Protein 9JLO (pdb70)

Nearest PDB structures (foldseek):
  1ez4-assembly1_B  TM=9.939E-01  e=2.779E-46  Lactiplantibacillus pentosus
  3d0o-assembly1_B  TM=9.648E-01  e=8.282E-38  Staphylococcus aureus subsp. aureus COL
  3d4p-assembly1_A  TM=9.639E-01  e=9.105E-37  Staphylococcus aureus subsp. aureus COL
  3h3j-assembly1_B  TM=9.479E-01  e=1.777E-36  Staphylococcus aureus subsp. aureus COL
  2e37-assembly1_A  TM=9.419E-01  e=5.269E-31  Thermus thermophilus HB8

B-factor: mean 23.85, std 7.55, range [5.76, 63.86]

Solvent-accessible surface area: 26578 Å² total; per-residue (Å²): 91,161,134,101,14,12,0,0,0,2,4,10,46,49,42,0,32,14,0,1,99,20,0,0,93,98,23,6,2,60,27,0,0,0,1,37,158,92,68,134,153,1,88,35,25,6,136,104,9,67,103,20,35,78,198,35,42,115,16,75,3,60,28,17,77,60,99,18,0,73,89,8,26,0,0,0,0,21,14,39,39,115,98,126,134,65,33,78,85,90,98,16,0,53,60,3,1,141,51,0,72,69,5,0,99,40,0,59,141,22,49,7,113,12,11,0,0,0,11,3,82,12,3,2,0,0,0,25,0,0,28,113,34,12,63,20,77,72,49,38,0,0,0,5,4,0,12,20,4,1,42,17,0,49,66,34,5,6,163,80,39,99,13,23,31,152,34,0,24,0,5,0,0,0,9,40,29,128,40,1,2,0,1,9,41,12,2,9,3,5,3,26,45,3,66,61,22,6,79,116,55,62,32,65,98,107,81,8,78,120,20,8,44,79,5,64,63,78,34,146,70,43,79,94,194,109,61,36,34,43,147,32,23,2,71,11,0,18,68,1,0,67,0,5,18,113,76,26,32,0,18,23,9,0,0,0,20,1,117,40,35,36,74,26,79,84,9,5,0,0,0,1,0,6,0,25,52,52,0,11,50,45,29,16,82,5,60,29,67,118,94,0,110,135,23,3,59,71,1,1,142,58,0,69,90,24,0,41,93,1,19,77,78,32,133,152,159,93,42,10,0,0,0,3,5,24,48,51,40,0,32,15,0,1,104,20,0,0,94,95,24,3,1,67,32,0,0,0,1,46,154,107,91,156,184,1,101,33,25,7,115,102,10,91,101,20,32,78,201,36,42,116,19,99,9,60,36,19,70,59,101,18,0,138,75,8,62,0,0,0,0,22,12,38,38,92,108,121,137,84,39,76,81,104,100,17,3,42,50,3,1,132,48,0,37,52,4,0,95,48,0,50,91,26,49,6,108,9,12,0,0,0,6,2,81,13,3,2,1,0,0,26,0,0,20,100,39,12,62,18,90,73,73,40,0,0,0,4,2,0,11,18,5,0,41,19,1,45,69,41,4,5,174,62,29,106,14,23,33,151,34,0,23,0,4,0,0,0,8,42,31,130,40,3,2,0,1,8,40,12,2,6,2,4,6,24,44,3,67,47,16,6,165,111,103,64,25,54,81,118,80,8,83,115,33,6,42,68,5,66,58,82,36,137,63,45,82,91,187,118,58,38,38,43,145,34,21,2,73,13,0,18,66,1,0,73,0,5,16,109,78,26,25,0,15,22,6,0,0,0,3,1,93,41,38,36,71,25,100,56,9,6,0,0,0,1,0,5,0,24,50,59,0,3,41,96,26,14,77,7,57,40,64,136,89,1,45,130,21,2,54,54,0,0,130,56,1,38,96,29,0,49,94,4,26,66,139,40,170

Secondary structure (DSSP, 8-state):
--SS-EEEEE--SHHHHHHHHHHHHHT--SEEEEE-S-HHHHHHHHHHHHGGGGTS---EEEE--GGGGGG-SEEEE--S----TT--HHHHHHHHHHHHHHHHHHHHHTT--SEEEE-SSSHHHHHHHHHHHH---GGGEEE-TTHHHHHHHHHHHHHHHT--GGGEE--EEBSSSTT-EE--SS-EETTEEHHHHHHHTT--HHHHHHHHHHHHHHHHHHHHHHS---HHHHHHHHHHHHHHHTT--EEEEEEEEEESGGG-EEEEEEEEEEEETTEEEEE------HHHHHHHHHHHHHHHHHHHHHHHHH-/--S-EEEEE--SHHHHHHHHHHHHHT--SEEEEE-S-HHHHHHHHHHHHGGGGTSS--EEEEE-GGGGGG-SEEEE-------TT--HHHHHHHHHHHHHHHHHHHHHTT--SEEEE-SSSHHHHHHHHHHHH---GGGEEE-TTHHHHHHHHHHHHHHHT--GGGEE--EEBSSSTT-EE--SS-EETTEEHHHHHHHTT--HHHHHHHHHHHHHHHHHHHHHHS---HHHHHHHHHHHHHHHTT--EEEEEEEEEESGGG-EEEEEEEEEEEETTEEEEE--PPP-HHHHHHHHHHHHHHHHHHHHHHHHH-

Foldseek 3Di:
DQPQAEEEEEDCPPQRLLLLLVCLAVVHGQEYEYEYDPQVVLAVSQVVSCVSCVPGPHHHGHYDHLLVLLRHQEYEAQDADDADDVRDVLNSLLRRLLVLLVNLVSNLVSNHDHAYEYEHPVFQLSLLSSCVSNVDPQQRSWTLFFQLLQLLLLVLVCVLVVDDSVQFAWTWKFRLADLIFIQQQLTDGVNHRPVVVCVVSVNDPVNRVVSGNCSRCVQVVVCVPPVGDHNSSSVSSNVLSCQQSVQPQDWTFTQHADDCQLHDHSTGITATAGQGVSHGPGGDRTDHDPVVNVSNVVRGVVSVVSSVVSVVSND/DPWAEAEEEDCPQQRLLLLLLCLQVVHTQEYEYEYDPQVVLAVSQVVSCVSCVPGPHHHYHYDHLLVLLPHQEYEAQDADDQDPVRDVLNSLLRGLLRLLVNLQSNLVSNRPHAYEYEHPVFFLSLLSSCVNNVHPSQRRWTLFQQLLQLLLLVLVCVLQVHDSVQWQWFFKFRLADLIFIQQQQIDGPNHRPVVVCVVSVNDPVNRVVSGVCSRCVQVVVCVPPNGDHNSSSVSSNVLSCQQSVQPQDWTFTQHADDCQLHDHSGGITATFGQGVSHGPGGDRTDHDPVRSVSNVVRTVVSVVSSVVSVVVVD

Structure (mmCIF, N/CA/C/O backbone):
data_9JLO
#
_entry.id   9JLO
#
_cell.length_a   76.521
_cell.length_b   93.124
_cell.length_c   101.517
_cell.angle_alpha   90.00
_cell.angle_beta   90.00
_cell.angle_gamma   90.00
#
_symmetry.space_group_name_H-M   'P 2 21 21'
#
loop_
_entity.id
_entity.type
_entity.pdbx_description
1 polymer 'L-lactate dehydrogenase'
2 non-polymer 1,2-ETHANEDIOL
3 water water
#
loop_
_atom_site.group_PDB
_atom_site.id
_atom_site.type_symbol
_atom_site.label_atom_id
_atom_site.label_alt_id
_atom_site.label_comp_id
_atom_site.label_asym_id
_atom_site.label_entity_id
_atom_site.label_seq_id
_atom_site.pdbx_PDB_ins_code
_atom_site.Cartn_x
_atom_site.Cartn_y
_atom_site.Cartn_z
_atom_site.occupancy
_atom_site.B_iso_or_equiv
_atom_site.auth_seq_id
_atom_site.auth_comp_id
_atom_site.auth_asym_id
_atom_site.auth_atom_id
_atom_site.pdbx_PDB_model_num
ATOM 1 N N . SER A 1 2 ? -20.969 41.732 -21.239 1.00 35.17 2 SER A N 1
ATOM 2 C CA . SER A 1 2 ? -19.892 40.762 -21.776 1.00 33.67 2 SER A CA 1
ATOM 3 C C . SER A 1 2 ? -19.011 40.171 -20.659 1.00 35.96 2 SER A C 1
ATOM 4 O O . SER A 1 2 ? -19.050 38.920 -20.374 1.00 36.49 2 SER A O 1
ATOM 6 N N . LYS A 1 3 ? -18.155 41.025 -20.105 1.00 34.87 3 LYS A N 1
ATOM 7 C CA . LYS A 1 3 ? -16.886 40.633 -19.416 1.00 32.78 3 LYS A CA 1
ATOM 8 C C . LYS A 1 3 ? -16.273 41.906 -18.842 1.00 29.86 3 LYS A C 1
ATOM 9 O O . LYS A 1 3 ? -16.040 41.892 -17.645 1.00 30.57 3 LYS A O 1
ATOM 15 N N . ASN A 1 4 ? -16.172 42.983 -19.653 1.00 29.00 4 ASN A N 1
ATOM 16 C CA A ASN A 1 4 ? -15.536 44.286 -19.291 0.50 28.37 4 ASN A CA 1
ATOM 17 C CA B ASN A 1 4 ? -15.537 44.302 -19.353 0.50 30.11 4 ASN A CA 1
ATOM 18 C C . ASN A 1 4 ? -16.603 45.355 -19.003 1.00 28.86 4 ASN A C 1
ATOM 19 O O . ASN A 1 4 ? -16.256 46.382 -18.408 1.00 29.90 4 ASN A O 1
ATOM 28 N N . HIS A 1 5 ? -17.850 45.131 -19.412 1.00 32.79 5 HIS A N 1
ATOM 29 C CA . HIS A 1 5 ? -19.036 45.918 -19.011 1.00 30.42 5 HIS A CA 1
ATOM 30 C C . HIS A 1 5 ? -20.160 44.904 -18.796 1.00 32.41 5 HIS A C 1
ATOM 31 O O . HIS A 1 5 ? -20.703 44.455 -19.825 1.00 37.67 5 HIS A O 1
ATOM 38 N N . GLN A 1 6 ? -20.438 44.464 -17.557 1.00 25.73 6 GLN A N 1
ATOM 39 C CA . GLN A 1 6 ? -21.264 43.239 -17.339 1.00 22.15 6 GLN A CA 1
ATOM 40 C C . GLN A 1 6 ? -22.746 43.606 -17.179 1.00 22.02 6 GLN A C 1
ATOM 41 O O . GLN A 1 6 ? -23.003 44.522 -16.398 1.00 21.99 6 GLN A O 1
ATOM 47 N N . LYS A 1 7 ? -23.649 42.863 -17.832 1.00 18.49 7 LYS A N 1
ATOM 48 C CA . LYS A 1 7 ? -25.105 43.135 -17.893 1.00 18.33 7 LYS A CA 1
ATOM 49 C C . LYS A 1 7 ? -25.868 41.979 -17.228 1.00 15.18 7 LYS A C 1
ATOM 50 O O . LYS A 1 7 ? -25.700 40.850 -17.630 1.00 15.42 7 LYS A O 1
ATOM 56 N N . VAL A 1 8 ? -26.565 42.263 -16.146 1.00 15.08 8 VAL A N 1
ATOM 57 C CA . VAL A 1 8 ? -27.600 41.376 -15.572 1.00 13.24 8 VAL A CA 1
ATOM 58 C C . VAL A 1 8 ? -28.964 41.844 -16.093 1.00 12.21 8 VAL A C 1
ATOM 59 O O . VAL A 1 8 ? -29.235 43.079 -16.182 1.00 14.27 8 VAL A O 1
ATOM 63 N N . VAL A 1 9 ? -29.817 40.902 -16.422 1.00 12.01 9 VAL A N 1
ATOM 64 C CA . VAL A 1 9 ? -31.268 41.160 -16.639 1.00 11.12 9 VAL A CA 1
ATOM 65 C C . VAL A 1 9 ? -32.026 40.547 -15.470 1.00 10.66 9 VAL A C 1
ATOM 66 O O . VAL A 1 9 ? -31.864 39.344 -15.245 1.00 13.17 9 VAL A O 1
ATOM 70 N N . LEU A 1 10 ? -32.896 41.331 -14.816 1.00 10.62 10 LEU A N 1
ATOM 71 C CA . LEU A 1 10 ? -33.856 40.768 -13.790 1.00 10.02 10 LEU A CA 1
ATOM 72 C C . LEU A 1 10 ? -35.158 40.482 -14.473 1.00 10.37 10 LEU A C 1
ATOM 73 O O . LEU A 1 10 ? -35.664 41.431 -14.975 1.00 12.23 10 LEU A O 1
ATOM 78 N N . VAL A 1 11 ? -35.743 39.260 -14.397 1.00 14.19 11 VAL A N 1
ATOM 79 C CA . VAL A 1 11 ? -37.142 39.046 -14.877 1.00 15.89 11 VAL A CA 1
ATOM 80 C C . VAL A 1 11 ? -38.018 38.795 -13.663 1.00 15.16 11 VAL A C 1
ATOM 81 O O . VAL A 1 11 ? -37.732 37.837 -12.972 1.00 18.24 11 VAL A O 1
ATOM 85 N N . GLY A 1 12 ? -39.044 39.622 -13.450 1.00 16.51 12 GLY A N 1
ATOM 86 C CA . GLY A 1 12 ? -39.829 39.680 -12.205 1.00 16.23 12 GLY A CA 1
ATOM 87 C C . GLY A 1 12 ? -39.271 40.705 -11.232 1.00 17.15 12 GLY A C 1
ATOM 88 O O . GLY A 1 12 ? -38.251 40.455 -10.596 1.00 19.85 12 GLY A O 1
ATOM 89 N N . ASP A 1 13 ? -39.956 41.817 -11.097 1.00 19.06 13 ASP A N 1
ATOM 90 C CA . ASP A 1 13 ? -39.660 42.954 -10.204 1.00 19.57 13 ASP A CA 1
ATOM 91 C C . ASP A 1 13 ? -40.757 42.972 -9.122 1.00 17.45 13 ASP A C 1
ATOM 92 O O . ASP A 1 13 ? -41.322 44.017 -8.905 1.00 16.57 13 ASP A O 1
ATOM 97 N N . GLY A 1 14 ? -41.082 41.813 -8.522 1.00 20.08 14 GLY A N 1
ATOM 98 C CA . GLY A 1 14 ? -41.730 41.676 -7.207 1.00 19.85 14 GLY A CA 1
ATOM 99 C C . GLY A 1 14 ? -40.775 42.064 -6.071 1.00 22.02 14 GLY A C 1
ATOM 100 O O . GLY A 1 14 ? -39.822 42.792 -6.296 1.00 21.05 14 GLY A O 1
ATOM 101 N N . ALA A 1 15 ? -41.109 41.678 -4.857 1.00 24.02 15 ALA A N 1
ATOM 102 C CA . ALA A 1 15 ? -40.420 42.033 -3.602 1.00 23.68 15 ALA A CA 1
ATOM 103 C C . ALA A 1 15 ? -39.011 41.429 -3.634 1.00 21.04 15 ALA A C 1
ATOM 104 O O . ALA A 1 15 ? -38.065 42.165 -3.363 1.00 23.40 15 ALA A O 1
ATOM 106 N N . VAL A 1 16 ? -38.919 40.161 -4.020 1.00 23.44 16 VAL A N 1
ATOM 107 C CA . VAL A 1 16 ? -37.651 39.353 -4.128 1.00 23.10 16 VAL A CA 1
ATOM 108 C C . VAL A 1 16 ? -36.710 40.013 -5.148 1.00 19.82 16 VAL A C 1
ATOM 109 O O . VAL A 1 16 ? -35.532 40.322 -4.752 1.00 18.54 16 VAL A O 1
ATOM 113 N N . GLY A 1 17 ? -37.201 40.216 -6.368 1.00 13.49 17 GLY A N 1
ATOM 114 C CA . GLY A 1 17 ? -36.460 40.894 -7.470 1.00 15.75 17 GLY A CA 1
ATOM 115 C C . GLY A 1 17 ? -36.054 42.340 -7.194 1.00 13.80 17 GLY A C 1
ATOM 116 O O . GLY A 1 17 ? -34.951 42.720 -7.606 1.00 16.52 17 GLY A O 1
ATOM 117 N N . SER A 1 18 ? -36.924 43.175 -6.604 1.00 13.52 18 SER A N 1
ATOM 118 C CA . SER A 1 18 ? -36.640 44.585 -6.240 1.00 12.83 18 SER A CA 1
ATOM 119 C C . SER A 1 18 ? -35.515 44.657 -5.161 1.00 13.35 18 SER A C 1
ATOM 120 O O . SER A 1 18 ? -34.681 45.461 -5.290 1.00 14.27 18 SER A O 1
ATOM 123 N N . SER A 1 19 ? -35.526 43.780 -4.174 1.00 13.61 19 SER A N 1
ATOM 124 C CA . SER A 1 19 ? -34.496 43.548 -3.125 1.00 15.56 19 SER A CA 1
ATOM 125 C C . SER A 1 19 ? -33.155 43.090 -3.707 1.00 12.57 19 SER A C 1
ATOM 126 O O . SER A 1 19 ? -32.141 43.648 -3.288 1.00 15.44 19 SER A O 1
ATOM 129 N N . TYR A 1 20 ? -33.190 42.168 -4.649 1.00 12.37 20 TYR A N 1
ATOM 130 C CA . TYR A 1 20 ? -32.039 41.666 -5.454 1.00 11.45 20 TYR A CA 1
ATOM 131 C C . TYR A 1 20 ? -31.350 42.836 -6.120 1.00 11.57 20 TYR A C 1
ATOM 132 O O . TYR A 1 20 ? -30.156 43.075 -5.752 1.00 9.08 20 TYR A O 1
ATOM 141 N N . ALA A 1 21 ? -32.097 43.647 -6.878 1.00 12.31 21 ALA A N 1
ATOM 142 C CA . ALA A 1 21 ? -31.584 44.813 -7.614 1.00 12.67 21 ALA A CA 1
ATOM 143 C C . ALA A 1 21 ? -30.953 45.755 -6.609 1.00 15.11 21 ALA A C 1
ATOM 144 O O . ALA A 1 21 ? -29.901 46.276 -6.903 1.00 15.46 21 ALA A O 1
ATOM 146 N N . PHE A 1 22 ? -31.614 46.018 -5.497 1.00 14.44 22 PHE A N 1
ATOM 147 C CA . PHE A 1 22 ? -31.041 46.904 -4.461 1.00 15.35 22 PHE A CA 1
ATOM 148 C C . PHE A 1 22 ? -29.764 46.302 -3.859 1.00 14.25 22 PHE A C 1
ATOM 149 O O . PHE A 1 22 ? -28.786 47.044 -3.725 1.00 20.24 22 PHE A O 1
ATOM 157 N N . ALA A 1 23 ? -29.730 45.009 -3.542 1.00 15.47 23 ALA A N 1
ATOM 158 C CA . ALA A 1 23 ? -28.505 44.362 -3.008 1.00 17.41 23 ALA A CA 1
ATOM 159 C C . ALA A 1 23 ? -27.368 44.479 -4.052 1.00 19.16 23 ALA A C 1
ATOM 160 O O . ALA A 1 23 ? -26.241 44.797 -3.676 1.00 13.89 23 ALA A O 1
ATOM 162 N N . MET A 1 24 ? -27.682 44.281 -5.333 1.00 19.23 24 MET A N 1
ATOM 163 C CA . MET A 1 24 ? -26.698 44.403 -6.440 1.00 17.98 24 MET A CA 1
ATOM 164 C C . MET A 1 24 ? -26.295 45.881 -6.598 1.00 18.41 24 MET A C 1
ATOM 165 O O . MET A 1 24 ? -25.136 46.096 -6.879 1.00 15.04 24 MET A O 1
ATOM 170 N N . ALA A 1 25 ? -27.190 46.854 -6.358 1.00 16.21 25 ALA A N 1
ATOM 171 C CA . ALA A 1 25 ? -26.812 48.278 -6.261 1.00 18.65 25 ALA A CA 1
ATOM 172 C C . ALA A 1 25 ? -25.788 48.533 -5.121 1.00 18.17 25 ALA A C 1
ATOM 173 O O . ALA A 1 25 ? -24.940 49.297 -5.344 1.00 16.68 25 ALA A O 1
ATOM 175 N N . GLN A 1 26 ? -25.899 47.922 -3.947 1.00 16.97 26 GLN A N 1
ATOM 176 C CA . GLN A 1 26 ? -25.104 48.228 -2.730 1.00 15.23 26 GLN A CA 1
ATOM 177 C C . GLN A 1 26 ? -23.687 47.686 -2.913 1.00 15.02 26 GLN A C 1
ATOM 178 O O . GLN A 1 26 ? -22.708 48.474 -2.713 1.00 13.75 26 GLN A O 1
ATOM 184 N N . GLN A 1 27 ? -23.628 46.425 -3.325 1.00 15.97 27 GLN A N 1
ATOM 185 C CA . GLN A 1 27 ? -22.423 45.639 -3.628 1.00 16.93 27 GLN A CA 1
ATOM 186 C C . GLN A 1 27 ? -21.659 46.186 -4.849 1.00 18.18 27 GLN A C 1
ATOM 187 O O . GLN A 1 27 ? -20.476 45.824 -4.896 1.00 17.80 27 GLN A O 1
ATOM 193 N N . GLY A 1 28 ? -22.233 47.035 -5.756 1.00 16.48 28 GLY A N 1
ATOM 194 C CA . GLY A 1 28 ? -21.509 47.558 -6.939 1.00 15.82 28 GLY A CA 1
ATOM 195 C C . GLY A 1 28 ? -21.108 46.443 -7.910 1.00 17.90 28 GLY A C 1
ATOM 196 O O . GLY A 1 28 ? -19.909 46.451 -8.377 1.00 19.18 28 GLY A O 1
ATOM 197 N N . ILE A 1 29 ? -21.989 45.452 -8.120 1.00 17.55 29 ILE A N 1
ATOM 198 C CA . ILE A 1 29 ? -21.807 44.274 -9.023 1.00 17.07 29 ILE A CA 1
ATOM 199 C C . ILE A 1 29 ? -22.712 44.463 -10.257 1.00 18.30 29 ILE A C 1
ATOM 200 O O . ILE A 1 29 ? -23.962 44.760 -10.105 1.00 11.76 29 ILE A O 1
ATOM 205 N N . ALA A 1 30 ? -22.072 44.371 -11.443 1.00 17.53 30 ALA A N 1
ATOM 206 C CA . ALA A 1 30 ? -22.714 44.413 -12.777 1.00 17.14 30 ALA A CA 1
ATOM 207 C C . ALA A 1 30 ? -22.868 45.878 -13.105 1.00 19.60 30 ALA A C 1
ATOM 208 O O . ALA A 1 30 ? -23.395 46.621 -12.241 1.00 28.86 30 ALA A O 1
ATOM 210 N N . GLU A 1 31 ? -22.366 46.292 -14.281 1.00 17.64 31 GLU A N 1
ATOM 211 C CA . GLU A 1 31 ? -22.340 47.721 -14.674 1.00 17.22 31 GLU A CA 1
ATOM 212 C C . GLU A 1 31 ? -23.699 48.116 -15.246 1.00 17.01 31 GLU A C 1
ATOM 213 O O . GLU A 1 31 ? -24.028 49.239 -15.106 1.00 17.69 31 GLU A O 1
ATOM 219 N N . GLU A 1 32 ? -24.499 47.162 -15.719 1.00 19.77 32 GLU A N 1
ATOM 220 C CA . GLU A 1 32 ? -25.783 47.411 -16.424 1.00 21.93 32 GLU A CA 1
ATOM 221 C C . GLU A 1 32 ? -26.799 46.412 -15.878 1.00 17.43 32 GLU A C 1
ATOM 222 O O . GLU A 1 32 ? -26.416 45.329 -15.676 1.00 18.88 32 GLU A O 1
ATOM 228 N N . PHE A 1 33 ? -28.004 46.863 -15.549 1.00 16.95 33 PHE A N 1
ATOM 229 C CA . PHE A 1 33 ? -29.050 46.097 -14.845 1.00 14.92 33 PHE A CA 1
ATOM 230 C C . PHE A 1 33 ? -30.410 46.487 -15.473 1.00 14.10 33 PHE A C 1
ATOM 231 O O . PHE A 1 33 ? -30.923 47.578 -15.168 1.00 15.50 33 PHE A O 1
ATOM 239 N N . ALA A 1 34 ? -30.954 45.610 -16.313 1.00 14.60 34 ALA A N 1
ATOM 240 C CA . ALA A 1 34 ? -32.265 45.678 -16.992 1.00 12.85 34 ALA A CA 1
ATOM 241 C C . ALA A 1 34 ? -33.304 45.007 -16.096 1.00 13.30 34 ALA A C 1
ATOM 242 O O . ALA A 1 34 ? -33.060 43.902 -15.664 1.00 11.90 34 ALA A O 1
ATOM 244 N N . ILE A 1 35 ? -34.479 45.612 -15.947 1.00 15.57 35 ILE A N 1
ATOM 245 C CA . ILE A 1 35 ? -35.652 45.031 -15.234 1.00 17.02 35 ILE A CA 1
ATOM 246 C C . ILE A 1 35 ? -36.748 44.746 -16.270 1.00 14.82 35 ILE A C 1
ATOM 247 O O . ILE A 1 35 ? -37.159 45.657 -17.004 1.00 16.93 35 ILE A O 1
ATOM 252 N N . VAL A 1 36 ? -37.124 43.498 -16.389 1.00 15.31 36 VAL A N 1
ATOM 253 C CA . VAL A 1 36 ? -38.187 43.041 -17.345 1.00 17.57 36 VAL A CA 1
ATOM 254 C C . VAL A 1 36 ? -39.361 42.550 -16.495 1.00 17.57 36 VAL A C 1
ATOM 255 O O . VAL A 1 36 ? -39.221 41.473 -15.871 1.00 23.60 36 VAL A O 1
ATOM 259 N N . ASP A 1 37 ? -40.469 43.305 -16.431 1.00 18.18 37 ASP A N 1
ATOM 260 C CA . ASP A 1 37 ? -41.754 42.716 -15.938 1.00 23.33 37 ASP A CA 1
ATOM 261 C C . ASP A 1 37 ? -42.948 43.184 -16.802 1.00 26.19 37 ASP A C 1
ATOM 262 O O . ASP A 1 37 ? -42.777 44.115 -17.621 1.00 26.35 37 ASP A O 1
ATOM 267 N N . ILE A 1 38 ? -44.106 42.543 -16.619 1.00 27.08 38 ILE A N 1
ATOM 268 C CA . ILE A 1 38 ? -45.388 42.819 -17.347 1.00 28.45 38 ILE A CA 1
ATOM 269 C C . ILE A 1 38 ? -45.737 44.318 -17.235 1.00 25.37 38 ILE A C 1
ATOM 270 O O . ILE A 1 38 ? -45.836 45.002 -18.306 1.00 30.97 38 ILE A O 1
ATOM 275 N N . ILE A 1 39 ? -45.965 44.839 -16.029 1.00 22.77 39 ILE A N 1
ATOM 276 C CA . ILE A 1 39 ? -46.411 46.255 -15.821 1.00 25.12 39 ILE A CA 1
ATOM 277 C C . ILE A 1 39 ? -45.207 47.214 -15.876 1.00 23.50 39 ILE A C 1
ATOM 278 O O . ILE A 1 39 ? -44.511 47.423 -14.814 1.00 23.22 39 ILE A O 1
ATOM 283 N N . LYS A 1 40 ? -45.011 47.848 -17.027 1.00 25.59 40 LYS A N 1
ATOM 284 C CA . LYS A 1 40 ? -43.803 48.665 -17.340 1.00 29.08 40 LYS A CA 1
ATOM 285 C C . LYS A 1 40 ? -43.776 49.940 -16.489 1.00 32.96 40 LYS A C 1
ATOM 286 O O . LYS A 1 40 ? -42.673 50.434 -16.240 1.00 38.89 40 LYS A O 1
ATOM 292 N N . GLU A 1 41 ? -44.921 50.472 -16.045 1.00 32.14 41 GLU A N 1
ATOM 293 C CA . GLU A 1 41 ? -44.920 51.722 -15.218 1.00 31.40 41 GLU A CA 1
ATOM 294 C C . GLU A 1 41 ? -44.230 51.401 -13.871 1.00 25.91 41 GLU A C 1
ATOM 295 O O . GLU A 1 41 ? -43.502 52.297 -13.421 1.00 29.00 41 GLU A O 1
ATOM 301 N N . ARG A 1 42 ? -44.318 50.158 -13.346 1.00 20.61 42 ARG A N 1
ATOM 302 C CA A ARG A 1 42 ? -43.708 49.735 -12.054 0.50 21.43 42 ARG A CA 1
ATOM 303 C CA B ARG A 1 42 ? -43.707 49.755 -12.044 0.50 21.01 42 ARG A CA 1
ATOM 304 C C . ARG A 1 42 ? -42.203 49.455 -12.207 1.00 20.61 42 ARG A C 1
ATOM 305 O O . ARG A 1 42 ? -41.399 49.817 -11.260 1.00 23.90 42 ARG A O 1
ATOM 320 N N . THR A 1 43 ? -41.818 48.786 -13.290 1.00 21.37 43 THR A N 1
ATOM 321 C CA . THR A 1 43 ? -40.393 48.433 -13.594 1.00 20.90 43 THR A CA 1
ATOM 322 C C . THR A 1 43 ? -39.633 49.741 -13.852 1.00 18.77 43 THR A C 1
ATOM 323 O O . THR A 1 43 ? -38.447 49.816 -13.423 1.00 21.20 43 THR A O 1
ATOM 327 N N . GLU A 1 44 ? -40.271 50.727 -14.480 1.00 17.02 44 GLU A N 1
ATOM 328 C CA . GLU A 1 44 ? -39.701 52.098 -14.620 1.00 17.39 44 GLU A CA 1
ATOM 329 C C . GLU A 1 44 ? -39.575 52.813 -13.278 1.00 15.78 44 GLU A C 1
ATOM 330 O O . GLU A 1 44 ? -38.519 53.371 -13.035 1.00 14.72 44 GLU A O 1
ATOM 336 N N . GLY A 1 45 ? -40.636 52.867 -12.456 1.00 17.16 45 GLY A N 1
ATOM 337 C CA . GLY A 1 45 ? -40.623 53.539 -11.145 1.00 13.92 45 GLY A CA 1
ATOM 338 C C . GLY A 1 45 ? -39.527 52.958 -10.276 1.00 14.35 45 GLY A C 1
ATOM 339 O O . GLY A 1 45 ? -38.837 53.739 -9.602 1.00 13.78 45 GLY A O 1
ATOM 340 N N . ASP A 1 46 ? -39.322 51.649 -10.364 1.00 16.28 46 ASP A N 1
ATOM 341 C CA . ASP A 1 46 ? -38.284 50.938 -9.588 1.00 18.08 46 ASP A CA 1
ATOM 342 C C . ASP A 1 46 ? -36.903 51.324 -10.078 1.00 16.49 46 ASP A C 1
ATOM 343 O O . ASP A 1 46 ? -36.057 51.594 -9.215 1.00 19.19 46 ASP A O 1
ATOM 348 N N . ALA A 1 47 ? -36.645 51.329 -11.384 1.00 21.29 47 ALA A N 1
ATOM 349 C CA . ALA A 1 47 ? -35.323 51.742 -11.954 1.00 21.51 47 ALA A CA 1
ATOM 350 C C . ALA A 1 47 ? -35.025 53.193 -11.549 1.00 18.55 47 ALA A C 1
ATOM 351 O O . ALA A 1 47 ? -33.879 53.458 -11.203 1.00 19.51 47 ALA A O 1
ATOM 353 N N . MET A 1 48 ? -36.030 54.075 -11.535 1.00 19.83 48 MET A N 1
ATOM 354 C CA . MET A 1 48 ? -35.903 55.488 -11.068 1.00 19.78 48 MET A CA 1
ATOM 355 C C . MET A 1 48 ? -35.542 55.543 -9.576 1.00 16.88 48 MET A C 1
ATOM 356 O O . MET A 1 48 ? -34.740 56.371 -9.219 1.00 13.38 48 MET A O 1
ATOM 361 N N . ASP A 1 49 ? -36.161 54.724 -8.733 1.00 16.41 49 ASP A N 1
ATOM 362 C CA . ASP A 1 49 ? -35.874 54.730 -7.284 1.00 16.35 49 ASP A CA 1
ATOM 363 C C . ASP A 1 49 ? -34.467 54.108 -7.039 1.00 17.12 49 ASP A C 1
ATOM 364 O O . ASP A 1 49 ? -33.736 54.650 -6.244 1.00 13.33 49 ASP A O 1
ATOM 369 N N . LEU A 1 50 ? -34.114 53.031 -7.740 1.00 15.42 50 LEU A N 1
ATOM 370 C CA . LEU A 1 50 ? -32.863 52.246 -7.499 1.00 16.61 50 LEU A CA 1
ATOM 371 C C . LEU A 1 50 ? -31.658 53.047 -7.980 1.00 18.32 50 LEU A C 1
ATOM 372 O O . LEU A 1 50 ? -30.605 52.903 -7.337 1.00 21.29 50 LEU A O 1
ATOM 377 N N . GLU A 1 51 ? -31.789 53.848 -9.047 1.00 18.77 51 GLU A N 1
ATOM 378 C CA A GLU A 1 51 ? -30.643 54.658 -9.567 0.50 18.65 51 GLU A CA 1
ATOM 379 C CA B GLU A 1 51 ? -30.670 54.690 -9.595 0.50 17.46 51 GLU A CA 1
ATOM 380 C C . GLU A 1 51 ? -30.216 55.716 -8.536 1.00 17.28 51 GLU A C 1
ATOM 381 O O . GLU A 1 51 ? -29.083 56.115 -8.569 1.00 12.79 51 GLU A O 1
ATOM 392 N N . ASP A 1 52 ? -31.117 56.147 -7.647 1.00 17.74 52 ASP A N 1
ATOM 393 C CA . ASP A 1 52 ? -30.807 57.173 -6.634 1.00 17.09 52 ASP A CA 1
ATOM 394 C C . ASP A 1 52 ? -29.672 56.744 -5.703 1.00 16.35 52 ASP A C 1
ATOM 395 O O . ASP A 1 52 ? -28.923 57.629 -5.294 1.00 19.02 52 ASP A O 1
ATOM 400 N N . ALA A 1 53 ? -29.586 55.446 -5.401 1.00 17.69 53 ALA A N 1
ATOM 401 C CA . ALA A 1 53 ? -28.472 54.731 -4.736 1.00 19.60 53 ALA A CA 1
ATOM 402 C C . ALA A 1 53 ? -27.114 54.991 -5.387 1.00 28.48 53 ALA A C 1
ATOM 403 O O . ALA A 1 53 ? -26.099 55.145 -4.602 1.00 24.18 53 ALA A O 1
ATOM 405 N N . THR A 1 54 ? -27.057 55.032 -6.739 1.00 25.17 54 THR A N 1
ATOM 406 C CA . THR A 1 54 ? -25.766 55.010 -7.499 1.00 24.73 54 THR A CA 1
ATOM 407 C C . THR A 1 54 ? -24.925 56.255 -7.158 1.00 25.29 54 THR A C 1
ATOM 408 O O . THR A 1 54 ? -23.720 56.220 -7.465 1.00 23.46 54 THR A O 1
ATOM 412 N N . ALA A 1 55 ? -25.522 57.329 -6.592 1.00 21.72 55 ALA A N 1
ATOM 413 C CA . ALA A 1 55 ? -24.766 58.508 -6.102 1.00 22.85 55 ALA A CA 1
ATOM 414 C C . ALA A 1 55 ? -23.824 58.164 -4.926 1.00 20.13 55 ALA A C 1
ATOM 415 O O . ALA A 1 55 ? -23.002 59.022 -4.609 1.00 19.68 55 ALA A O 1
ATOM 417 N N . PHE A 1 56 ? -24.057 57.066 -4.187 1.00 22.31 56 PHE A N 1
ATOM 418 C CA . PHE A 1 56 ? -23.258 56.696 -2.980 1.00 24.25 56 PHE A CA 1
ATOM 419 C C . PHE A 1 56 ? -22.598 55.310 -3.172 1.00 23.36 56 PHE A C 1
ATOM 420 O O . PHE A 1 56 ? -21.531 55.095 -2.587 1.00 33.37 56 PHE A O 1
ATOM 428 N N . THR A 1 57 ? -23.149 54.421 -3.989 1.00 19.52 57 THR A N 1
ATOM 429 C CA . THR A 1 57 ? -22.648 53.078 -4.307 1.00 24.76 57 THR A CA 1
ATOM 430 C C . THR A 1 57 ? -21.814 53.141 -5.612 1.00 27.82 57 THR A C 1
ATOM 431 O O . THR A 1 57 ? -21.485 54.249 -6.045 1.00 39.47 57 THR A O 1
ATOM 435 N N . ALA A 1 58 ? -21.467 52.023 -6.255 1.00 27.65 58 ALA A N 1
ATOM 436 C CA . ALA A 1 58 ? -20.725 52.055 -7.545 1.00 26.22 58 ALA A CA 1
ATOM 437 C C . ALA A 1 58 ? -21.672 52.519 -8.669 1.00 29.02 58 ALA A C 1
ATOM 438 O O . ALA A 1 58 ? -22.906 52.536 -8.483 1.00 27.84 58 ALA A O 1
ATOM 440 N N . PRO A 1 59 ? -21.164 53.142 -9.774 1.00 26.94 59 PRO A N 1
ATOM 441 C CA . PRO A 1 59 ? -22.011 53.468 -10.930 1.00 21.63 59 PRO A CA 1
ATOM 442 C C . PRO A 1 59 ? -22.719 52.259 -11.526 1.00 17.17 59 PRO A C 1
ATOM 443 O O . PRO A 1 59 ? -22.119 51.179 -11.608 1.00 17.04 59 PRO A O 1
ATOM 447 N N . LYS A 1 60 ? -23.982 52.442 -11.940 1.00 16.72 60 LYS A N 1
ATOM 448 C CA . LYS A 1 60 ? -24.730 51.334 -12.582 1.00 18.18 60 LYS A CA 1
ATOM 449 C C . LYS A 1 60 ? -25.828 51.968 -13.432 1.00 17.17 60 LYS A C 1
ATOM 450 O O . LYS A 1 60 ? -26.438 52.947 -13.007 1.00 16.61 60 LYS A O 1
ATOM 456 N N . ASN A 1 61 ? -25.928 51.487 -14.673 1.00 18.44 61 ASN A N 1
ATOM 457 C CA . ASN A 1 61 ? -26.980 51.783 -15.660 1.00 17.36 61 ASN A CA 1
AT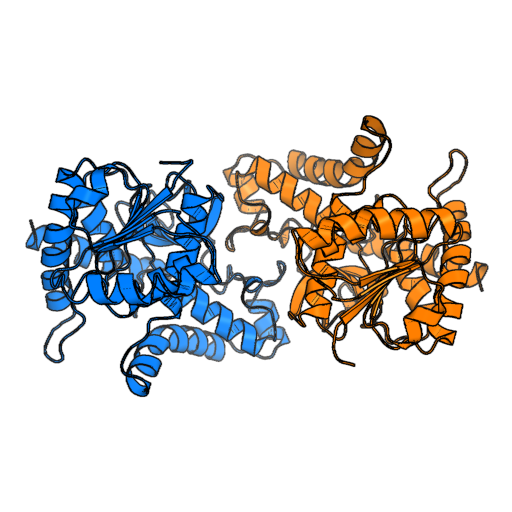OM 458 C C . ASN A 1 61 ? -28.146 50.833 -15.382 1.00 15.49 61 ASN A C 1
ATOM 459 O O . ASN A 1 61 ? -28.066 49.716 -15.762 1.00 14.08 61 ASN A O 1
ATOM 464 N N . ILE A 1 62 ? -29.180 51.320 -14.701 1.00 16.32 62 ILE A N 1
ATOM 465 C CA . ILE A 1 62 ? -30.390 50.593 -14.233 1.00 15.35 62 ILE A CA 1
ATOM 466 C C . ILE A 1 62 ? -31.567 51.130 -15.072 1.00 15.48 62 ILE A C 1
ATOM 467 O O . ILE A 1 62 ? -31.685 52.273 -15.232 1.00 19.16 62 ILE A O 1
ATOM 472 N N . TYR A 1 63 ? -32.396 50.275 -15.643 1.00 18.14 63 TYR A N 1
ATOM 473 C CA . TYR A 1 63 ? -33.493 50.681 -16.553 1.00 19.08 63 TYR A CA 1
ATOM 474 C C . TYR A 1 63 ? -34.480 49.529 -16.681 1.00 19.07 63 TYR A C 1
ATOM 475 O O . TYR A 1 63 ? -34.079 48.402 -16.560 1.00 27.10 63 TYR A O 1
ATOM 484 N N . SER A 1 64 ? -35.732 49.854 -16.950 1.00 19.81 64 SER A N 1
ATOM 485 C CA . SER A 1 64 ? -36.828 48.969 -17.391 1.00 17.23 64 SER A CA 1
ATOM 486 C C . SER A 1 64 ? -36.592 48.612 -18.848 1.00 19.60 64 SER A C 1
ATOM 487 O O . SER A 1 64 ? -36.371 49.528 -19.631 1.00 19.93 64 SER A O 1
ATOM 490 N N . ALA A 1 65 ? -36.697 47.333 -19.204 1.00 20.59 65 ALA A N 1
ATOM 491 C CA . ALA A 1 65 ? -36.508 46.835 -20.587 1.00 21.28 65 ALA A CA 1
ATOM 492 C C . ALA A 1 65 ? -37.592 45.813 -20.923 1.00 24.65 65 ALA A C 1
ATOM 493 O O . ALA A 1 65 ? -38.400 45.493 -19.988 1.00 23.02 65 ALA A O 1
ATOM 495 N N . ASP A 1 66 ? -37.555 45.296 -22.167 1.00 21.79 66 ASP A N 1
ATOM 496 C CA . ASP A 1 66 ? -38.278 44.063 -22.599 1.00 25.15 66 ASP A CA 1
ATOM 497 C C . ASP A 1 66 ? -37.271 42.954 -22.811 1.00 20.58 66 ASP A C 1
ATOM 498 O O . ASP A 1 66 ? -36.092 43.277 -22.704 1.00 17.62 66 ASP A O 1
ATOM 503 N N . TYR A 1 67 ? -37.768 41.728 -23.040 1.00 20.00 67 TYR A N 1
ATOM 504 C CA . TYR A 1 67 ? -37.052 40.431 -23.219 1.00 20.47 67 TYR A CA 1
ATOM 505 C C . TYR A 1 67 ? -35.900 40.472 -24.244 1.00 20.35 67 TYR A C 1
ATOM 506 O O . TYR A 1 67 ? -34.907 39.764 -23.983 1.00 22.42 67 TYR A O 1
ATOM 515 N N . ASP A 1 68 ? -36.003 41.251 -25.321 1.00 23.51 68 ASP A N 1
ATOM 516 C CA . ASP A 1 68 ? -34.932 41.515 -26.346 1.00 24.03 68 ASP A CA 1
ATOM 517 C C . ASP A 1 68 ? -33.581 41.996 -25.736 1.00 21.93 68 ASP A C 1
ATOM 518 O O . ASP A 1 68 ? -32.550 41.724 -26.332 1.00 18.17 68 ASP A O 1
ATOM 523 N N . THR A 1 69 ? -33.593 42.720 -24.619 1.00 21.14 69 THR A N 1
ATOM 524 C CA . THR A 1 69 ? -32.395 43.204 -23.861 1.00 20.20 69 THR A CA 1
ATOM 525 C C . THR A 1 69 ? -31.493 42.013 -23.506 1.00 19.63 69 THR A C 1
ATOM 526 O O . THR A 1 69 ? -30.284 42.200 -23.309 1.00 21.43 69 THR A O 1
ATOM 530 N N . CYS A 1 70 ? -32.042 40.795 -23.425 1.00 19.16 70 CYS A N 1
ATOM 531 C CA . CYS A 1 70 ? -31.283 39.598 -23.022 1.00 18.14 70 CYS A CA 1
ATOM 532 C C . CYS A 1 70 ? -30.216 39.253 -24.077 1.00 21.39 70 CYS A C 1
ATOM 533 O O . CYS A 1 70 ? -29.226 38.680 -23.661 1.00 19.49 70 CYS A O 1
ATOM 536 N N . LYS A 1 71 ? -30.335 39.680 -25.357 1.00 20.51 71 LYS A N 1
ATOM 537 C CA . LYS A 1 71 ? -29.351 39.319 -26.405 1.00 19.76 71 LYS A CA 1
ATOM 538 C C . LYS A 1 71 ? -27.907 39.416 -25.855 1.00 21.86 71 LYS A C 1
ATOM 539 O O . LYS A 1 71 ? -27.170 38.446 -26.027 1.00 21.59 71 LYS A O 1
ATOM 542 N N . ASP A 1 72 ? -27.540 40.510 -25.141 1.00 24.90 72 ASP A N 1
ATOM 543 C CA . ASP A 1 72 ? -26.136 40.874 -24.745 1.00 20.01 72 ASP A CA 1
ATOM 544 C C . ASP A 1 72 ? -25.963 40.736 -23.229 1.00 19.47 72 ASP A C 1
ATOM 545 O O . ASP A 1 72 ? -24.929 41.252 -22.640 1.00 14.87 72 ASP A O 1
ATOM 550 N N . ALA A 1 73 ? -26.848 39.953 -22.600 1.00 20.47 73 ALA A N 1
ATOM 551 C CA . ALA A 1 73 ? -26.840 39.713 -21.157 1.00 18.84 73 ALA A CA 1
ATOM 552 C C . ALA A 1 73 ? -25.806 38.635 -20.832 1.00 17.43 73 ALA A C 1
ATOM 553 O O . ALA A 1 73 ? -25.550 37.708 -21.671 1.00 16.05 73 ALA A O 1
ATOM 555 N N . ASP A 1 74 ? -25.197 38.756 -19.652 1.00 17.94 74 ASP A N 1
ATOM 556 C CA . ASP A 1 74 ? -24.257 37.725 -19.147 1.00 17.56 74 ASP A CA 1
ATOM 557 C C . ASP A 1 74 ? -25.078 36.834 -18.235 1.00 15.28 74 ASP A C 1
ATOM 558 O O . ASP A 1 74 ? -24.691 35.657 -18.016 1.00 12.83 74 ASP A O 1
ATOM 563 N N . LEU A 1 75 ? -26.174 37.382 -17.686 1.00 17.12 75 LEU A N 1
ATOM 564 C CA . LEU A 1 75 ? -26.871 36.704 -16.565 1.00 15.78 75 LEU A CA 1
ATOM 565 C C . LEU A 1 75 ? -28.320 37.148 -16.552 1.00 13.67 75 LEU A C 1
ATOM 566 O O . LEU A 1 75 ? -28.538 38.331 -16.543 1.00 14.28 75 LEU A O 1
ATOM 571 N N . VAL A 1 76 ? -29.224 36.160 -16.568 1.00 13.25 76 VAL A N 1
ATOM 572 C CA . VAL A 1 76 ? -30.698 36.352 -16.545 1.00 12.82 76 VAL A CA 1
ATOM 573 C C . VAL A 1 76 ? -31.176 35.731 -15.231 1.00 11.88 76 VAL A C 1
ATOM 574 O O . VAL A 1 76 ? -30.853 34.558 -14.971 1.00 16.31 76 VAL A O 1
ATOM 578 N N . VAL A 1 77 ? -31.814 36.547 -14.404 1.00 10.83 77 VAL A N 1
ATOM 579 C CA . VAL A 1 77 ? -32.304 36.172 -13.056 1.00 10.62 77 VAL A CA 1
ATOM 580 C C . VAL A 1 77 ? -33.811 36.176 -13.189 1.00 9.98 77 VAL A C 1
ATOM 581 O O . VAL A 1 77 ? -34.323 37.248 -13.334 1.00 10.68 77 VAL A O 1
ATOM 585 N N . ILE A 1 78 ? -34.418 35.004 -12.976 1.00 13.39 78 ILE A N 1
ATOM 586 C CA . ILE A 1 78 ? -35.857 34.715 -13.105 1.00 15.87 78 ILE A CA 1
ATOM 587 C C . ILE A 1 78 ? -36.405 34.525 -11.682 1.00 18.00 78 ILE A C 1
ATOM 588 O O . ILE A 1 78 ? -36.110 33.496 -11.028 1.00 21.52 78 ILE A O 1
ATOM 593 N N . THR A 1 79 ? -37.185 35.514 -11.238 1.00 18.93 79 THR A N 1
ATOM 594 C CA . THR A 1 79 ? -37.913 35.510 -9.954 1.00 20.39 79 THR A CA 1
ATOM 595 C C . THR A 1 79 ? -39.423 35.405 -10.262 1.00 24.16 79 THR A C 1
ATOM 596 O O . THR A 1 79 ? -40.194 35.311 -9.305 1.00 28.87 79 THR A O 1
ATOM 600 N N . ALA A 1 80 ? -39.792 35.368 -11.548 1.00 29.13 80 ALA A N 1
ATOM 601 C CA . ALA A 1 80 ? -41.162 35.588 -12.070 1.00 31.41 80 ALA A CA 1
ATOM 602 C C . ALA A 1 80 ? -42.045 34.371 -11.760 1.00 32.39 80 ALA A C 1
ATOM 603 O O . ALA A 1 80 ? -41.607 33.221 -11.842 1.00 34.23 80 ALA A O 1
ATOM 605 N N . GLY A 1 81 ? -43.310 34.632 -11.459 1.00 35.97 81 GLY A N 1
ATOM 606 C CA . GLY A 1 81 ? -44.283 33.621 -11.021 1.00 33.68 81 GLY A CA 1
ATOM 607 C C . GLY A 1 81 ? -45.150 34.162 -9.908 1.00 31.72 81 GLY A C 1
ATOM 608 O O . GLY A 1 81 ? -44.616 34.894 -9.037 1.00 31.10 81 GLY A O 1
ATOM 609 N N . ALA A 1 82 ? -46.409 33.736 -9.893 1.00 37.96 82 ALA A N 1
ATOM 610 C CA . ALA A 1 82 ? -47.427 34.117 -8.890 1.00 38.09 82 ALA A CA 1
ATOM 611 C C . ALA A 1 82 ? -47.297 33.183 -7.683 1.00 34.43 82 ALA A C 1
ATOM 612 O O . ALA A 1 82 ? -47.075 31.984 -7.859 1.00 42.46 82 ALA A O 1
ATOM 614 N N . PRO A 1 83 ? -47.512 33.664 -6.435 1.00 30.78 83 PRO A N 1
ATOM 615 C CA . PRO A 1 83 ? -47.357 32.819 -5.232 1.00 34.25 83 PRO A CA 1
ATOM 616 C C . PRO A 1 83 ? -48.640 31.994 -4.990 1.00 32.89 83 PRO A C 1
ATOM 617 O O . PRO A 1 83 ? -49.545 32.128 -5.809 1.00 35.20 83 PRO A O 1
ATOM 621 N N . GLN A 1 84 ? -48.729 31.214 -3.892 1.00 34.82 84 GLN A N 1
ATOM 622 C CA . GLN A 1 84 ? -49.832 30.222 -3.650 1.00 31.17 84 GLN A CA 1
ATOM 623 C C . GLN A 1 84 ? -51.074 30.988 -3.159 1.00 35.36 84 GLN A C 1
ATOM 624 O O . GLN A 1 84 ? -51.009 31.509 -2.024 1.00 43.51 84 GLN A O 1
ATOM 630 N N . LYS A 1 85 ? -52.133 31.071 -3.999 1.00 37.83 85 LYS A N 1
ATOM 631 C CA . LYS A 1 85 ? -53.534 31.485 -3.647 1.00 34.06 85 LYS A CA 1
ATOM 632 C C . LYS A 1 85 ? -54.118 30.464 -2.655 1.00 34.60 85 LYS A C 1
ATOM 633 O O . LYS A 1 85 ? -53.862 29.259 -2.786 1.00 28.02 85 LYS A O 1
ATOM 639 N N . PRO A 1 86 ? -54.913 30.915 -1.640 1.00 35.52 86 PRO A N 1
ATOM 640 C CA . PRO A 1 86 ? -55.529 30.042 -0.634 1.00 37.16 86 PRO A CA 1
ATOM 641 C C . PRO A 1 86 ? -56.148 28.681 -0.989 1.00 34.91 86 PRO A C 1
ATOM 642 O O . PRO A 1 86 ? -55.827 27.720 -0.292 1.00 38.76 86 PRO A O 1
ATOM 646 N N . GLY A 1 87 ? -57.067 28.630 -1.960 1.00 30.85 87 GLY A N 1
ATOM 647 C CA . GLY A 1 87 ? -57.659 27.363 -2.438 1.00 29.45 87 GLY A CA 1
ATOM 648 C C . GLY A 1 87 ? -56.841 26.693 -3.527 1.00 28.00 87 GLY A C 1
ATOM 649 O O . GLY A 1 87 ? -57.378 25.765 -4.183 1.00 25.23 87 GLY A O 1
ATOM 650 N N . GLU A 1 88 ? -55.619 27.158 -3.785 1.00 29.63 88 GLU A N 1
ATOM 651 C CA . GLU A 1 88 ? -54.719 26.580 -4.817 1.00 33.04 88 GLU A CA 1
ATOM 652 C C . GLU A 1 88 ? -53.947 25.432 -4.171 1.00 32.54 88 GLU A C 1
ATOM 653 O O . GLU A 1 88 ? -53.445 25.686 -3.020 1.00 28.84 88 GLU A O 1
ATOM 659 N N . THR A 1 89 ? -53.912 24.232 -4.810 1.00 32.04 89 THR A N 1
ATOM 660 C CA . THR A 1 89 ? -53.059 23.075 -4.384 1.00 27.42 89 THR A CA 1
ATOM 661 C C . THR A 1 89 ? -51.631 23.354 -4.878 1.00 30.61 89 THR A C 1
ATOM 662 O O . THR A 1 89 ? -51.466 24.294 -5.704 1.00 29.26 89 THR A O 1
ATOM 666 N N . ARG A 1 90 ? -50.622 22.623 -4.387 1.00 28.82 90 ARG A N 1
ATOM 667 C CA . ARG A 1 90 ? -49.205 22.795 -4.843 1.00 27.62 90 ARG A CA 1
ATOM 668 C C . ARG A 1 90 ? -49.105 22.402 -6.324 1.00 26.46 90 ARG A C 1
ATOM 669 O O . ARG A 1 90 ? -48.432 23.154 -7.090 1.00 25.12 90 ARG A O 1
ATOM 677 N N . LEU A 1 91 ? -49.819 21.348 -6.727 1.00 26.07 91 LEU A N 1
ATOM 678 C CA . LEU A 1 91 ? -49.967 20.915 -8.156 1.00 31.82 91 LEU A CA 1
ATOM 679 C C . LEU A 1 91 ? -50.474 22.076 -9.045 1.00 27.62 91 LEU A C 1
ATOM 680 O O . LEU A 1 91 ? -49.906 22.278 -10.081 1.00 24.47 91 LEU A O 1
ATOM 685 N N . GLN A 1 92 ? -51.494 22.833 -8.648 1.00 33.08 92 GLN A N 1
ATOM 686 C CA . GLN A 1 92 ? -51.994 23.991 -9.456 1.00 30.27 92 GLN A CA 1
ATOM 687 C C . GLN A 1 92 ? -50.960 25.137 -9.394 1.00 25.04 92 GLN A C 1
ATOM 688 O O . GLN A 1 92 ? -50.724 25.801 -10.402 1.00 21.47 92 GLN A O 1
ATOM 694 N N . LEU A 1 93 ? -50.327 25.385 -8.251 1.00 24.97 93 LEU A N 1
ATOM 695 C CA . LEU A 1 93 ? -49.232 26.384 -8.173 1.00 24.12 93 LEU A CA 1
ATOM 696 C C . LEU A 1 93 ? -48.153 25.970 -9.189 1.00 19.73 93 LEU A C 1
ATOM 697 O O . LEU A 1 93 ? -47.709 26.831 -9.962 1.00 19.33 93 LEU A O 1
ATOM 702 N N . VAL A 1 94 ? -47.771 24.695 -9.167 1.00 20.66 94 VAL A N 1
ATOM 703 C CA . VAL A 1 94 ? -46.799 24.065 -10.112 1.00 25.42 94 VAL A CA 1
ATOM 704 C C . VAL A 1 94 ? -47.252 24.333 -11.539 1.00 24.68 94 VAL A C 1
ATOM 705 O O . VAL A 1 94 ? -46.426 24.861 -12.303 1.00 23.50 94 VAL A O 1
ATOM 709 N N . ASP A 1 95 ? -48.515 24.007 -11.868 1.00 24.21 95 ASP A N 1
ATOM 710 C CA . ASP A 1 95 ? -48.992 24.003 -13.283 1.00 23.99 95 ASP A CA 1
ATOM 711 C C . ASP A 1 95 ? -49.049 25.459 -13.747 1.00 23.13 95 ASP A C 1
ATOM 712 O O . ASP A 1 95 ? -48.530 25.722 -14.846 1.00 22.18 95 ASP A O 1
ATOM 717 N N . LYS A 1 96 ? -49.578 26.373 -12.931 1.00 22.62 96 LYS A N 1
ATOM 718 C CA . LYS A 1 96 ? -49.600 27.842 -13.216 1.00 26.64 96 LYS A CA 1
ATOM 719 C C . LYS A 1 96 ? -48.181 28.386 -13.488 1.00 25.58 96 LYS A C 1
ATOM 720 O O . LYS A 1 96 ? -48.010 29.195 -14.398 1.00 28.84 96 LYS A O 1
ATOM 726 N N . ASN A 1 97 ? -47.182 27.992 -12.722 1.00 26.57 97 ASN A N 1
ATOM 727 C CA . ASN A 1 97 ? -45.865 28.695 -12.741 1.00 23.35 97 ASN A CA 1
ATOM 728 C C . ASN A 1 97 ? -44.992 28.107 -13.860 1.00 21.78 97 ASN A C 1
ATOM 729 O O . ASN A 1 97 ? -44.235 28.890 -14.451 1.00 23.55 97 ASN A O 1
ATOM 734 N N . LEU A 1 98 ? -45.161 26.823 -14.174 1.00 19.65 98 LEU A N 1
ATOM 735 C CA . LEU A 1 98 ? -44.641 26.157 -15.391 1.00 20.59 98 LEU A CA 1
ATOM 736 C C . LEU A 1 98 ? -45.071 26.903 -16.667 1.00 24.92 98 LEU A C 1
ATOM 737 O O . LEU A 1 98 ? -44.197 27.124 -17.583 1.00 19.75 98 LEU A O 1
ATOM 742 N N . LYS A 1 99 ? -46.347 27.250 -16.772 1.00 27.75 99 LYS A N 1
ATOM 743 C CA . LYS A 1 99 ? -46.851 28.023 -17.944 1.00 31.33 99 LYS A CA 1
ATOM 744 C C . LYS A 1 99 ? -46.286 29.448 -17.916 1.00 26.23 99 LYS A C 1
ATOM 745 O O . LYS A 1 99 ? -46.081 29.959 -18.995 1.00 25.64 99 LYS A O 1
ATOM 751 N N . ILE A 1 100 ? -46.050 30.057 -16.741 1.00 23.04 100 ILE A N 1
ATOM 752 C CA . ILE A 1 100 ? -45.408 31.400 -16.650 1.00 24.25 100 ILE A CA 1
ATOM 753 C C . ILE A 1 100 ? -43.957 31.276 -17.156 1.00 21.93 100 ILE A C 1
ATOM 754 O O . ILE A 1 100 ? -43.567 32.134 -17.856 1.00 20.68 100 ILE A O 1
ATOM 759 N N . ILE A 1 101 ? -43.208 30.264 -16.774 1.00 24.16 101 ILE A N 1
ATOM 760 C CA . ILE A 1 101 ? -41.730 30.206 -17.006 1.00 23.84 101 ILE A CA 1
ATOM 761 C C . ILE A 1 101 ? -41.500 29.856 -18.492 1.00 23.69 101 ILE A C 1
ATOM 762 O O . ILE A 1 101 ? -40.543 30.385 -19.092 1.00 19.32 101 ILE A O 1
ATOM 767 N N . LYS A 1 102 ? -42.381 29.052 -19.093 1.00 22.01 102 LYS A N 1
ATOM 768 C CA . LYS A 1 102 ? -42.433 28.864 -20.548 1.00 21.02 102 LYS A CA 1
ATOM 769 C C . LYS A 1 102 ? -42.547 30.220 -21.243 1.00 18.91 102 LYS A C 1
ATOM 770 O O . LYS A 1 102 ? -41.769 30.463 -22.208 1.00 16.23 102 LYS A O 1
ATOM 776 N N . SER A 1 103 ? -43.423 31.087 -20.747 1.00 21.69 103 SER A N 1
ATOM 777 C CA . SER A 1 103 ? -43.715 32.430 -21.307 1.00 23.47 103 SER A CA 1
ATOM 778 C C . SER A 1 103 ? -42.591 33.410 -21.005 1.00 22.22 103 SER A C 1
ATOM 779 O O . SER A 1 103 ? -42.615 34.454 -21.614 1.00 20.00 103 SER A O 1
ATOM 782 N N . VAL A 1 104 ? -41.631 33.101 -20.108 1.00 20.09 104 VAL A N 1
ATOM 783 C CA . VAL A 1 104 ? -40.419 33.965 -19.932 1.00 20.34 104 VAL A CA 1
ATOM 784 C C . VAL A 1 104 ? -39.280 33.468 -20.831 1.00 19.80 104 VAL A C 1
ATOM 785 O O . VAL A 1 104 ? -38.645 34.345 -21.467 1.00 16.22 104 VAL A O 1
ATOM 789 N N . VAL A 1 105 ? -38.984 32.162 -20.741 1.00 21.51 105 VAL A N 1
ATOM 790 C CA . VAL A 1 105 ? -37.874 31.407 -21.402 1.00 23.20 105 VAL A CA 1
ATOM 791 C C . VAL A 1 105 ? -37.954 31.571 -22.918 1.00 21.58 105 VAL A C 1
ATOM 792 O O . VAL A 1 105 ? -36.806 31.719 -23.553 1.00 17.70 105 VAL A O 1
ATOM 796 N N . GLU A 1 106 ? -39.165 31.515 -23.524 1.00 21.58 106 GLU A N 1
ATOM 797 C CA . GLU A 1 106 ? -39.219 31.491 -25.027 1.00 23.20 106 GLU A CA 1
ATOM 798 C C . GLU A 1 106 ? -38.641 32.801 -25.569 1.00 21.49 106 GLU A C 1
ATOM 799 O O . GLU A 1 106 ? -37.736 32.748 -26.410 1.00 24.88 106 GLU A O 1
ATOM 805 N N . PRO A 1 107 ? -39.094 33.995 -25.120 1.00 23.08 107 PRO A N 1
ATOM 806 C CA . PRO A 1 107 ? -38.497 35.246 -25.601 1.00 25.00 107 PRO A CA 1
ATOM 807 C C . PRO A 1 107 ? -37.044 35.546 -25.184 1.00 24.79 107 PRO A C 1
ATOM 808 O O . PRO A 1 107 ? -36.464 36.324 -25.877 1.00 22.90 107 PRO A O 1
ATOM 812 N N . ILE A 1 108 ? -36.564 35.036 -24.031 1.00 23.97 108 ILE A N 1
ATOM 813 C CA . ILE A 1 108 ? -35.130 35.093 -23.624 1.00 22.58 108 ILE A CA 1
ATOM 814 C C . ILE A 1 108 ? -34.352 34.380 -24.737 1.00 18.76 108 ILE A C 1
ATOM 815 O O . ILE A 1 108 ? -33.449 34.959 -25.276 1.00 20.44 108 ILE A O 1
ATOM 820 N N . VAL A 1 109 ? -34.695 33.129 -25.011 1.00 19.38 109 VAL A N 1
ATOM 821 C CA . VAL A 1 109 ? -34.014 32.317 -26.059 1.00 25.37 109 VAL A CA 1
ATOM 822 C C . VAL A 1 109 ? -34.148 33.033 -27.422 1.00 25.27 109 VAL A C 1
ATOM 823 O O . VAL A 1 109 ? -33.102 33.161 -28.074 1.00 27.41 109 VAL A O 1
ATOM 827 N N . LYS A 1 110 ? -35.337 33.532 -27.796 1.00 25.82 110 LYS A N 1
ATOM 828 C CA . LYS A 1 110 ? -35.554 34.245 -29.091 1.00 26.78 110 LYS A CA 1
ATOM 829 C C . LYS A 1 110 ? -34.641 35.477 -29.182 1.00 27.41 110 LYS A C 1
ATOM 830 O O . LYS A 1 110 ? -34.198 35.765 -30.337 1.00 19.17 110 LYS A O 1
ATOM 834 N N . SER A 1 111 ? -34.331 36.175 -28.065 1.00 22.35 111 SER A N 1
ATOM 835 C CA . SER A 1 111 ? -33.398 37.344 -28.107 1.00 23.99 111 SER A CA 1
ATOM 836 C C . SER A 1 111 ? -31.967 36.979 -28.563 1.00 21.36 111 SER A C 1
ATOM 837 O O . SER A 1 111 ? -31.237 37.913 -28.914 1.00 25.55 111 SER A O 1
ATOM 840 N N . GLY A 1 112 ? -31.560 35.703 -28.566 1.00 20.10 112 GLY A N 1
ATOM 841 C CA . GLY A 1 112 ? -30.184 35.262 -28.858 1.00 20.21 112 GLY A CA 1
ATOM 842 C C . GLY A 1 112 ? -29.291 35.243 -27.607 1.00 19.80 112 GLY A C 1
ATOM 843 O O . GLY A 1 112 ? -28.079 35.044 -27.780 1.00 14.54 112 GLY A O 1
ATOM 844 N N . PHE A 1 113 ? -29.876 35.365 -26.398 1.00 21.76 113 PHE A N 1
ATOM 845 C CA . PHE A 1 113 ? -29.169 35.293 -25.078 1.00 21.32 113 PHE A CA 1
ATOM 846 C C . PHE A 1 113 ? -28.383 33.990 -25.007 1.00 21.54 113 PHE A C 1
ATOM 847 O O . PHE A 1 113 ? -28.974 32.928 -25.334 1.00 25.16 113 PHE A O 1
ATOM 855 N N . ASP A 1 114 ? -27.110 34.102 -24.634 1.00 20.96 114 ASP A N 1
ATOM 856 C CA . ASP A 1 114 ? -26.101 33.012 -24.589 1.00 22.06 114 ASP A CA 1
ATOM 857 C C . ASP A 1 114 ? -25.312 33.008 -23.266 1.00 20.35 114 ASP A C 1
ATOM 858 O O . ASP A 1 114 ? -24.287 32.256 -23.221 1.00 17.06 114 ASP A O 1
ATOM 863 N N . GLY A 1 115 ? -25.829 33.647 -22.205 1.00 18.55 115 GLY A N 1
ATOM 864 C CA . GLY A 1 115 ? -25.153 33.770 -20.904 1.00 18.26 115 GLY A CA 1
ATOM 865 C C . GLY A 1 115 ? -25.626 32.704 -19.927 1.00 18.36 115 GLY A C 1
ATOM 866 O O . GLY A 1 115 ? -25.957 31.582 -20.345 1.00 21.35 115 GLY A O 1
ATOM 867 N N . ILE A 1 116 ? -25.754 33.031 -18.645 1.00 15.15 116 ILE A N 1
ATOM 868 C CA . ILE A 1 116 ? -26.190 32.021 -17.626 1.00 15.35 116 ILE A CA 1
ATOM 869 C C . ILE A 1 116 ? -27.551 32.424 -17.050 1.00 15.14 116 ILE A C 1
ATOM 870 O O . ILE A 1 116 ? -27.897 33.594 -16.992 1.00 16.37 116 ILE A O 1
ATOM 875 N N . PHE A 1 117 ? -28.384 31.443 -16.807 1.00 17.32 117 PHE A N 1
ATOM 876 C CA . PHE A 1 117 ? -29.648 31.590 -16.040 1.00 17.10 117 PHE A CA 1
ATOM 877 C C . PHE A 1 117 ? -29.340 31.364 -14.566 1.00 15.90 117 PHE A C 1
ATOM 878 O O . PHE A 1 117 ? -28.566 30.489 -14.245 1.00 15.70 117 PHE A O 1
ATOM 886 N N . LEU A 1 118 ? -29.986 32.140 -13.724 1.00 16.45 118 LEU A N 1
ATOM 887 C CA . LEU A 1 118 ? -30.138 31.863 -12.292 1.00 16.06 118 LEU A CA 1
ATOM 888 C C . LEU A 1 118 ? -31.646 31.856 -12.006 1.00 13.82 118 LEU A C 1
ATOM 889 O O . LEU A 1 118 ? -32.309 32.881 -12.261 1.00 14.07 118 LEU A O 1
ATOM 894 N N . VAL A 1 119 ? -32.179 30.746 -11.530 1.00 13.21 119 VAL A N 1
ATOM 895 C CA . VAL A 1 119 ? -33.673 30.609 -11.433 1.00 13.95 119 VAL A CA 1
ATOM 896 C C . VAL A 1 119 ? -34.010 30.661 -9.959 1.00 15.13 119 VAL A C 1
ATOM 897 O O . VAL A 1 119 ? -33.353 29.899 -9.196 1.00 17.48 119 VAL A O 1
ATOM 901 N N . ALA A 1 120 ? -34.901 31.590 -9.585 1.00 16.81 120 ALA A N 1
ATOM 902 C CA . ALA A 1 120 ? -35.291 31.825 -8.180 1.00 20.16 120 ALA A CA 1
ATOM 903 C C . ALA A 1 120 ? -36.780 31.625 -8.000 1.00 21.68 120 ALA A C 1
ATOM 904 O O . ALA A 1 120 ? -37.152 31.667 -6.838 1.00 27.15 120 ALA A O 1
ATOM 906 N N . ALA A 1 121 ? -37.551 31.462 -9.080 1.00 23.04 121 ALA A N 1
ATOM 907 C CA . ALA A 1 121 ? -39.023 31.373 -9.037 1.00 23.15 121 ALA A CA 1
ATOM 908 C C . ALA A 1 121 ? -39.360 30.074 -8.339 1.00 24.58 121 ALA A C 1
ATOM 909 O O . ALA A 1 121 ? -38.617 29.090 -8.585 1.00 25.37 121 ALA A O 1
ATOM 911 N N . ASN A 1 122 ? -40.423 30.096 -7.536 1.00 22.64 122 ASN A N 1
ATOM 912 C CA . ASN A 1 122 ?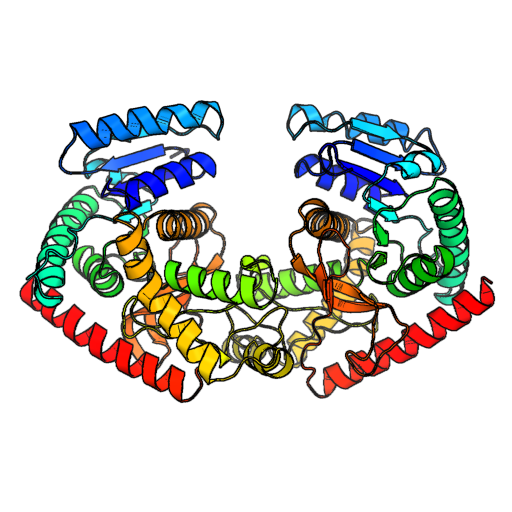 -40.845 28.953 -6.695 1.00 21.03 122 ASN A CA 1
ATOM 913 C C . ASN A 1 122 ? -41.965 28.204 -7.415 1.00 22.11 122 ASN A C 1
ATOM 914 O O . ASN A 1 122 ? -42.835 28.850 -8.033 1.00 24.61 122 ASN A O 1
ATOM 919 N N . PRO A 1 123 ? -42.030 26.851 -7.356 1.00 18.27 123 PRO A N 1
ATOM 920 C CA . PRO A 1 123 ? -41.037 26.009 -6.652 1.00 17.37 123 PRO A CA 1
ATOM 921 C C . PRO A 1 123 ? -39.714 25.852 -7.427 1.00 18.50 123 PRO A C 1
ATOM 922 O O . PRO A 1 123 ? -39.746 25.596 -8.615 1.00 19.75 123 PRO A O 1
ATOM 926 N N . VAL A 1 124 ? -38.558 26.043 -6.780 1.00 18.54 124 VAL A N 1
ATOM 927 C CA . VAL A 1 124 ? -37.338 26.530 -7.514 1.00 18.16 124 VAL A CA 1
ATOM 928 C C . VAL A 1 124 ? -36.635 25.390 -8.267 1.00 17.18 124 VAL A C 1
ATOM 929 O O . VAL A 1 124 ? -36.096 25.648 -9.363 1.00 14.91 124 VAL A O 1
ATOM 933 N N . ASP A 1 125 ? -36.685 24.170 -7.721 1.00 16.97 125 ASP A N 1
ATOM 934 C CA . ASP A 1 125 ? -35.978 22.997 -8.267 1.00 18.64 125 ASP A CA 1
ATOM 935 C C . ASP A 1 125 ? -36.828 22.417 -9.402 1.00 22.54 125 ASP A C 1
ATOM 936 O O . ASP A 1 125 ? -36.208 21.966 -10.391 1.00 26.15 125 ASP A O 1
ATOM 941 N N . ILE A 1 126 ? -38.170 22.426 -9.292 1.00 21.30 126 ILE A N 1
ATOM 942 C CA . ILE A 1 126 ? -39.079 22.152 -10.466 1.00 20.13 126 ILE A CA 1
ATOM 943 C C . ILE A 1 126 ? -38.825 23.168 -11.577 1.00 17.59 126 ILE A C 1
ATOM 944 O O . ILE A 1 126 ? -38.812 22.770 -12.743 1.00 21.70 126 ILE A O 1
ATOM 949 N N . LEU A 1 127 ? -38.690 24.444 -11.265 1.00 17.56 127 LEU A N 1
ATOM 950 C CA . LEU A 1 127 ? -38.677 25.491 -12.306 1.00 17.05 127 LEU A CA 1
ATOM 951 C C . LEU A 1 127 ? -37.281 25.662 -12.916 1.00 18.99 127 LEU A C 1
ATOM 952 O O . LEU A 1 127 ? -37.213 26.072 -14.092 1.00 21.93 127 LEU A O 1
ATOM 957 N N . THR A 1 128 ? -36.248 25.272 -12.201 1.00 19.67 128 THR A N 1
ATOM 958 C CA . THR A 1 128 ? -34.869 25.179 -12.730 1.00 18.42 128 THR A CA 1
ATOM 959 C C . THR A 1 128 ? -34.829 24.005 -13.705 1.00 17.60 128 THR A C 1
ATOM 960 O O . THR A 1 128 ? -34.258 24.154 -14.749 1.00 13.28 128 THR A O 1
ATOM 964 N N . TYR A 1 129 ? -35.442 22.879 -13.359 1.00 20.00 129 TYR A N 1
ATOM 965 C CA . TYR A 1 129 ? -35.628 21.735 -14.297 1.00 20.25 129 TYR A CA 1
ATOM 966 C C . TYR A 1 129 ? -36.278 22.214 -15.602 1.00 20.45 129 TYR A C 1
ATOM 967 O O . TYR A 1 129 ? -35.760 21.944 -16.710 1.00 19.90 129 TYR A O 1
ATOM 976 N N . ALA A 1 130 ? -37.427 22.883 -15.450 1.00 19.61 130 ALA A N 1
ATOM 977 C CA . ALA A 1 130 ? -38.237 23.423 -16.565 1.00 20.54 130 ALA A CA 1
ATOM 978 C C . ALA A 1 130 ? -37.391 24.439 -17.370 1.00 23.16 130 ALA A C 1
ATOM 979 O O . ALA A 1 130 ? -37.446 24.388 -18.638 1.00 23.05 130 ALA A O 1
ATOM 981 N N . VAL A 1 131 ? -36.649 25.347 -16.710 1.00 19.27 131 VAL A N 1
ATOM 982 C CA . VAL A 1 131 ? -35.875 26.396 -17.454 1.00 18.53 131 VAL A CA 1
ATOM 983 C C . VAL A 1 131 ? -34.842 25.725 -18.401 1.00 19.63 131 VAL A C 1
ATOM 984 O O . VAL A 1 131 ? -34.624 26.311 -19.523 1.00 17.61 131 VAL A O 1
ATOM 988 N N . GLN A 1 132 ? -34.231 24.618 -17.959 1.00 18.28 132 GLN A N 1
ATOM 989 C CA . GLN A 1 132 ? -33.230 23.801 -18.687 1.00 18.72 132 GLN A CA 1
ATOM 990 C C . GLN A 1 132 ? -33.882 23.059 -19.857 1.00 20.62 132 GLN A C 1
ATOM 991 O O . GLN A 1 132 ? -33.263 23.101 -21.018 1.00 16.25 132 GLN A O 1
ATOM 997 N N . LYS A 1 133 ? -35.043 22.429 -19.611 1.00 22.17 133 LYS A N 1
ATOM 998 C CA . LYS A 1 133 ? -35.748 21.642 -20.659 1.00 26.08 133 LYS A CA 1
ATOM 999 C C . LYS A 1 133 ? -36.221 22.591 -21.758 1.00 26.16 133 LYS A C 1
ATOM 1000 O O . LYS A 1 133 ? -36.029 22.274 -22.968 1.00 30.28 133 LYS A O 1
ATOM 1006 N N . LEU A 1 134 ? -36.746 23.742 -21.351 1.00 22.66 134 LEU A N 1
ATOM 1007 C CA . LEU A 1 134 ? -37.455 24.675 -22.255 1.00 20.18 134 LEU A CA 1
ATOM 1008 C C . LEU A 1 134 ? -36.420 25.528 -23.000 1.00 21.52 134 LEU A C 1
ATOM 1009 O O . LEU A 1 134 ? -36.720 25.851 -24.148 1.00 22.29 134 LEU A O 1
ATOM 1014 N N . SER A 1 135 ? -35.233 25.817 -22.428 1.00 18.09 135 SER A N 1
ATOM 1015 C CA . SER A 1 135 ? -34.180 26.692 -23.031 1.00 17.63 135 SER A CA 1
ATOM 1016 C C . SER A 1 135 ? -33.293 25.928 -24.025 1.00 19.61 135 SER A C 1
ATOM 1017 O O . SER A 1 135 ? -32.788 26.596 -24.932 1.00 17.33 135 SER A O 1
ATOM 1020 N N . GLY A 1 136 ? -33.088 24.634 -23.812 1.00 18.13 136 GLY A N 1
ATOM 1021 C CA . GLY A 1 136 ? -32.103 23.821 -24.523 1.00 25.32 136 GLY A CA 1
ATOM 1022 C C . GLY A 1 136 ? -30.669 24.052 -24.028 1.00 25.94 136 GLY A C 1
ATOM 1023 O O . GLY A 1 136 ? -29.783 23.316 -24.526 1.00 26.39 136 GLY A O 1
ATOM 1024 N N . PHE A 1 137 ? -30.444 24.958 -23.055 1.00 21.57 137 PHE A N 1
ATOM 1025 C CA . PHE A 1 137 ? -29.091 25.328 -22.562 1.00 21.22 137 PHE A CA 1
ATOM 1026 C C . PHE A 1 137 ? -28.495 24.137 -21.846 1.00 17.80 137 PHE A C 1
ATOM 1027 O O . PHE A 1 137 ? -29.228 23.475 -21.158 1.00 20.62 137 PHE A O 1
ATOM 1035 N N . PRO A 1 138 ? -27.175 23.843 -21.976 1.00 21.42 138 PRO A N 1
ATOM 1036 C CA . PRO A 1 138 ? -26.487 22.931 -21.063 1.00 22.84 138 PRO A CA 1
ATOM 1037 C C . PRO A 1 138 ? -26.904 23.104 -19.585 1.00 20.93 138 PRO A C 1
ATOM 1038 O O . PRO A 1 138 ? -27.223 24.208 -19.157 1.00 18.78 138 PRO A O 1
ATOM 1042 N N . LYS A 1 139 ? -26.785 22.023 -18.831 1.00 24.92 139 LYS A N 1
ATOM 1043 C CA . LYS A 1 139 ? -27.284 21.883 -17.429 1.00 27.54 139 LYS A CA 1
ATOM 1044 C C . LYS A 1 139 ? -26.494 22.855 -16.538 1.00 29.66 139 LYS A C 1
ATOM 1045 O O . LYS A 1 139 ? -27.144 23.485 -15.650 1.00 28.77 139 LYS A O 1
ATOM 1051 N N . ASN A 1 140 ? -25.181 22.979 -16.799 1.00 20.00 140 ASN A N 1
ATOM 1052 C CA . ASN A 1 140 ? -24.244 23.851 -16.033 1.00 20.26 140 ASN A CA 1
ATOM 1053 C C . ASN A 1 140 ? -24.647 25.334 -16.120 1.00 17.41 140 ASN A C 1
ATOM 1054 O O . ASN A 1 140 ? -24.434 25.997 -15.112 1.00 25.54 140 ASN A O 1
ATOM 1059 N N . LYS A 1 141 ? -25.245 25.841 -17.212 1.00 17.15 141 LYS A N 1
ATOM 1060 C CA . LYS A 1 141 ? -25.647 27.265 -17.409 1.00 17.81 141 LYS A CA 1
ATOM 1061 C C . LYS A 1 141 ? -27.072 27.576 -16.936 1.00 16.47 141 LYS A C 1
ATOM 1062 O O . LYS A 1 141 ? -27.534 28.615 -17.311 1.00 18.08 141 LYS A O 1
ATOM 1068 N N . VAL A 1 142 ? -27.775 26.681 -16.255 1.00 19.05 142 VAL A N 1
ATOM 1069 C CA . VAL A 1 142 ? -29.036 26.936 -15.468 1.00 16.96 142 VAL A CA 1
ATOM 1070 C C . VAL A 1 142 ? -28.673 26.640 -14.025 1.00 16.07 142 VAL A C 1
ATOM 1071 O O . VAL A 1 142 ? -28.494 25.453 -13.692 1.00 15.11 142 VAL A O 1
ATOM 1075 N N . VAL A 1 143 ? -28.460 27.695 -13.237 1.00 18.90 143 VAL A N 1
ATOM 1076 C CA . VAL A 1 143 ? -28.093 27.591 -11.789 1.00 15.63 143 VAL A CA 1
ATOM 1077 C C . VAL A 1 143 ? -29.351 27.846 -10.963 1.00 13.32 143 VAL A C 1
ATOM 1078 O O . VAL A 1 143 ? -29.913 28.917 -11.108 1.00 14.29 143 VAL A O 1
ATOM 1082 N N . GLY A 1 144 ? -29.730 26.933 -10.088 1.00 11.84 144 GLY A N 1
ATOM 1083 C CA . GLY A 1 144 ? -30.930 27.069 -9.264 1.00 12.95 144 GLY A CA 1
ATOM 1084 C C . GLY A 1 144 ? -30.541 27.643 -7.909 1.00 12.68 144 GLY A C 1
ATOM 1085 O O . GLY A 1 144 ? -29.555 27.135 -7.360 1.00 11.87 144 GLY A O 1
ATOM 1086 N N . SER A 1 145 ? -31.327 28.587 -7.389 1.00 11.66 145 SER A N 1
ATOM 1087 C CA . SER A 1 145 ? -31.073 29.219 -6.083 1.00 13.07 145 SER A CA 1
ATOM 1088 C C . SER A 1 145 ? -31.254 28.129 -5.035 1.00 13.84 145 SER A C 1
ATOM 1089 O O . SER A 1 145 ? -30.414 28.066 -4.151 1.00 15.26 145 SER A O 1
ATOM 1092 N N . GLY A 1 146 ? -32.208 27.208 -5.260 1.00 16.91 146 GLY A N 1
ATOM 1093 C CA . GLY A 1 146 ? -32.383 25.977 -4.490 1.00 16.42 146 GLY A CA 1
ATOM 1094 C C . GLY A 1 146 ? -32.307 26.202 -3.006 1.00 16.83 146 GLY A C 1
ATOM 1095 O O . GLY A 1 146 ? -32.976 27.079 -2.566 1.00 15.89 146 GLY A O 1
ATOM 1096 N N . THR A 1 147 ? -31.421 25.480 -2.292 1.00 19.62 147 THR A N 1
ATOM 1097 C CA . THR A 1 147 ? -31.338 25.504 -0.801 1.00 17.98 147 THR A CA 1
ATOM 1098 C C . THR A 1 147 ? -30.323 26.523 -0.289 1.00 17.64 147 THR A C 1
ATOM 1099 O O . THR A 1 147 ? -29.941 26.392 0.920 1.00 13.57 147 THR A O 1
ATOM 1103 N N . SER A 1 148 ? -30.000 27.571 -1.084 1.00 19.45 148 SER A N 1
ATOM 1104 C CA . SER A 1 148 ? -29.041 28.635 -0.658 1.00 16.55 148 SER A CA 1
ATOM 1105 C C . SER A 1 148 ? -29.563 29.442 0.541 1.00 14.87 148 SER A C 1
ATOM 1106 O O . SER A 1 148 ? -28.717 29.610 1.559 1.00 13.90 148 SER A O 1
ATOM 1109 N N . LEU A 1 149 ? -30.733 30.049 0.387 1.00 14.07 149 LEU A N 1
ATOM 1110 C CA . LEU A 1 149 ? -31.459 30.798 1.464 1.00 16.62 149 LEU A CA 1
ATOM 1111 C C . LEU A 1 149 ? -31.618 29.935 2.711 1.00 16.98 149 LEU A C 1
ATOM 1112 O O . LEU A 1 149 ? -31.297 30.454 3.776 1.00 19.97 149 LEU A O 1
ATOM 1117 N N . ASP A 1 150 ? -32.144 28.707 2.621 1.00 21.46 150 ASP A N 1
ATOM 1118 C CA . ASP A 1 150 ? -32.464 27.940 3.857 1.00 17.74 150 ASP A CA 1
ATOM 1119 C C . ASP A 1 150 ? -31.129 27.524 4.481 1.00 19.88 150 ASP A C 1
ATOM 1120 O O . ASP A 1 150 ? -31.024 27.616 5.698 1.00 16.63 150 ASP A O 1
ATOM 1125 N N . SER A 1 151 ? -30.094 27.232 3.669 1.00 18.22 151 SER A N 1
ATOM 1126 C CA . SER A 1 151 ? -28.707 27.049 4.165 1.00 14.07 151 SER A CA 1
ATOM 1127 C C . SER A 1 151 ? -28.314 28.283 4.986 1.00 13.93 151 SER A C 1
ATOM 1128 O O . SER A 1 151 ? -27.957 28.079 6.172 1.00 16.98 151 SER A O 1
ATOM 1131 N N . ALA A 1 152 ? -28.507 29.505 4.452 1.00 13.34 152 ALA A N 1
ATOM 1132 C CA . ALA A 1 152 ? -28.262 30.798 5.117 1.00 12.85 152 ALA A CA 1
ATOM 1133 C C . ALA A 1 152 ? -29.025 30.876 6.439 1.00 15.60 152 ALA A C 1
ATOM 1134 O O . ALA A 1 152 ? -28.398 31.220 7.429 1.00 15.99 152 ALA A O 1
ATOM 1136 N N . ARG A 1 153 ? -30.346 30.623 6.421 1.00 15.58 153 ARG A N 1
ATOM 1137 C CA . ARG A 1 153 ? -31.145 30.452 7.665 1.00 15.13 153 ARG A CA 1
ATOM 1138 C C . ARG A 1 153 ? -30.541 29.466 8.686 1.00 16.04 153 ARG A C 1
ATOM 1139 O O . ARG A 1 153 ? -30.475 29.857 9.881 1.00 22.43 153 ARG A O 1
ATOM 1147 N N . LEU A 1 154 ? -30.215 28.245 8.287 1.00 16.04 154 LEU A N 1
ATOM 1148 C CA . LEU A 1 154 ? -29.608 27.221 9.188 1.00 19.44 154 LEU A CA 1
ATOM 1149 C C . LEU A 1 154 ? -28.338 27.813 9.783 1.00 19.85 154 LEU A C 1
ATOM 1150 O O . LEU A 1 154 ? -28.164 27.744 11.025 1.00 23.05 154 LEU A O 1
ATOM 1155 N N . ARG A 1 155 ? -27.523 28.441 8.941 1.00 17.73 155 ARG A N 1
ATOM 1156 C CA . ARG A 1 155 ? -26.211 28.943 9.425 1.00 17.40 155 ARG A CA 1
ATOM 1157 C C . ARG A 1 155 ? -26.398 30.068 10.423 1.00 14.37 155 ARG A C 1
ATOM 1158 O O . ARG A 1 155 ? -25.560 30.171 11.340 1.00 14.10 155 ARG A O 1
ATOM 1166 N N . VAL A 1 156 ? -27.337 30.947 10.173 1.00 12.28 156 VAL A N 1
ATOM 1167 C CA . VAL A 1 156 ? -27.585 32.076 11.087 1.00 13.03 156 VAL A CA 1
ATOM 1168 C C . VAL A 1 156 ? -28.123 31.531 12.410 1.00 14.87 156 VAL A C 1
ATOM 1169 O O . VAL A 1 156 ? -27.664 32.087 13.420 1.00 19.00 156 VAL A O 1
ATOM 1173 N N . ALA A 1 157 ? -29.003 30.510 12.402 1.00 15.98 157 ALA A N 1
ATOM 1174 C CA . ALA A 1 157 ? -29.561 29.899 13.638 1.00 18.77 157 ALA A CA 1
ATOM 1175 C C . ALA A 1 157 ? -28.447 29.158 14.410 1.00 18.34 157 ALA A C 1
ATOM 1176 O O . ALA A 1 157 ? -28.326 29.366 15.642 1.00 16.16 157 ALA A O 1
ATOM 1178 N N . LEU A 1 158 ? -27.564 28.450 13.716 1.00 19.18 158 LEU A N 1
ATOM 1179 C CA . LEU A 1 158 ? -26.467 27.743 14.420 1.00 21.77 158 LEU A CA 1
ATOM 1180 C C . LEU A 1 158 ? -25.429 28.759 14.907 1.00 24.41 158 LEU A C 1
ATOM 1181 O O . LEU A 1 158 ? -24.834 28.486 15.947 1.00 26.62 158 LEU A O 1
ATOM 1186 N N . GLY A 1 159 ? -25.268 29.903 14.223 1.00 24.20 159 GLY A N 1
ATOM 1187 C CA . GLY A 1 159 ? -24.389 31.015 14.661 1.00 26.70 159 GLY A CA 1
ATOM 1188 C C . GLY A 1 159 ? -24.856 31.706 15.948 1.00 27.30 159 GLY A C 1
ATOM 1189 O O . GLY A 1 159 ? -23.981 32.037 16.798 1.00 20.87 159 GLY A O 1
ATOM 1190 N N . LYS A 1 160 ? -26.170 31.943 16.099 1.00 24.85 160 LYS A N 1
ATOM 1191 C CA . LYS A 1 160 ? -26.742 32.566 17.340 1.00 31.68 160 LYS A CA 1
ATOM 1192 C C . LYS A 1 160 ? -26.525 31.602 18.517 1.00 23.12 160 LYS A C 1
ATOM 1193 O O . LYS A 1 160 ? -25.965 32.050 19.522 1.00 32.25 160 LYS A O 1
ATOM 1199 N N . LYS A 1 161 ? -26.732 30.316 18.302 1.00 27.37 161 LYS A N 1
ATOM 1200 C CA . LYS A 1 161 ? -26.571 29.224 19.300 1.00 29.77 161 LYS A CA 1
ATOM 1201 C C . LYS A 1 161 ? -25.109 29.056 19.734 1.00 32.05 161 LYS A C 1
ATOM 1202 O O . LYS A 1 161 ? -24.884 28.688 20.952 1.00 25.62 161 LYS A O 1
ATOM 1206 N N . LEU A 1 162 ? -24.137 29.278 18.824 1.00 32.41 162 LEU A N 1
ATOM 1207 C CA . LEU A 1 162 ? -22.696 29.092 19.139 1.00 27.01 162 LEU A CA 1
ATOM 1208 C C . LEU A 1 162 ? -21.941 30.433 19.201 1.00 27.62 162 LEU A C 1
ATOM 1209 O O . LEU A 1 162 ? -20.717 30.354 19.434 1.00 27.62 162 LEU A O 1
ATOM 1214 N N . ASP A 1 163 ? -22.568 31.623 19.054 1.00 24.13 163 ASP A N 1
ATOM 1215 C CA . ASP A 1 163 ? -21.846 32.935 18.968 1.00 24.69 163 ASP A CA 1
ATOM 1216 C C . ASP A 1 163 ? -20.650 32.770 18.010 1.00 23.57 163 ASP A C 1
ATOM 1217 O O . ASP A 1 163 ? -19.484 33.081 18.416 1.00 17.49 163 ASP A O 1
ATOM 1222 N N . VAL A 1 164 ? -20.925 32.197 16.832 1.00 20.05 164 VAL A N 1
ATOM 1223 C CA . VAL A 1 164 ? -19.947 32.066 15.715 1.00 18.98 164 VAL A CA 1
ATOM 1224 C C . VAL A 1 164 ? -20.518 32.837 14.535 1.00 19.08 164 VAL A C 1
ATOM 1225 O O . VAL A 1 164 ? -21.689 32.575 14.162 1.00 20.29 164 VAL A O 1
ATOM 1229 N N . ASP A 1 165 ? -19.771 33.815 14.014 1.00 21.57 165 ASP A N 1
ATOM 1230 C CA . ASP A 1 165 ? -19.920 34.308 12.612 1.00 21.18 165 ASP A CA 1
ATOM 1231 C C . ASP A 1 165 ? -20.607 33.235 11.778 1.00 16.46 165 ASP A C 1
ATOM 1232 O O . ASP A 1 165 ? -20.013 32.210 11.490 1.00 15.62 165 ASP A O 1
ATOM 1237 N N . PRO A 1 166 ? -21.883 33.438 11.402 1.00 13.38 166 PRO A N 1
ATOM 1238 C CA . PRO A 1 166 ? -22.565 32.604 10.414 1.00 13.45 166 PRO A CA 1
ATOM 1239 C C . PRO A 1 166 ? -21.815 32.220 9.108 1.00 13.90 166 PRO A C 1
ATOM 1240 O O . PRO A 1 166 ? -22.009 31.161 8.594 1.00 13.19 166 PRO A O 1
ATOM 1242 N N . ARG A 1 167 ? -20.895 33.054 8.624 1.00 18.13 167 ARG A N 1
ATOM 1243 C CA . ARG A 1 167 ? -20.004 32.763 7.460 1.00 17.54 167 ARG A CA 1
ATOM 1244 C C . ARG A 1 167 ? -19.007 31.650 7.739 1.00 18.24 167 ARG A C 1
ATOM 1245 O O . ARG A 1 167 ? -18.500 31.113 6.721 1.00 22.13 167 ARG A O 1
ATOM 1253 N N . ASP A 1 168 ? -18.691 31.321 9.010 1.00 16.84 168 ASP A N 1
ATOM 1254 C CA . ASP A 1 168 ? -17.808 30.165 9.363 1.00 14.90 168 ASP A CA 1
ATOM 1255 C C . ASP A 1 168 ? -18.591 28.914 9.793 1.00 13.68 168 ASP A C 1
ATOM 1256 O O . ASP A 1 168 ? -17.979 27.846 10.070 1.00 12.89 168 ASP A O 1
ATOM 1261 N N . VAL A 1 169 ? -19.909 28.984 9.848 1.00 13.60 169 VAL A N 1
ATOM 1262 C CA . VAL A 1 169 ? -20.734 27.784 10.150 1.00 13.84 169 VAL A CA 1
ATOM 1263 C C . VAL A 1 169 ? -20.994 27.137 8.778 1.00 15.72 169 VAL A C 1
ATOM 1264 O O . VAL A 1 169 ? -21.842 27.655 8.017 1.00 16.31 169 VAL A O 1
ATOM 1268 N N . ILE A 1 170 ? -20.228 26.090 8.447 1.00 17.01 170 ILE A N 1
ATOM 1269 C CA . ILE A 1 170 ? -20.345 25.295 7.191 1.00 17.84 170 ILE A CA 1
ATOM 1270 C C . ILE A 1 170 ? -21.349 24.183 7.455 1.00 18.60 170 ILE A C 1
ATOM 1271 O O . ILE A 1 170 ? -20.955 22.999 7.667 1.00 15.37 170 ILE A O 1
ATOM 1276 N N . ALA A 1 171 ? -22.630 24.575 7.334 1.00 18.53 171 ALA A N 1
ATOM 1277 C CA . ALA A 1 171 ? -23.802 23.690 7.384 1.00 19.53 171 ALA A CA 1
ATOM 1278 C C . ALA A 1 171 ? -24.638 23.962 6.144 1.00 19.47 171 ALA A C 1
ATOM 1279 O O . ALA A 1 171 ? -24.813 25.123 5.774 1.00 23.37 171 ALA A O 1
ATOM 1281 N N . ASN A 1 172 ? -25.091 22.899 5.508 1.00 19.24 172 ASN A N 1
ATOM 1282 C CA . ASN A 1 172 ? -25.941 22.948 4.313 1.00 18.04 172 ASN A CA 1
ATOM 1283 C C . ASN A 1 172 ? -27.335 22.436 4.655 1.00 17.90 172 ASN A C 1
ATOM 1284 O O . ASN A 1 172 ? -27.429 21.479 5.406 1.00 18.46 172 ASN A O 1
ATOM 1289 N N . ILE A 1 173 ? -28.352 23.136 4.156 1.00 19.47 173 ILE A N 1
ATOM 1290 C CA . ILE A 1 173 ? -29.694 22.576 3.885 1.00 19.85 173 ILE A CA 1
ATOM 1291 C C . ILE A 1 173 ? -29.640 21.999 2.467 1.00 20.26 173 ILE A C 1
ATOM 1292 O O . ILE A 1 173 ? -29.178 22.673 1.542 1.00 20.93 173 ILE A O 1
ATOM 1297 N N . MET A 1 174 ? -30.163 20.786 2.312 1.00 22.24 174 MET A N 1
ATOM 1298 C CA . MET A 1 174 ? -30.053 19.947 1.098 1.00 20.08 174 MET A CA 1
ATOM 1299 C C . MET A 1 174 ? -31.419 19.369 0.795 1.00 21.24 174 MET A C 1
ATOM 1300 O O . MET A 1 174 ? -32.252 19.390 1.695 1.00 20.56 174 MET A O 1
ATOM 1305 N N . GLY A 1 175 ? -31.579 18.899 -0.435 1.00 23.65 175 GLY A N 1
ATOM 1306 C CA . GLY A 1 175 ? -32.814 18.297 -0.965 1.00 20.22 175 GLY A CA 1
ATOM 1307 C C . GLY A 1 175 ? -33.602 19.291 -1.781 1.00 18.26 175 GLY A C 1
ATOM 1308 O O . GLY A 1 175 ? -32.992 20.257 -2.305 1.00 20.29 175 GLY A O 1
ATOM 1309 N N . GLU A 1 176 ? -34.899 19.011 -1.937 1.00 19.84 176 GLU A N 1
ATOM 1310 C CA . GLU A 1 176 ? -35.858 19.925 -2.614 1.00 22.05 176 GLU A CA 1
ATOM 1311 C C . GLU A 1 176 ? -36.113 21.078 -1.656 1.00 22.92 176 GLU A C 1
ATOM 1312 O O . GLU A 1 176 ? -36.558 20.756 -0.531 1.00 25.11 176 GLU A O 1
ATOM 1318 N N . HIS A 1 177 ? -35.836 22.330 -2.074 1.00 20.78 177 HIS A N 1
ATOM 1319 C CA . HIS A 1 177 ? -36.253 23.544 -1.330 1.00 22.13 177 HIS A CA 1
ATOM 1320 C C . HIS A 1 177 ? -37.741 23.354 -1.010 1.00 20.79 177 HIS A C 1
ATOM 1321 O O . HIS A 1 177 ? -38.482 23.083 -1.970 1.00 22.57 177 HIS A O 1
ATOM 1328 N N . GLY A 1 178 ? -38.106 23.365 0.280 1.00 21.95 178 GLY A N 1
ATOM 1329 C CA . GLY A 1 178 ? -39.489 23.188 0.786 1.00 21.66 178 GLY A CA 1
ATOM 1330 C C . GLY A 1 178 ? -39.518 22.221 1.963 1.00 22.25 178 GLY A C 1
ATOM 1331 O O . GLY A 1 178 ? -38.495 22.028 2.602 1.00 24.37 178 GLY A O 1
ATOM 1332 N N . ASP A 1 179 ? -40.640 21.566 2.188 1.00 24.55 179 ASP A N 1
ATOM 1333 C CA . ASP A 1 179 ? -40.965 20.809 3.421 1.00 25.27 179 ASP A CA 1
ATOM 1334 C C . ASP A 1 179 ? -40.132 19.520 3.528 1.00 28.45 179 ASP A C 1
ATOM 1335 O O . ASP A 1 179 ? -39.944 19.058 4.684 1.00 29.38 179 ASP A O 1
ATOM 1340 N N . SER A 1 180 ? -39.687 18.932 2.411 1.00 25.39 180 SER A N 1
ATOM 1341 C CA . SER A 1 180 ? -38.924 17.650 2.358 1.00 26.24 180 SER A CA 1
ATOM 1342 C C . SER A 1 180 ? -37.393 17.827 2.579 1.00 30.08 180 SER A C 1
ATOM 1343 O O . SER A 1 180 ? -36.626 16.794 2.608 1.00 35.50 180 SER A O 1
ATOM 1346 N N . GLU A 1 181 ? -36.913 19.060 2.702 1.00 24.13 181 GLU A N 1
ATOM 1347 C CA . GLU A 1 181 ? -35.473 19.405 2.745 1.00 23.33 181 GLU A CA 1
ATOM 1348 C C . GLU A 1 181 ? -34.938 19.041 4.117 1.00 21.62 181 GLU A C 1
ATOM 1349 O O . GLU A 1 181 ? -35.719 18.994 5.092 1.00 21.02 181 GLU A O 1
ATOM 1355 N N . PHE A 1 182 ? -33.621 18.899 4.207 1.00 21.20 182 PHE A N 1
ATOM 1356 C CA . PHE A 1 182 ? -32.946 18.586 5.482 1.00 22.88 182 PHE A CA 1
ATOM 1357 C C . PHE A 1 182 ? -31.620 19.335 5.602 1.00 23.02 182 PHE A C 1
ATOM 1358 O O . PHE A 1 182 ? -30.982 19.611 4.543 1.00 24.10 182 PHE A O 1
ATOM 1366 N N . ALA A 1 183 ? -31.225 19.541 6.858 1.00 22.13 183 ALA A N 1
ATOM 1367 C CA . ALA A 1 183 ? -29.883 19.951 7.339 1.00 25.97 183 ALA A CA 1
ATOM 1368 C C . ALA A 1 183 ? -28.916 18.759 7.335 1.00 26.04 183 ALA A C 1
ATOM 1369 O O . ALA A 1 183 ? -29.095 17.835 8.146 1.00 25.37 183 ALA A O 1
ATOM 1371 N N . ALA A 1 184 ? -27.892 18.812 6.476 1.00 28.46 184 ALA A N 1
ATOM 1372 C CA . ALA A 1 184 ? -26.770 17.856 6.395 1.00 25.08 184 ALA A CA 1
ATOM 1373 C C . ALA A 1 184 ? -25.844 18.084 7.599 1.00 31.55 184 ALA A C 1
ATOM 1374 O O . ALA A 1 184 ? -24.660 18.555 7.388 1.00 25.44 184 ALA A O 1
ATOM 1376 N N . TYR A 1 185 ? -26.352 17.762 8.806 1.00 26.51 185 TYR A N 1
ATOM 1377 C CA . TYR A 1 185 ? -25.671 18.000 10.098 1.00 27.45 185 TYR A CA 1
ATOM 1378 C C . TYR A 1 185 ? -24.416 17.145 10.288 1.00 25.91 185 TYR A C 1
ATOM 1379 O O . TYR A 1 185 ? -23.531 17.658 10.977 1.00 29.87 185 TYR A O 1
ATOM 1388 N N . SER A 1 186 ? -24.350 15.922 9.757 1.00 28.38 186 SER A N 1
ATOM 1389 C CA . SER A 1 186 ? -23.215 14.981 9.926 1.00 28.84 186 SER A CA 1
ATOM 1390 C C . SER A 1 186 ? -21.989 15.500 9.157 1.00 29.90 186 SER A C 1
ATOM 1391 O O . SER A 1 186 ? -20.897 15.407 9.733 1.00 30.20 186 SER A O 1
ATOM 1394 N N . SER A 1 187 ? -22.179 16.070 7.951 1.00 29.44 187 SER A N 1
ATOM 1395 C CA . SER A 1 187 ? -21.128 16.725 7.127 1.00 28.04 187 SER A CA 1
ATOM 1396 C C . SER A 1 187 ? -20.839 18.178 7.576 1.00 30.69 187 SER A C 1
ATOM 1397 O O . SER A 1 187 ? -19.894 18.771 7.040 1.00 31.96 187 SER A O 1
ATOM 1400 N N . ALA A 1 188 ? -21.601 18.751 8.509 1.00 24.32 188 ALA A N 1
ATOM 1401 C CA . ALA A 1 188 ? -21.484 20.170 8.895 1.00 25.75 188 ALA A CA 1
ATOM 1402 C C . ALA A 1 188 ? -20.330 20.343 9.900 1.00 23.26 188 ALA A C 1
ATOM 1403 O O . ALA A 1 188 ? -20.096 19.423 10.715 1.00 20.78 188 ALA A O 1
ATOM 1405 N N . THR A 1 189 ? -19.688 21.517 9.881 1.00 23.99 189 THR A N 1
ATOM 1406 C CA . THR A 1 189 ? -18.399 21.772 10.567 1.00 26.54 189 THR A CA 1
ATOM 1407 C C . THR A 1 189 ? -18.243 23.259 10.937 1.00 25.79 189 THR A C 1
ATOM 1408 O O . THR A 1 189 ? -18.838 24.128 10.286 1.00 23.55 189 THR A O 1
ATOM 1412 N N . VAL A 1 190 ? -17.450 23.525 11.981 1.00 28.81 190 VAL A N 1
ATOM 1413 C CA . VAL A 1 190 ? -17.022 24.884 12.404 1.00 26.96 190 VAL A CA 1
ATOM 1414 C C . VAL A 1 190 ? -15.503 24.818 12.667 1.00 30.35 190 VAL A C 1
ATOM 1415 O O . VAL A 1 190 ? -15.068 24.121 13.611 1.00 26.76 190 VAL A O 1
ATOM 1419 N N . GLY A 1 191 ? -14.725 25.456 11.791 1.00 27.22 191 GLY A N 1
ATOM 1420 C CA . GLY A 1 191 ? -13.254 25.380 11.720 1.00 26.83 191 GLY A CA 1
ATOM 1421 C C . GLY A 1 191 ? -12.690 23.986 11.490 1.00 23.26 191 GLY A C 1
ATOM 1422 O O . GLY A 1 191 ? -11.498 23.765 11.895 1.00 26.49 191 GLY A O 1
ATOM 1423 N N . GLY A 1 192 ? -13.466 23.068 10.921 1.00 21.86 192 GLY A N 1
ATOM 1424 C CA . GLY A 1 192 ? -13.093 21.662 10.703 1.00 22.15 192 GLY A CA 1
ATOM 1425 C C . GLY A 1 192 ? -13.577 20.728 11.801 1.00 26.25 192 GLY A C 1
ATOM 1426 O O . GLY A 1 192 ? -13.453 19.527 11.567 1.00 27.15 192 GLY A O 1
ATOM 1427 N N . LYS A 1 193 ? -14.134 21.241 12.921 1.00 27.19 193 LYS A N 1
ATOM 1428 C CA . LYS A 1 193 ? -14.732 20.435 14.026 1.00 28.51 193 LYS A CA 1
ATOM 1429 C C . LYS A 1 193 ? -16.113 19.921 13.622 1.00 27.23 193 LYS A C 1
ATOM 1430 O O . LYS A 1 193 ? -16.986 20.737 13.345 1.00 28.43 193 LYS A O 1
ATOM 1436 N N . PRO A 1 194 ? -16.413 18.593 13.682 1.00 31.14 194 PRO A N 1
ATOM 1437 C CA . PRO A 1 194 ? -17.810 18.135 13.621 1.00 24.66 194 PRO A CA 1
ATOM 1438 C C . PRO A 1 194 ? -18.791 18.952 14.520 1.00 23.09 194 PRO A C 1
ATOM 1439 O O . PRO A 1 194 ? -18.562 19.225 15.725 1.00 18.32 194 PRO A O 1
ATOM 1443 N N . LEU A 1 195 ? -19.837 19.469 13.867 1.00 18.09 195 LEU A N 1
ATOM 1444 C CA . LEU A 1 195 ? -20.955 20.180 14.474 1.00 18.65 195 LEU A CA 1
ATOM 1445 C C . LEU A 1 195 ? -21.690 19.286 15.483 1.00 17.23 195 LEU A C 1
ATOM 1446 O O . LEU A 1 195 ? -22.043 19.820 16.500 1.00 18.34 195 LEU A O 1
ATOM 1451 N N . LEU A 1 196 ? -21.847 17.990 15.232 1.00 21.41 196 LEU A N 1
ATOM 1452 C CA . LEU A 1 196 ? -22.396 16.980 16.182 1.00 21.52 196 LEU A CA 1
ATOM 1453 C C . LEU A 1 196 ? -21.550 16.882 17.455 1.00 26.97 196 LEU A C 1
ATOM 1454 O O . LEU A 1 196 ? -22.107 16.409 18.489 1.00 29.03 196 LEU A O 1
ATOM 1459 N N . ASP A 1 197 ? -20.250 17.198 17.386 1.00 28.30 197 ASP A N 1
ATOM 1460 C CA . ASP A 1 197 ? -19.349 17.221 18.560 1.00 33.28 197 ASP A CA 1
ATOM 1461 C C . ASP A 1 197 ? -19.567 18.536 19.299 1.00 34.18 197 ASP A C 1
ATOM 1462 O O . ASP A 1 197 ? -19.705 18.455 20.535 1.00 38.83 197 ASP A O 1
ATOM 1467 N N . ILE A 1 198 ? -19.625 19.674 18.575 1.00 32.79 198 ILE A N 1
ATOM 1468 C CA . ILE A 1 198 ? -20.029 21.025 19.085 1.00 29.09 198 ILE A CA 1
ATOM 1469 C C . ILE A 1 198 ? -21.376 20.922 19.835 1.00 30.06 198 ILE A C 1
ATOM 1470 O O . ILE A 1 198 ? -21.443 21.427 20.963 1.00 32.19 198 ILE A O 1
ATOM 1475 N N . ALA A 1 199 ? -22.382 20.313 19.215 1.00 29.46 199 ALA A N 1
ATOM 1476 C CA . ALA A 1 199 ? -23.719 19.968 19.777 1.00 37.47 199 ALA A CA 1
ATOM 1477 C C . ALA A 1 199 ? -23.594 19.238 21.136 1.00 36.44 199 ALA A C 1
ATOM 1478 O O . ALA A 1 199 ? -24.290 19.667 22.056 1.00 39.50 199 ALA A O 1
ATOM 1480 N N . LYS A 1 200 ? -22.731 18.214 21.258 1.00 35.24 200 LYS A N 1
ATOM 1481 C CA . LYS A 1 200 ? -22.567 17.386 22.494 1.00 31.45 200 LYS A CA 1
ATOM 1482 C C . LYS A 1 200 ? -21.819 18.140 23.597 1.00 30.96 200 LYS A C 1
ATOM 1483 O O . LYS A 1 200 ? -22.160 17.927 24.712 1.00 27.38 200 LYS A O 1
ATOM 1485 N N . ASP A 1 201 ? -20.800 18.967 23.294 1.00 34.58 201 ASP A N 1
ATOM 1486 C CA . ASP A 1 201 ? -20.110 19.845 24.291 1.00 30.33 201 ASP A CA 1
ATOM 1487 C C . ASP A 1 201 ? -21.027 20.991 24.723 1.00 29.78 201 ASP A C 1
ATOM 1488 O O . ASP A 1 201 ? -20.907 21.426 25.902 1.00 26.32 201 ASP A O 1
ATOM 1493 N N . GLU A 1 202 ? -21.838 21.531 23.793 1.00 28.24 202 GLU A N 1
ATOM 1494 C CA . GLU A 1 202 ? -22.690 22.720 24.052 1.00 30.79 202 GLU A CA 1
ATOM 1495 C C . GLU A 1 202 ? -24.007 22.283 24.736 1.00 32.36 202 GLU A C 1
ATOM 1496 O O . GLU A 1 202 ? -24.828 23.184 25.050 1.00 35.20 202 GLU A O 1
ATOM 1498 N N . GLY A 1 203 ? -24.258 20.977 24.922 1.00 35.29 203 GLY A N 1
ATOM 1499 C CA . GLY A 1 203 ? -25.514 20.448 25.518 1.00 37.04 203 GLY A CA 1
ATOM 1500 C C . GLY A 1 203 ? -26.704 20.700 24.603 1.00 35.38 203 GLY A C 1
ATOM 1501 O O . GLY A 1 203 ? -27.800 21.047 25.107 1.00 28.16 203 GLY A O 1
ATOM 1502 N N . ILE A 1 204 ? -26.468 20.641 23.283 1.00 34.27 204 ILE A N 1
ATOM 1503 C CA . ILE A 1 204 ? -27.523 20.791 22.239 1.00 31.66 204 ILE A CA 1
ATOM 1504 C C . ILE A 1 204 ? -27.850 19.359 21.811 1.00 29.44 204 ILE A C 1
ATOM 1505 O O . ILE A 1 204 ? -26.986 18.719 21.210 1.00 25.44 204 ILE A O 1
ATOM 1510 N N . SER A 1 205 ? -29.031 18.847 22.174 1.00 28.11 205 SER A N 1
ATOM 1511 C CA . SER A 1 205 ? -29.449 17.432 21.935 1.00 27.24 205 SER A CA 1
ATOM 1512 C C . SER A 1 205 ? -29.959 17.214 20.492 1.00 24.53 205 SER A C 1
ATOM 1513 O O . SER A 1 205 ? -30.152 18.233 19.739 1.00 20.63 205 SER A O 1
ATOM 1516 N N . GLU A 1 206 ? -30.025 15.928 20.101 1.00 25.39 206 GLU A N 1
ATOM 1517 C CA . GLU A 1 206 ? -30.516 15.374 18.803 1.00 28.03 206 GLU A CA 1
ATOM 1518 C C . GLU A 1 206 ? -31.865 16.039 18.434 1.00 28.59 206 GLU A C 1
ATOM 1519 O O . GLU A 1 206 ? -32.073 16.499 17.237 1.00 23.22 206 GLU A O 1
ATOM 1522 N N . ASP A 1 207 ? -32.753 16.092 19.424 1.00 26.10 207 ASP A N 1
ATOM 1523 C CA . ASP A 1 207 ? -34.112 16.663 19.282 1.00 26.58 207 ASP A CA 1
ATOM 1524 C C . ASP A 1 207 ? -34.034 18.180 19.097 1.00 22.87 207 ASP A C 1
ATOM 1525 O O . ASP A 1 207 ? -34.869 18.659 18.389 1.00 21.47 207 ASP A O 1
ATOM 1530 N N . GLU A 1 208 ? -33.113 18.924 19.700 1.00 22.74 208 GLU A N 1
ATOM 1531 C CA . GLU A 1 208 ? -33.015 20.402 19.488 1.00 24.95 208 GLU A CA 1
ATOM 1532 C C . GLU A 1 208 ? -32.561 20.687 18.044 1.00 24.39 208 GLU A C 1
ATOM 1533 O O . GLU A 1 208 ? -33.018 21.678 17.468 1.00 25.96 208 GLU A O 1
ATOM 1539 N N . LEU A 1 209 ? -31.718 19.819 17.492 1.00 24.50 209 LEU A N 1
ATOM 1540 C CA . LEU A 1 209 ? -31.190 19.946 16.112 1.00 26.87 209 LEU A CA 1
ATOM 1541 C C . LEU A 1 209 ? -32.308 19.606 15.126 1.00 28.60 209 LEU A C 1
ATOM 1542 O O . LEU A 1 209 ? -32.332 20.226 14.078 1.00 27.63 209 LEU A O 1
ATOM 1547 N N . LEU A 1 210 ? -33.181 18.645 15.431 1.00 28.75 210 LEU A N 1
ATOM 1548 C CA . LEU A 1 210 ? -34.312 18.309 14.536 1.00 25.42 210 LEU A CA 1
ATOM 1549 C C . LEU A 1 210 ? -35.322 19.456 14.541 1.00 24.49 210 LEU A C 1
ATOM 1550 O O . LEU A 1 210 ? -35.965 19.634 13.467 1.00 20.49 210 LEU A O 1
ATOM 1555 N N . LYS A 1 211 ? -35.474 20.172 15.675 1.00 25.46 211 LYS A N 1
ATOM 1556 C CA . LYS A 1 211 ? -36.318 21.393 15.797 1.00 24.96 211 LYS A CA 1
ATOM 1557 C C . LYS A 1 211 ? -35.646 22.537 15.025 1.00 23.72 211 LYS A C 1
ATOM 1558 O O . LYS A 1 211 ? -36.394 23.255 14.337 1.00 19.73 211 LYS A O 1
ATOM 1564 N N . ILE A 1 212 ? -34.327 22.771 15.216 1.00 21.59 212 ILE A N 1
ATOM 1565 C CA . ILE A 1 212 ? -33.592 23.826 14.456 1.00 20.69 212 ILE A CA 1
ATOM 1566 C C . ILE A 1 212 ? -33.831 23.587 12.951 1.00 21.64 212 ILE A C 1
ATOM 1567 O O . ILE A 1 212 ? -34.145 24.581 12.243 1.00 21.13 212 ILE A O 1
ATOM 1572 N N . GLU A 1 213 ? -33.724 22.332 12.510 1.00 22.00 213 GLU A N 1
ATOM 1573 C CA . GLU A 1 213 ? -33.928 21.910 11.101 1.00 24.87 213 GLU A CA 1
ATOM 1574 C C . GLU A 1 213 ? -35.366 22.285 10.694 1.00 28.71 213 GLU A C 1
ATOM 1575 O O . GLU A 1 213 ? -35.541 22.934 9.675 1.00 30.68 213 GLU A O 1
ATOM 1581 N N . ASP A 1 214 ? -36.342 21.898 11.512 1.00 29.65 214 ASP A N 1
ATOM 1582 C CA . ASP A 1 214 ? -37.784 22.161 11.275 1.00 27.18 214 ASP A CA 1
ATOM 1583 C C . ASP A 1 214 ? -38.051 23.671 11.299 1.00 21.20 214 ASP A C 1
ATOM 1584 O O . ASP A 1 214 ? -38.826 24.131 10.423 1.00 19.06 214 ASP A O 1
ATOM 1589 N N . ASP A 1 215 ? -37.473 24.417 12.255 1.00 19.35 215 ASP A N 1
ATOM 1590 C CA . ASP A 1 215 ? -37.611 25.903 12.356 1.00 17.91 215 ASP A CA 1
ATOM 1591 C C . ASP A 1 215 ? -37.101 26.584 11.061 1.00 19.31 215 ASP A C 1
ATOM 1592 O O . ASP A 1 215 ? -37.724 27.616 10.659 1.00 21.16 215 ASP A O 1
ATOM 1597 N N . VAL A 1 216 ? -36.015 26.080 10.417 1.00 15.96 216 VAL A N 1
ATOM 1598 C CA . VAL A 1 216 ? -35.575 26.576 9.079 1.00 14.48 216 VAL A CA 1
ATOM 1599 C C . VAL A 1 216 ? -36.714 26.397 8.047 1.00 14.96 216 VAL A C 1
ATOM 1600 O O . VAL A 1 216 ? -36.986 27.312 7.291 1.00 15.03 216 VAL A O 1
ATOM 1604 N N . ARG A 1 217 ? -37.393 25.258 8.016 1.00 19.38 217 ARG A N 1
ATOM 1605 C CA . ARG A 1 217 ? -38.430 24.936 6.980 1.00 19.36 217 ARG A CA 1
ATOM 1606 C C . ARG A 1 217 ? -39.688 25.797 7.150 1.00 19.43 217 ARG A C 1
ATOM 1607 O O . ARG A 1 217 ? -40.454 25.974 6.146 1.00 21.12 217 ARG A O 1
ATOM 1615 N N . ASN A 1 218 ? -39.891 26.340 8.354 1.00 20.87 218 ASN A N 1
ATOM 1616 C CA . ASN A 1 218 ? -41.059 27.135 8.802 1.00 22.81 218 ASN A CA 1
ATOM 1617 C C . ASN A 1 218 ? -40.746 28.644 8.839 1.00 21.56 218 ASN A C 1
ATOM 1618 O O . ASN A 1 218 ? -41.751 29.429 9.010 1.00 24.90 218 ASN A O 1
ATOM 1623 N N . LYS A 1 219 ? -39.482 29.067 8.632 1.00 18.70 219 LYS A N 1
ATOM 1624 C CA . LYS A 1 219 ? -39.068 30.488 8.792 1.00 18.78 219 LYS A CA 1
ATOM 1625 C C . LYS A 1 219 ? -39.822 31.392 7.818 1.00 18.92 219 LYS A C 1
ATOM 1626 O O . LYS A 1 219 ? -40.209 32.469 8.244 1.00 20.84 219 LYS A O 1
ATOM 1632 N N . ALA A 1 220 ? -40.040 30.943 6.594 1.00 19.42 220 ALA A N 1
ATOM 1633 C CA . ALA A 1 220 ? -40.773 31.657 5.526 1.00 21.28 220 ALA A CA 1
ATOM 1634 C C . ALA A 1 220 ? -42.176 31.998 6.031 1.00 20.53 220 ALA A C 1
ATOM 1635 O O . ALA A 1 220 ? -42.493 33.195 6.074 1.00 22.54 220 ALA A O 1
ATOM 1637 N N . TYR A 1 221 ? -42.910 30.998 6.501 1.00 23.42 221 TYR A N 1
ATOM 1638 C CA . TYR A 1 221 ? -44.295 31.080 7.033 1.00 24.63 221 TYR A CA 1
ATOM 1639 C C . TYR A 1 221 ? -44.322 32.101 8.175 1.00 28.87 221 TYR A C 1
ATOM 1640 O O . TYR A 1 221 ? -45.154 33.058 8.156 1.00 31.37 221 TYR A O 1
ATOM 1649 N N . GLU A 1 222 ? -43.413 31.909 9.130 1.00 25.07 222 GLU A N 1
ATOM 1650 C CA . GLU A 1 222 ? -43.289 32.708 10.354 1.00 21.52 222 GLU A CA 1
ATOM 1651 C C . GLU A 1 222 ? -43.004 34.181 10.042 1.00 20.88 222 GLU A C 1
ATOM 1652 O O . GLU A 1 222 ? -43.536 35.045 10.771 1.00 20.69 222 GLU A O 1
ATOM 1658 N N . ILE A 1 223 ? -42.208 34.454 8.995 1.00 18.98 223 ILE A N 1
ATOM 1659 C CA . ILE A 1 223 ? -41.896 35.821 8.512 1.00 15.40 223 ILE A CA 1
ATOM 1660 C C . ILE A 1 223 ? -43.099 36.354 7.725 1.00 16.41 223 ILE A C 1
ATOM 1661 O O . ILE A 1 223 ? -43.508 37.484 7.984 1.00 13.68 223 ILE A O 1
ATOM 1666 N N . ILE A 1 224 ? -43.618 35.588 6.743 1.00 20.21 224 ILE A N 1
ATOM 1667 C CA . ILE A 1 224 ? -44.858 35.970 5.986 1.00 18.48 224 ILE A CA 1
ATOM 1668 C C . ILE A 1 224 ? -45.964 36.314 7.012 1.00 17.98 224 ILE A C 1
ATOM 1669 O O . ILE A 1 224 ? -46.542 37.308 6.839 1.00 23.80 224 ILE A O 1
ATOM 1674 N N . ASN A 1 225 ? -46.139 35.577 8.122 1.00 19.28 225 ASN A N 1
ATOM 1675 C CA . ASN A 1 225 ? -47.286 35.776 9.068 1.00 20.55 225 ASN A CA 1
ATOM 1676 C C . ASN A 1 225 ? -47.079 37.095 9.828 1.00 20.70 225 ASN A C 1
ATOM 1677 O O . ASN A 1 225 ? -48.029 37.659 10.332 1.00 17.85 225 ASN A O 1
ATOM 1682 N N . ARG A 1 226 ? -45.843 37.581 9.926 1.00 20.44 226 ARG A N 1
ATOM 1683 C CA . ARG A 1 226 ? -45.524 38.830 10.667 1.00 23.74 226 ARG A CA 1
ATOM 1684 C C . ARG A 1 226 ? -45.603 40.043 9.743 1.00 21.69 226 ARG A C 1
ATOM 1685 O O . ARG A 1 226 ? -46.107 41.114 10.182 1.00 18.11 226 ARG A O 1
ATOM 1693 N N . LYS A 1 227 ? -44.999 39.971 8.564 1.00 21.00 227 LYS A N 1
ATOM 1694 C CA . LYS A 1 227 ? -44.816 41.197 7.767 1.00 20.44 227 LYS A CA 1
ATOM 1695 C C . LYS A 1 227 ? -45.289 40.983 6.347 1.00 19.35 227 LYS A C 1
ATOM 1696 O O . LYS A 1 227 ? -44.971 41.818 5.579 1.00 20.88 227 LYS A O 1
ATOM 1702 N N . GLY A 1 228 ? -46.080 39.937 6.077 1.00 25.26 228 GLY A N 1
ATOM 1703 C CA . GLY A 1 228 ? -46.781 39.728 4.804 1.00 22.39 228 GLY A CA 1
ATOM 1704 C C . GLY A 1 228 ? -45.963 39.012 3.751 1.00 21.49 228 GLY A C 1
ATOM 1705 O O . GLY A 1 228 ? -46.610 38.459 2.822 1.00 22.67 228 GLY A O 1
ATOM 1706 N N . ALA A 1 229 ? -44.635 39.157 3.755 1.00 17.12 229 ALA A N 1
ATOM 1707 C CA . ALA A 1 229 ? -43.740 38.527 2.759 1.00 18.32 229 ALA A CA 1
ATOM 1708 C C . ALA A 1 229 ? -42.304 38.376 3.335 1.00 20.24 229 ALA A C 1
ATOM 1709 O O . ALA A 1 229 ? -41.930 39.023 4.340 1.00 17.74 229 ALA A O 1
ATOM 1711 N N . THR A 1 230 ? -41.498 37.567 2.675 1.00 22.46 230 THR A N 1
ATOM 1712 C CA . THR A 1 230 ? -40.058 37.326 3.004 1.00 24.00 230 THR A CA 1
ATOM 1713 C C . THR A 1 230 ? -39.313 37.622 1.716 1.00 20.56 230 THR A C 1
ATOM 1714 O O . THR A 1 230 ? -39.855 37.159 0.700 1.00 19.93 230 THR A O 1
ATOM 1718 N N . PHE A 1 231 ? -38.231 38.442 1.752 1.00 17.20 231 PHE A N 1
ATOM 1719 C CA . PHE A 1 231 ? -37.403 38.725 0.549 1.00 15.47 231 PHE A CA 1
ATOM 1720 C C . PHE A 1 231 ? -35.901 39.025 0.777 1.00 14.95 231 PHE A C 1
ATOM 1721 O O . PHE A 1 231 ? -35.198 38.843 -0.196 1.00 15.74 231 PHE A O 1
ATOM 1729 N N . TYR A 1 232 ? -35.439 39.532 1.919 1.00 13.91 232 TYR A N 1
ATOM 1730 C CA . TYR A 1 232 ? -34.054 40.018 2.128 1.00 13.01 232 TYR A CA 1
ATOM 1731 C C . TYR A 1 232 ? -33.062 38.876 2.060 1.00 11.56 232 TYR A C 1
ATOM 1732 O O . TYR A 1 232 ? -32.039 39.141 1.387 1.00 8.97 232 TYR A O 1
ATOM 1741 N N . GLY A 1 233 ? -33.426 37.703 2.622 1.00 11.44 233 GLY A N 1
ATOM 1742 C CA . GLY A 1 233 ? -32.677 36.452 2.572 1.00 13.40 233 GLY A CA 1
ATOM 1743 C C . GLY A 1 233 ? -32.351 36.018 1.147 1.00 15.76 233 GLY A C 1
ATOM 1744 O O . GLY A 1 233 ? -31.209 35.661 0.855 1.00 13.99 233 GLY A O 1
ATOM 1745 N N . VAL A 1 234 ? -33.359 35.895 0.298 1.00 16.10 234 VAL A N 1
ATOM 1746 C CA . VAL A 1 234 ? -33.151 35.267 -1.028 1.00 16.44 234 VAL A CA 1
ATOM 1747 C C . VAL A 1 234 ? -32.503 36.306 -1.956 1.00 16.24 234 VAL A C 1
ATOM 1748 O O . VAL A 1 234 ? -31.611 35.903 -2.719 1.00 14.25 234 VAL A O 1
ATOM 1752 N N . ALA A 1 235 ? -32.896 37.573 -1.807 1.00 17.53 235 ALA A N 1
ATOM 1753 C CA . ALA A 1 235 ? -32.290 38.753 -2.460 1.00 18.55 235 ALA A CA 1
ATOM 1754 C C . ALA A 1 235 ? -30.785 38.703 -2.275 1.00 17.65 235 ALA A C 1
ATOM 1755 O O . ALA A 1 235 ? -30.026 38.781 -3.338 1.00 20.01 235 ALA A O 1
ATOM 1757 N N . THR A 1 236 ? -30.366 38.516 -1.014 1.00 17.89 236 THR A N 1
ATOM 1758 C CA . THR A 1 236 ? -28.931 38.285 -0.654 1.00 16.13 236 THR A CA 1
ATOM 1759 C C . THR A 1 236 ? -28.373 37.014 -1.276 1.00 15.72 236 THR A C 1
ATOM 1760 O O . THR A 1 236 ? -27.199 37.125 -1.791 1.00 17.45 236 THR A O 1
ATOM 1764 N N . ALA A 1 237 ? -29.014 35.840 -1.117 1.00 13.62 237 ALA A N 1
ATOM 1765 C CA . ALA A 1 237 ? -28.540 34.575 -1.719 1.00 14.99 237 ALA A CA 1
ATOM 1766 C C . ALA A 1 237 ? -28.339 34.741 -3.230 1.00 15.68 237 ALA A C 1
ATOM 1767 O O . ALA A 1 237 ? -27.233 34.352 -3.805 1.00 16.38 237 ALA A O 1
ATOM 1769 N N . LEU A 1 238 ? -29.291 35.387 -3.904 1.00 17.79 238 LEU A N 1
ATOM 1770 C CA . LEU A 1 238 ? -29.201 35.646 -5.368 1.00 15.31 238 LEU A CA 1
ATOM 1771 C C . LEU A 1 238 ? -27.979 36.519 -5.726 1.00 14.23 238 LEU A C 1
ATOM 1772 O O . LEU A 1 238 ? -27.247 36.145 -6.644 1.00 14.49 238 LEU A O 1
ATOM 1777 N N . MET A 1 239 ? -27.767 37.625 -5.019 1.00 13.27 239 MET A N 1
ATOM 1778 C CA . MET A 1 239 ? -26.594 38.515 -5.110 1.00 14.65 239 MET A CA 1
ATOM 1779 C C . MET A 1 239 ? -25.292 37.711 -4.966 1.00 16.14 239 MET A C 1
ATOM 1780 O O . MET A 1 239 ? -24.355 38.066 -5.733 1.00 14.40 239 MET A O 1
ATOM 1785 N N . ARG A 1 240 ? -25.244 36.727 -4.037 1.00 14.48 240 ARG A N 1
ATOM 1786 C CA . ARG A 1 240 ? -24.032 35.946 -3.695 1.00 14.71 240 ARG A CA 1
ATOM 1787 C C . ARG A 1 240 ? -23.707 34.968 -4.820 1.00 16.82 240 ARG A C 1
ATOM 1788 O O . ARG A 1 240 ? -22.461 34.758 -5.085 1.00 21.77 240 ARG A O 1
ATOM 1796 N N . ILE A 1 241 ? -24.719 34.310 -5.375 1.00 16.15 241 ILE A N 1
ATOM 1797 C CA . ILE A 1 241 ? -24.506 33.333 -6.487 1.00 16.75 241 ILE A CA 1
ATOM 1798 C C . ILE A 1 241 ? -24.113 34.145 -7.734 1.00 17.03 241 ILE A C 1
ATOM 1799 O O . ILE A 1 241 ? -23.148 33.692 -8.417 1.00 14.37 241 ILE A O 1
ATOM 1804 N N . SER A 1 242 ? -24.785 35.284 -7.944 1.00 15.02 242 SER A N 1
ATOM 1805 C CA . SER A 1 242 ? -24.531 36.270 -9.026 1.00 15.18 242 SER A CA 1
ATOM 1806 C C . SER A 1 242 ? -23.084 36.798 -8.982 1.00 15.45 242 SER A C 1
ATOM 1807 O O . SER A 1 242 ? -22.453 36.909 -10.081 1.00 16.61 242 SER A O 1
ATOM 1810 N N . LYS A 1 243 ? -22.564 37.164 -7.815 1.00 13.72 243 LYS A N 1
ATOM 1811 C CA . LYS A 1 243 ? -21.104 37.496 -7.636 1.00 14.58 243 LYS A CA 1
ATOM 1812 C C . LYS A 1 243 ? -20.188 36.296 -7.964 1.00 15.14 243 LYS A C 1
ATOM 1813 O O . LYS A 1 243 ? -19.196 36.571 -8.713 1.00 16.46 243 LYS A O 1
ATOM 1819 N N . ALA A 1 244 ? -20.453 35.050 -7.507 1.00 15.65 244 ALA A N 1
ATOM 1820 C CA . ALA A 1 244 ? -19.589 33.882 -7.865 1.00 18.51 244 ALA A CA 1
ATOM 1821 C C . ALA A 1 244 ? -19.498 33.718 -9.402 1.00 21.99 244 ALA A C 1
ATOM 1822 O O . ALA A 1 244 ? -18.389 33.437 -9.902 1.00 26.96 244 ALA A O 1
ATOM 1824 N N . ILE A 1 245 ? -20.580 33.996 -10.144 1.00 20.10 245 ILE A N 1
ATOM 1825 C CA . ILE A 1 245 ? -20.612 33.855 -11.622 1.00 18.74 245 ILE A CA 1
ATOM 1826 C C . ILE A 1 245 ? -19.831 34.987 -12.285 1.00 17.04 245 ILE A C 1
ATOM 1827 O O . ILE A 1 245 ? -18.932 34.665 -13.040 1.00 17.71 245 ILE A O 1
ATOM 1832 N N . LEU A 1 246 ? -20.190 36.235 -12.007 1.00 16.87 246 LEU A N 1
ATOM 1833 C CA . LEU A 1 246 ? -19.616 37.461 -12.630 1.00 19.56 246 LEU A CA 1
ATOM 1834 C C . LEU A 1 246 ? -18.150 37.658 -12.221 1.00 23.17 246 LEU A C 1
ATOM 1835 O O . LEU A 1 246 ? -17.452 38.308 -13.029 1.00 21.25 246 LEU A O 1
ATOM 1840 N N . ARG A 1 247 ? -17.701 37.143 -11.056 1.00 21.59 247 ARG A N 1
ATOM 1841 C CA . ARG A 1 247 ? -16.282 37.314 -10.619 1.00 20.70 247 ARG A CA 1
ATOM 1842 C C . ARG A 1 247 ? -15.495 36.035 -10.901 1.00 20.10 247 ARG A C 1
ATOM 1843 O O . ARG A 1 247 ? -14.317 36.024 -10.517 1.00 16.66 247 ARG A O 1
ATOM 1851 N N . ASP A 1 248 ? -16.135 35.019 -11.526 1.00 20.34 248 ASP A N 1
ATOM 1852 C CA . ASP A 1 248 ? -15.596 33.666 -11.868 1.00 22.04 248 ASP A CA 1
ATOM 1853 C C . ASP A 1 248 ? -14.929 33.030 -10.624 1.00 23.43 248 ASP A C 1
ATOM 1854 O O . ASP A 1 248 ? -13.866 32.424 -10.732 1.00 18.65 248 ASP A O 1
ATOM 1859 N N . GLU A 1 249 ? -15.612 33.046 -9.484 1.00 22.98 249 GLU A N 1
ATOM 1860 C CA . GLU A 1 249 ? -14.965 32.806 -8.168 1.00 22.60 249 GLU A CA 1
ATOM 1861 C C . GLU A 1 249 ? -14.617 31.345 -7.947 1.00 22.59 249 GLU A C 1
ATOM 1862 O O . GLU A 1 249 ? -13.709 31.121 -7.145 1.00 29.67 249 GLU A O 1
ATOM 1868 N N . ASN A 1 250 ? -15.338 30.389 -8.524 1.00 22.56 250 ASN A N 1
ATOM 1869 C CA . ASN A 1 250 ? -15.216 28.958 -8.151 1.00 22.90 250 ASN A CA 1
ATOM 1870 C C . ASN A 1 250 ? -15.458 28.828 -6.644 1.00 20.64 250 ASN A C 1
ATOM 1871 O O . ASN A 1 250 ? -14.749 28.079 -5.990 1.00 26.66 250 ASN A O 1
ATOM 1876 N N . SER A 1 251 ? -16.419 29.571 -6.127 1.00 17.71 251 SER A N 1
ATOM 1877 C CA . SER A 1 251 ? -16.810 29.544 -4.707 1.00 18.34 251 SER A CA 1
ATOM 1878 C C . SER A 1 251 ? -17.780 28.378 -4.487 1.00 18.84 251 SER A C 1
ATOM 1879 O O . SER A 1 251 ? -18.567 28.049 -5.394 1.00 21.19 251 SER A O 1
ATOM 1881 N N . VAL A 1 252 ? -17.709 27.754 -3.323 1.00 20.02 252 VAL A N 1
ATOM 1882 C CA . VAL A 1 252 ? -18.543 26.605 -2.889 1.00 20.55 252 VAL A CA 1
ATOM 1883 C C . VAL A 1 252 ? -19.838 27.208 -2.335 1.00 22.53 252 VAL A C 1
ATOM 1884 O O . VAL A 1 252 ? -19.720 27.901 -1.310 1.00 25.51 252 VAL A O 1
ATOM 1888 N N . LEU A 1 253 ? -20.993 26.995 -2.980 1.00 21.38 253 LEU A N 1
ATOM 1889 C CA . LEU A 1 253 ? -22.310 27.451 -2.423 1.00 21.67 253 LEU A CA 1
ATOM 1890 C C . LEU A 1 253 ? -23.313 26.305 -2.506 1.00 18.78 253 LEU A C 1
ATOM 1891 O O . LEU A 1 253 ? -23.287 25.511 -3.453 1.00 15.34 253 LEU A O 1
ATOM 1896 N N . PRO A 1 254 ? -24.218 26.182 -1.503 1.00 21.74 254 PRO A N 1
ATOM 1897 C CA . PRO A 1 254 ? -25.369 25.305 -1.630 1.00 23.02 254 PRO A CA 1
ATOM 1898 C C . PRO A 1 254 ? -26.362 25.888 -2.657 1.00 22.44 254 PRO A C 1
ATOM 1899 O O . PRO A 1 254 ? -26.718 27.039 -2.521 1.00 27.86 254 PRO A O 1
ATOM 1903 N N . ILE A 1 255 ? -26.746 25.087 -3.656 1.00 22.95 255 ILE A N 1
ATOM 1904 C CA . ILE A 1 255 ? -27.599 25.531 -4.811 1.00 22.65 255 ILE A CA 1
ATOM 1905 C C . ILE A 1 255 ? -28.435 24.354 -5.319 1.00 18.22 255 ILE A C 1
ATOM 1906 O O . ILE A 1 255 ? -28.113 23.289 -4.956 1.00 23.32 255 ILE A O 1
ATOM 1911 N N . GLY A 1 256 ? -29.409 24.584 -6.198 1.00 18.40 256 GLY A N 1
ATOM 1912 C CA . GLY A 1 256 ? -30.118 23.558 -6.997 1.00 18.18 256 GLY A CA 1
ATOM 1913 C C . GLY A 1 256 ? -29.247 23.175 -8.179 1.00 18.40 256 GLY A C 1
ATOM 1914 O O . GLY A 1 256 ? -29.133 23.965 -9.162 1.00 22.73 256 GLY A O 1
ATOM 1915 N N . ALA A 1 257 ? -28.559 22.050 -8.053 1.00 19.16 257 ALA A N 1
ATOM 1916 C CA . ALA A 1 257 ? -27.407 21.686 -8.897 1.00 18.88 257 ALA A CA 1
ATOM 1917 C C . ALA A 1 257 ? -27.816 20.518 -9.767 1.00 19.12 257 ALA A C 1
ATOM 1918 O O . ALA A 1 257 ? -28.492 19.621 -9.251 1.00 17.55 257 ALA A O 1
ATOM 1920 N N . PRO A 1 258 ? -27.397 20.470 -11.056 1.00 17.05 258 PRO A N 1
ATOM 1921 C CA . PRO A 1 258 ? -27.819 19.408 -11.963 1.00 18.51 258 PRO A CA 1
ATOM 1922 C C . PRO A 1 258 ? -27.132 18.134 -11.435 1.00 22.57 258 PRO A C 1
ATOM 1923 O O . PRO A 1 258 ? -26.014 18.233 -10.963 1.00 21.09 258 PRO A O 1
ATOM 1927 N N . MET A 1 259 ? -27.884 17.030 -11.322 1.00 22.51 259 MET A N 1
ATOM 1928 C CA . MET A 1 259 ? -27.411 15.714 -10.860 1.00 24.22 259 MET A CA 1
ATOM 1929 C C . MET A 1 259 ? -26.996 14.859 -12.059 1.00 27.55 259 MET A C 1
ATOM 1930 O O . MET A 1 259 ? -27.818 14.765 -13.041 1.00 23.76 259 MET A O 1
ATOM 1935 N N . ASN A 1 260 ? -25.831 14.207 -11.920 1.00 32.64 260 ASN A N 1
ATOM 1936 C CA . ASN A 1 260 ? -25.259 13.209 -12.866 1.00 37.52 260 ASN A CA 1
ATOM 1937 C C . ASN A 1 260 ? -24.619 12.048 -12.082 1.00 35.35 260 ASN A C 1
ATOM 1938 O O . ASN A 1 260 ? -23.418 11.833 -12.256 1.00 38.86 260 ASN A O 1
ATOM 1943 N N . GLY A 1 261 ? -25.374 11.347 -11.215 1.00 30.83 261 GLY A N 1
ATOM 1944 C CA . GLY A 1 261 ? -24.869 10.213 -10.410 1.00 26.83 261 GLY A CA 1
ATOM 1945 C C . GLY A 1 261 ? -24.628 10.559 -8.933 1.00 29.35 261 GLY A C 1
ATOM 1946 O O . GLY A 1 261 ? -24.637 9.603 -8.107 1.00 24.16 261 GLY A O 1
ATOM 1947 N N . GLU A 1 262 ? -24.521 11.845 -8.560 1.00 26.43 262 GLU A N 1
ATOM 1948 C CA . GLU A 1 262 ? -24.275 12.235 -7.137 1.00 27.63 262 GLU A CA 1
ATOM 1949 C C . GLU A 1 262 ? -25.553 11.866 -6.345 1.00 26.39 262 GLU A C 1
ATOM 1950 O O . GLU A 1 262 ? -26.644 12.021 -6.922 1.00 24.78 262 GLU A O 1
ATOM 1956 N N . TYR A 1 263 ? -25.413 11.236 -5.163 1.00 23.57 263 TYR A N 1
ATOM 1957 C CA . TYR A 1 263 ? -26.529 10.746 -4.315 1.00 27.58 263 TYR A CA 1
ATOM 1958 C C . TYR A 1 263 ? -27.351 9.627 -5.004 1.00 32.02 263 TYR A C 1
ATOM 1959 O O . TYR A 1 263 ? -28.481 9.413 -4.511 1.00 34.99 263 TYR A O 1
ATOM 1968 N N . GLY A 1 264 ? -26.838 8.932 -6.054 1.00 27.44 264 GLY A N 1
ATOM 1969 C CA . GLY A 1 264 ? -27.623 7.971 -6.871 1.00 26.95 264 GLY A CA 1
ATOM 1970 C C . GLY A 1 264 ? -28.782 8.627 -7.661 1.00 29.37 264 GLY A C 1
ATOM 1971 O O . GLY A 1 264 ? -29.830 7.933 -7.952 1.00 20.98 264 GLY A O 1
ATOM 1972 N N . LEU A 1 265 ? -28.634 9.921 -8.016 1.00 25.27 265 LEU A N 1
ATOM 1973 C CA . LEU A 1 265 ? -29.665 10.736 -8.734 1.00 22.02 265 LEU A CA 1
ATOM 1974 C C . LEU A 1 265 ? -29.113 11.093 -10.117 1.00 20.61 265 LEU A C 1
ATOM 1975 O O . LEU A 1 265 ? -27.869 11.255 -10.166 1.00 17.57 265 LEU A O 1
ATOM 1980 N N . ASN A 1 266 ? -29.998 11.288 -11.118 1.00 21.47 266 ASN A N 1
ATOM 1981 C CA . ASN A 1 266 ? -29.700 11.786 -12.499 1.00 26.60 266 ASN A CA 1
ATOM 1982 C C . ASN A 1 266 ? -30.948 12.448 -13.084 1.00 28.42 266 ASN A C 1
ATOM 1983 O O . ASN A 1 266 ? -32.051 12.073 -12.662 1.00 30.31 266 ASN A O 1
ATOM 1988 N N . ASP A 1 267 ? -30.748 13.377 -14.035 1.00 27.27 267 ASP A N 1
ATOM 1989 C CA A ASP A 1 267 ? -31.823 14.121 -14.743 0.50 28.80 267 ASP A CA 1
ATOM 1990 C CA B ASP A 1 267 ? -31.778 14.193 -14.736 0.50 28.75 267 ASP A CA 1
ATOM 1991 C C . ASP A 1 267 ? -32.691 14.862 -13.701 1.00 28.96 267 ASP A C 1
ATOM 1992 O O . ASP A 1 267 ? -33.940 14.855 -13.871 1.00 24.06 267 ASP A O 1
ATOM 2001 N N . LEU A 1 268 ? -32.062 15.486 -12.702 1.00 26.24 268 LEU A N 1
ATOM 2002 C CA . LEU A 1 268 ? -32.717 16.297 -11.637 1.00 29.15 268 LEU A CA 1
ATOM 2003 C C . LEU A 1 268 ? -31.808 17.455 -11.186 1.00 25.77 268 LEU A C 1
ATOM 2004 O O . LEU A 1 268 ? -30.589 17.220 -11.101 1.00 28.22 268 LEU A O 1
ATOM 2009 N N . TYR A 1 269 ? -32.393 18.620 -10.894 1.00 22.26 269 TYR A N 1
ATOM 2010 C CA . TYR A 1 269 ? -31.787 19.721 -10.099 1.00 23.30 269 TYR A CA 1
ATOM 2011 C C . TYR A 1 269 ? -32.195 19.565 -8.639 1.00 23.43 269 TYR A C 1
ATOM 2012 O O . TYR A 1 269 ? -33.393 19.417 -8.421 1.00 20.50 269 TYR A O 1
ATOM 2021 N N . ILE A 1 270 ? -31.230 19.643 -7.704 1.00 23.88 270 ILE A N 1
ATOM 2022 C CA . ILE A 1 270 ? -31.489 19.462 -6.261 1.00 25.57 270 ILE A CA 1
ATOM 2023 C C . ILE A 1 270 ? -30.371 20.084 -5.403 1.00 27.90 270 ILE A C 1
ATOM 2024 O O . ILE A 1 270 ? -29.247 20.362 -5.899 1.00 28.69 270 ILE A O 1
ATOM 2029 N N . GLY A 1 271 ? -30.746 20.442 -4.168 1.00 26.43 271 GLY A N 1
ATOM 2030 C CA . GLY A 1 271 ? -29.943 21.198 -3.195 1.00 24.72 271 GLY A CA 1
ATOM 2031 C C . GLY A 1 271 ? -28.728 20.400 -2.779 1.00 22.78 271 GLY A C 1
ATOM 2032 O O . GLY A 1 271 ? -28.931 19.332 -2.247 1.00 18.79 271 GLY A O 1
ATOM 2033 N N . THR A 1 272 ? -27.543 20.855 -3.183 1.00 23.08 272 THR A N 1
ATOM 2034 C CA . THR A 1 272 ? -26.237 20.343 -2.718 1.00 23.20 272 THR A CA 1
ATOM 2035 C C . THR A 1 272 ? -25.241 21.507 -2.728 1.00 24.56 272 THR A C 1
ATOM 2036 O O . THR A 1 272 ? -25.395 22.461 -3.485 1.00 23.77 272 THR A O 1
ATOM 2040 N N . PRO A 1 273 ? -24.202 21.502 -1.870 1.00 23.28 273 PRO A N 1
ATOM 2041 C CA . PRO A 1 273 ? -23.047 22.365 -2.116 1.00 24.99 273 PRO A CA 1
ATOM 2042 C C . PRO A 1 273 ? -22.437 22.056 -3.495 1.00 20.03 273 PRO A C 1
ATOM 2043 O O . PRO A 1 273 ? -22.451 20.910 -3.874 1.00 20.65 273 PRO A O 1
ATOM 2047 N N . ALA A 1 274 ? -22.093 23.100 -4.243 1.00 18.55 274 ALA A N 1
ATOM 2048 C CA . ALA A 1 274 ? -21.508 23.023 -5.612 1.00 19.12 274 ALA A CA 1
ATOM 2049 C C . ALA A 1 274 ? -20.556 24.203 -5.781 1.00 19.97 274 ALA A C 1
ATOM 2050 O O . ALA A 1 274 ? -20.756 25.163 -5.084 1.00 18.83 274 ALA A O 1
ATOM 2052 N N . VAL A 1 275 ? -19.531 24.042 -6.611 1.00 22.73 275 VAL A N 1
ATOM 2053 C CA . VAL A 1 275 ? -18.512 25.056 -7.021 1.00 21.90 275 VAL A CA 1
ATOM 2054 C C . VAL A 1 275 ? -19.122 25.835 -8.185 1.00 20.08 275 VAL A C 1
ATOM 2055 O O . VAL A 1 275 ? -19.548 25.162 -9.102 1.00 15.24 275 VAL A O 1
ATOM 2059 N N . VAL A 1 276 ? -19.219 27.162 -8.077 1.00 19.96 276 VAL A N 1
ATOM 2060 C CA . VAL A 1 276 ? -19.972 28.055 -9.003 1.00 19.11 276 VAL A CA 1
ATOM 2061 C C . VAL A 1 276 ? -18.977 29.014 -9.642 1.00 23.69 276 VAL A C 1
ATOM 2062 O O . VAL A 1 276 ? -18.254 29.655 -8.871 1.00 22.08 276 VAL A O 1
ATOM 2066 N N . ASN A 1 277 ? -18.947 29.117 -10.983 1.00 23.64 277 ASN A N 1
ATOM 2067 C CA . ASN A 1 277 ? -18.077 30.129 -11.616 1.00 23.53 277 ASN A CA 1
ATOM 2068 C C . ASN A 1 277 ? -18.761 30.794 -12.808 1.00 25.67 277 ASN A C 1
ATOM 2069 O O . ASN A 1 277 ? -19.987 30.692 -12.905 1.00 24.31 277 ASN A O 1
ATOM 2074 N N . ALA A 1 278 ? -17.988 31.453 -13.688 1.00 26.83 278 ALA A N 1
ATOM 2075 C CA . ALA A 1 278 ? -18.458 32.118 -14.935 1.00 27.89 278 ALA A CA 1
ATOM 2076 C C . ALA A 1 278 ? -19.238 31.196 -15.883 1.00 25.78 278 ALA A C 1
ATOM 2077 O O . ALA A 1 278 ? -20.007 31.800 -16.694 1.00 34.92 278 ALA A O 1
ATOM 2079 N N . SER A 1 279 ? -19.050 29.866 -15.830 1.00 21.74 279 SER A N 1
ATOM 2080 C CA . SER A 1 279 ? -19.758 28.846 -16.658 1.00 22.41 279 SER A CA 1
ATOM 2081 C C . SER A 1 279 ? -20.937 28.254 -15.890 1.00 23.28 279 SER A C 1
ATOM 2082 O O . SER A 1 279 ? -21.479 27.235 -16.386 1.00 24.95 279 SER A O 1
ATOM 2085 N N . GLY A 1 280 ? -21.296 28.809 -14.709 1.00 20.02 280 GLY A N 1
ATOM 2086 C CA . GLY A 1 280 ? -22.415 28.370 -13.886 1.00 20.26 280 GLY A CA 1
ATOM 2087 C C . GLY A 1 280 ? -21.979 27.289 -12.902 1.00 21.99 280 GLY A C 1
ATOM 2088 O O . GLY A 1 280 ? -21.119 27.596 -12.014 1.00 21.84 280 GLY A O 1
ATOM 2089 N N . VAL A 1 281 ? -22.597 26.100 -12.966 1.00 25.22 281 VAL A N 1
ATOM 2090 C CA . VAL A 1 281 ? -22.220 24.982 -12.050 1.00 25.87 281 VAL A CA 1
ATOM 2091 C C . VAL A 1 281 ? -20.942 24.363 -12.619 1.00 25.89 281 VAL A C 1
ATOM 2092 O O . VAL A 1 281 ? -21.016 23.813 -13.772 1.00 18.11 281 VAL A O 1
ATOM 2096 N N . ALA A 1 282 ? -19.822 24.540 -11.887 1.00 21.41 282 ALA A N 1
ATOM 2097 C CA . ALA A 1 282 ? -18.492 23.966 -12.218 1.00 23.44 282 ALA A CA 1
ATOM 2098 C C . ALA A 1 282 ? -18.388 22.496 -11.752 1.00 20.89 282 ALA A C 1
ATOM 2099 O O . ALA A 1 282 ? -17.655 21.694 -12.356 1.00 16.90 282 ALA A O 1
ATOM 2101 N N . LYS A 1 283 ? -19.063 22.108 -10.672 1.00 22.40 283 LYS A N 1
ATOM 2102 C CA . LYS A 1 283 ? -18.626 20.933 -9.863 1.00 20.91 283 LYS A CA 1
ATOM 2103 C C . LYS A 1 283 ? -19.598 20.771 -8.727 1.00 20.74 283 LYS A C 1
ATOM 2104 O O . LYS A 1 283 ? -19.724 21.710 -7.943 1.00 22.21 283 LYS A O 1
ATOM 2106 N N . VAL A 1 284 ? -20.270 19.626 -8.696 1.00 20.60 284 VAL A N 1
ATOM 2107 C CA . VAL A 1 284 ? -21.237 19.305 -7.633 1.00 24.52 284 VAL A CA 1
ATOM 2108 C C . VAL A 1 284 ? -20.351 18.685 -6.595 1.00 25.22 284 VAL A C 1
ATOM 2109 O O . VAL A 1 284 ? -19.574 17.821 -7.034 1.00 21.38 284 VAL A O 1
ATOM 2113 N N . ILE A 1 285 ? -20.500 19.106 -5.327 1.00 24.36 285 ILE A N 1
ATOM 2114 C CA . ILE A 1 285 ? -19.845 18.430 -4.175 1.00 26.82 285 ILE A CA 1
ATOM 2115 C C . ILE A 1 285 ? -20.874 17.422 -3.631 1.00 25.43 285 ILE A C 1
ATOM 2116 O O . ILE A 1 285 ? -21.997 17.826 -3.183 1.00 22.47 285 ILE A O 1
ATOM 2121 N N . GLU A 1 286 ? -20.542 16.147 -3.720 1.00 22.44 286 GLU A N 1
ATOM 2122 C CA . GLU A 1 286 ? -21.341 15.041 -3.180 1.00 25.35 286 GLU A CA 1
ATOM 2123 C C . GLU A 1 286 ? -20.851 14.834 -1.752 1.00 22.43 286 GLU A C 1
ATOM 2124 O O . GLU A 1 286 ? -19.732 14.327 -1.555 1.00 21.14 286 GLU A O 1
ATOM 2130 N N . VAL A 1 287 ? -21.650 15.214 -0.759 1.00 22.84 287 VAL A N 1
ATOM 2131 C CA . VAL A 1 287 ? -21.171 15.227 0.664 1.00 22.23 287 VAL A CA 1
ATOM 2132 C C . VAL A 1 287 ? -21.595 13.895 1.300 1.00 24.29 287 VAL A C 1
ATOM 2133 O O . VAL A 1 287 ? -22.564 13.286 0.822 1.00 26.57 287 VAL A O 1
ATOM 2137 N N . PRO A 1 288 ? -20.881 13.337 2.316 1.00 27.13 288 PRO A N 1
ATOM 2138 C CA . PRO A 1 288 ? -21.338 12.129 3.006 1.00 27.17 288 PRO A CA 1
ATOM 2139 C C . PRO A 1 288 ? -22.607 12.372 3.848 1.00 29.08 288 PRO A C 1
ATOM 2140 O O . PRO A 1 288 ? -22.671 13.389 4.637 1.00 22.72 288 PRO A O 1
ATOM 2144 N N . LEU A 1 289 ? -23.598 11.496 3.628 1.00 27.33 289 LEU A N 1
ATOM 2145 C CA . LEU A 1 289 ? -24.894 11.472 4.357 1.00 30.86 289 LEU A CA 1
ATOM 2146 C C . LEU A 1 289 ? -24.854 10.314 5.355 1.00 32.58 289 LEU A C 1
ATOM 2147 O O . LEU A 1 289 ? -24.466 9.214 4.956 1.00 41.79 289 LEU A O 1
ATOM 2152 N N . ASN A 1 290 ? -25.208 10.582 6.619 1.00 31.60 290 ASN A N 1
ATOM 2153 C CA . ASN A 1 290 ? -25.492 9.566 7.680 1.00 27.30 290 ASN A CA 1
ATOM 2154 C C . ASN A 1 290 ? -26.828 8.869 7.351 1.00 27.86 290 ASN A C 1
ATOM 2155 O O . ASN A 1 290 ? -27.393 9.142 6.309 1.00 26.98 290 ASN A O 1
ATOM 2160 N N . ASP A 1 291 ? -27.312 7.926 8.158 1.00 32.81 291 ASP A N 1
ATOM 2161 C CA . ASP A 1 291 ? -28.426 7.026 7.713 1.00 33.76 291 ASP A CA 1
ATOM 2162 C C . ASP A 1 291 ? -29.731 7.848 7.565 1.00 28.01 291 ASP A C 1
ATOM 2163 O O . ASP A 1 291 ? -30.362 7.677 6.484 1.00 29.46 291 ASP A O 1
ATOM 2168 N N . ARG A 1 292 ? -30.038 8.804 8.470 1.00 24.12 292 ARG A N 1
ATOM 2169 C CA . ARG A 1 292 ? -31.281 9.665 8.450 1.00 23.10 292 ARG A CA 1
ATOM 2170 C C . ARG A 1 292 ? -31.277 10.563 7.197 1.00 23.15 292 ARG A C 1
ATOM 2171 O O . ARG A 1 292 ? -32.256 10.587 6.442 1.00 22.34 292 ARG A O 1
ATOM 2179 N N . GLU A 1 293 ? -30.192 11.262 6.951 1.00 26.73 293 GLU A N 1
ATOM 2180 C CA . GLU A 1 293 ? -30.139 12.258 5.855 1.00 25.56 293 GLU A CA 1
ATOM 2181 C C . GLU A 1 293 ? -29.946 11.541 4.505 1.00 24.32 293 GLU A C 1
ATOM 2182 O O . GLU A 1 293 ? -30.503 12.058 3.518 1.00 23.52 293 GLU A O 1
ATOM 2188 N N . LYS A 1 294 ? -29.319 10.346 4.427 1.00 23.90 294 LYS A N 1
ATOM 2189 C CA . LYS A 1 294 ? -29.354 9.463 3.218 1.00 25.79 294 LYS A CA 1
ATOM 2190 C C . LYS A 1 294 ? -30.830 9.241 2.838 1.00 24.94 294 LYS A C 1
ATOM 2191 O O . LYS A 1 294 ? -31.220 9.538 1.707 1.00 19.11 294 LYS A O 1
ATOM 2197 N N . LYS A 1 295 ? -31.652 8.844 3.810 1.00 23.90 295 LYS A N 1
ATOM 2198 C CA . LYS A 1 295 ? -33.092 8.534 3.595 1.00 26.83 295 LYS A CA 1
ATOM 2199 C C . LYS A 1 295 ? -33.883 9.840 3.324 1.00 26.02 295 LYS A C 1
ATOM 2200 O O . LYS A 1 295 ? -34.792 9.772 2.483 1.00 23.16 295 LYS A O 1
ATOM 2206 N N . ALA A 1 296 ? -33.547 10.996 3.922 1.00 23.99 296 ALA A N 1
ATOM 2207 C CA . ALA A 1 296 ? -34.170 12.305 3.587 1.00 26.67 296 ALA A CA 1
ATOM 2208 C C . ALA A 1 296 ? -33.827 12.729 2.144 1.00 29.26 296 ALA A C 1
ATOM 2209 O O . ALA A 1 296 ? -34.774 13.128 1.408 1.00 30.19 296 ALA A O 1
ATOM 2211 N N . MET A 1 297 ? -32.568 12.593 1.700 1.00 30.00 297 MET A N 1
ATOM 2212 C CA . MET A 1 297 ? -32.180 12.941 0.294 1.00 30.43 297 MET A CA 1
ATOM 2213 C C . MET A 1 297 ? -32.936 12.082 -0.739 1.00 29.48 297 MET A C 1
ATOM 2214 O O . MET A 1 297 ? -33.401 12.664 -1.748 1.00 32.03 297 MET A O 1
ATOM 2219 N N . ALA A 1 298 ? -33.014 10.754 -0.535 1.00 26.53 298 ALA A N 1
ATOM 2220 C CA . ALA A 1 298 ? -33.739 9.805 -1.404 1.00 26.05 298 ALA A CA 1
ATOM 2221 C C . ALA A 1 298 ? -35.244 10.140 -1.499 1.00 24.29 298 ALA A C 1
ATOM 2222 O O . ALA A 1 298 ? -35.791 10.171 -2.610 1.00 23.82 298 ALA A O 1
ATOM 2224 N N . ASP A 1 299 ? -35.882 10.273 -0.346 1.00 26.80 299 ASP A N 1
ATOM 2225 C CA . ASP A 1 299 ? -37.304 10.655 -0.158 1.00 26.92 299 ASP A CA 1
ATOM 2226 C C . ASP A 1 299 ? -37.573 11.999 -0.836 1.00 24.51 299 ASP A C 1
ATOM 2227 O O . ASP A 1 299 ? -38.552 12.066 -1.598 1.00 27.35 299 ASP A O 1
ATOM 2232 N N . SER A 1 300 ? -36.786 13.036 -0.536 1.00 22.34 300 SER A N 1
ATOM 2233 C CA . SER A 1 300 ? -36.917 14.399 -1.141 1.00 25.32 300 SER A CA 1
ATOM 2234 C C . SER A 1 300 ? -36.806 14.321 -2.670 1.00 20.54 300 SER A C 1
ATOM 2235 O O . SER A 1 300 ? -37.604 14.971 -3.359 1.00 16.42 300 SER A O 1
ATOM 2238 N N . ALA A 1 301 ? -35.858 13.539 -3.196 1.00 23.85 301 ALA A N 1
ATOM 2239 C CA . ALA A 1 301 ? -35.485 13.533 -4.642 1.00 22.54 301 ALA A CA 1
ATOM 2240 C C . ALA A 1 301 ? -36.529 12.740 -5.470 1.00 23.03 301 ALA A C 1
ATOM 2241 O O . ALA A 1 301 ? -36.970 13.225 -6.581 1.00 17.50 301 ALA A O 1
ATOM 2243 N N . LYS A 1 302 ? -36.936 11.559 -4.999 1.00 27.64 302 LYS A N 1
ATOM 2244 C CA . LYS A 1 302 ? -37.935 10.692 -5.722 1.00 32.62 302 LYS A CA 1
ATOM 2245 C C . LYS A 1 302 ? -39.213 11.524 -5.993 1.00 29.59 302 LYS A C 1
ATOM 2246 O O . LYS A 1 302 ? -39.692 11.583 -7.146 1.00 37.87 302 LYS A O 1
ATOM 2252 N N . GLN A 1 303 ? -39.765 12.079 -4.908 1.00 33.62 303 GLN A N 1
ATOM 2253 C CA . GLN A 1 303 ? -40.893 13.047 -4.820 1.00 31.14 303 GLN A CA 1
ATOM 2254 C C . GLN A 1 303 ? -40.700 14.145 -5.892 1.00 27.92 303 GLN A C 1
ATOM 2255 O O . GLN A 1 303 ? -41.575 14.305 -6.756 1.00 25.67 303 GLN A O 1
ATOM 2261 N N . LEU A 1 304 ? -39.596 14.889 -5.832 1.00 27.03 304 LEU A N 1
ATOM 2262 C CA . LEU A 1 304 ? -39.356 16.104 -6.671 1.00 27.11 304 LEU A CA 1
ATOM 2263 C C . LEU A 1 304 ? -39.350 15.678 -8.154 1.00 30.03 304 LEU A C 1
ATOM 2264 O O . LEU A 1 304 ? -39.950 16.429 -8.964 1.00 24.28 304 LEU A O 1
ATOM 2269 N N . GLU A 1 305 ? -38.757 14.506 -8.468 1.00 31.34 305 GLU A N 1
ATOM 2270 C CA . GLU A 1 305 ? -38.696 13.880 -9.822 1.00 36.22 305 GLU A CA 1
ATOM 2271 C C . GLU A 1 305 ? -40.100 13.651 -10.405 1.00 40.03 305 GLU A C 1
ATOM 2272 O O . GLU A 1 305 ? -40.331 14.030 -11.584 1.00 33.32 305 GLU A O 1
ATOM 2278 N N . GLU A 1 306 ? -41.004 13.014 -9.659 1.00 40.76 306 GLU A N 1
ATOM 2279 C CA . GLU A 1 306 ? -42.352 12.648 -10.200 1.00 33.55 306 GLU A CA 1
ATOM 2280 C C . GLU A 1 306 ? -43.118 13.932 -10.527 1.00 32.20 306 GLU A C 1
ATOM 2281 O O . GLU A 1 306 ? -43.653 14.025 -11.662 1.00 30.35 306 GLU A O 1
ATOM 2287 N N . VAL A 1 307 ? -43.105 14.908 -9.608 1.00 25.45 307 VAL A N 1
ATOM 2288 C CA . VAL A 1 307 ? -43.761 16.230 -9.812 1.00 29.24 307 VAL A CA 1
ATOM 2289 C C . VAL A 1 307 ? -43.097 16.973 -10.983 1.00 25.21 307 VAL A C 1
ATOM 2290 O O . VAL A 1 307 ? -43.810 17.598 -11.758 1.00 24.86 307 VAL A O 1
ATOM 2294 N N . ALA A 1 308 ? -41.775 16.985 -11.118 1.00 28.00 308 ALA A N 1
ATOM 2295 C CA . ALA A 1 308 ? -41.134 17.759 -12.216 1.00 26.41 308 ALA A CA 1
ATOM 2296 C C . ALA A 1 308 ? -41.476 17.106 -13.560 1.00 27.41 308 ALA A C 1
ATOM 2297 O O . ALA A 1 308 ? -41.559 17.865 -14.545 1.00 39.11 308 ALA A O 1
ATOM 2299 N N . LYS A 1 309 ? -41.645 15.770 -13.626 1.00 36.14 309 LYS A N 1
ATOM 2300 C CA . LYS A 1 309 ? -41.827 15.001 -14.901 1.00 36.99 309 LYS A CA 1
ATOM 2301 C C . LYS A 1 309 ? -43.304 15.058 -15.292 1.00 33.29 309 LYS A C 1
ATOM 2302 O O . LYS A 1 309 ? -43.579 15.304 -16.455 1.00 35.35 309 LYS A O 1
ATOM 2304 N N . ASN A 1 310 ? -44.225 14.876 -14.337 1.00 33.62 310 ASN A N 1
ATOM 2305 C CA . ASN A 1 310 ? -45.676 15.049 -14.594 1.00 31.81 310 ASN A CA 1
ATOM 2306 C C . ASN A 1 310 ? -45.946 16.494 -15.027 1.00 29.47 310 ASN A C 1
ATOM 2307 O O . ASN A 1 310 ? -46.666 16.689 -16.028 1.00 31.06 310 ASN A O 1
ATOM 2312 N N . GLY A 1 311 ? -45.369 17.483 -14.323 1.00 27.68 311 GLY A N 1
ATOM 2313 C CA . GLY A 1 311 ? -45.544 18.919 -14.626 1.00 23.50 311 GLY A CA 1
ATOM 2314 C C . GLY A 1 311 ? -45.082 19.261 -16.030 1.00 20.70 311 GLY A C 1
ATOM 2315 O O . GLY A 1 311 ? -45.814 19.95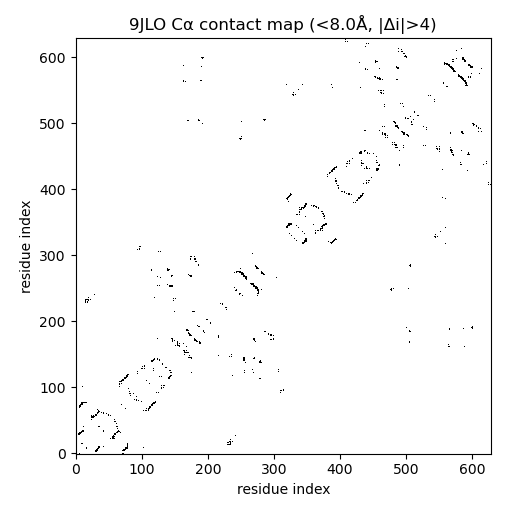7 -16.747 1.00 21.51 311 GLY A O 1
ATOM 2316 N N . MET A 1 312 ? -43.908 18.781 -16.429 1.00 21.03 312 MET A N 1
ATOM 2317 C CA . MET A 1 312 ? -43.367 19.042 -17.787 1.00 24.02 312 MET A CA 1
ATOM 2318 C C . MET A 1 312 ? -44.198 18.246 -18.798 1.00 26.73 312 MET A C 1
ATOM 2319 O O . MET A 1 312 ? -44.493 18.826 -19.860 1.00 31.61 312 MET A O 1
ATOM 2324 N N . ALA A 1 313 ? -44.605 17.024 -18.470 1.00 28.81 313 ALA A N 1
ATOM 2325 C CA . ALA A 1 313 ? -45.527 16.218 -19.311 1.00 34.85 313 ALA A CA 1
ATOM 2326 C C . ALA A 1 313 ? -46.819 17.017 -19.525 1.00 34.69 313 ALA A C 1
ATOM 2327 O O . ALA A 1 313 ? -47.179 17.214 -20.721 1.00 31.56 313 ALA A O 1
ATOM 2329 N N . LYS A 1 314 ? -47.397 17.581 -18.455 1.00 33.34 314 LYS A N 1
ATOM 2330 C CA . LYS A 1 314 ? -48.649 18.399 -18.516 1.00 30.35 314 LYS A CA 1
ATOM 2331 C C . LYS A 1 314 ? -48.437 19.669 -19.358 1.00 34.66 314 LYS A C 1
ATOM 2332 O O . LYS A 1 314 ? -49.160 19.793 -20.396 1.00 32.14 314 LYS A O 1
ATOM 2334 N N . LEU A 1 315 ? -47.383 20.444 -19.047 1.00 35.59 315 LEU A N 1
ATOM 2335 C CA . LEU A 1 315 ? -47.037 21.694 -19.780 1.00 29.92 315 LEU A CA 1
ATOM 2336 C C . LEU A 1 315 ? -46.924 21.448 -21.296 1.00 35.46 315 LEU A C 1
ATOM 2337 O O . LEU A 1 315 ? -47.241 22.379 -22.058 1.00 32.34 315 LEU A O 1
ATOM 2342 N N . GLN A 1 316 ? -46.479 20.255 -21.711 1.00 43.69 316 GLN A N 1
ATOM 2343 C CA . GLN A 1 316 ? -45.804 20.123 -23.025 1.00 41.93 316 GLN A CA 1
ATOM 2344 C C . GLN A 1 316 ? -46.723 19.433 -24.051 1.00 37.03 316 GLN A C 1
ATOM 2345 O O . GLN A 1 316 ? -46.358 19.431 -25.245 1.00 31.20 316 GLN A O 1
ATOM 2351 N N . LYS B 1 3 ? -13.854 57.787 23.418 1.00 48.04 3 LYS B N 1
ATOM 2352 C CA . LYS B 1 3 ? -13.095 58.019 22.145 1.00 51.82 3 LYS B CA 1
ATOM 2353 C C . LYS B 1 3 ? -14.040 57.694 20.974 1.00 45.13 3 LYS B C 1
ATOM 2354 O O . LYS B 1 3 ? -14.998 56.900 21.178 1.00 63.86 3 LYS B O 1
ATOM 2356 N N . ASN B 1 4 ? -13.797 58.326 19.824 1.00 41.95 4 ASN B N 1
ATOM 2357 C CA . ASN B 1 4 ? -14.737 58.480 18.675 1.00 41.80 4 ASN B CA 1
ATOM 2358 C C . ASN B 1 4 ? -14.420 57.483 17.540 1.00 43.92 4 ASN B C 1
ATOM 2359 O O . ASN B 1 4 ? -15.342 57.252 16.696 1.00 43.22 4 ASN B O 1
ATOM 2364 N N . HIS B 1 5 ? -13.200 56.918 17.497 1.00 35.50 5 HIS B N 1
ATOM 2365 C CA . HIS B 1 5 ? -12.692 56.063 16.377 1.00 31.44 5 HIS B CA 1
ATOM 2366 C C . HIS B 1 5 ? -11.526 55.157 16.823 1.00 28.70 5 HIS B C 1
ATOM 2367 O O . HIS B 1 5 ? -10.927 55.411 17.867 1.00 26.18 5 HIS B O 1
ATOM 2374 N N . GLN B 1 6 ? -11.187 54.177 15.990 1.00 23.74 6 GLN B N 1
ATOM 2375 C CA . GLN B 1 6 ? -10.355 53.013 16.352 1.00 19.21 6 GLN B CA 1
ATOM 2376 C C . GLN B 1 6 ? -8.900 53.281 15.954 1.00 19.42 6 GLN B C 1
ATOM 2377 O O . GLN B 1 6 ? -8.673 53.760 14.849 1.00 16.51 6 GLN B O 1
ATOM 2383 N N . LYS B 1 7 ? -7.992 52.947 16.884 1.00 19.07 7 LYS B N 1
ATOM 2384 C CA . LYS B 1 7 ? -6.566 53.311 16.896 1.00 18.70 7 LYS B CA 1
ATOM 2385 C C . LYS B 1 7 ? -5.802 52.015 16.940 1.00 19.56 7 LYS B C 1
ATOM 2386 O O . LYS B 1 7 ? -5.955 51.251 17.907 1.00 22.85 7 LYS B O 1
ATOM 2392 N N . VAL B 1 8 ? -5.069 51.742 15.868 1.00 16.36 8 VAL B N 1
ATOM 2393 C CA . VAL B 1 8 ? -4.120 50.618 15.848 1.00 18.57 8 VAL B CA 1
ATOM 2394 C C . VAL B 1 8 ? -2.732 51.243 16.058 1.00 20.33 8 VAL B C 1
ATOM 2395 O O . VAL B 1 8 ? -2.442 52.321 15.519 1.00 26.63 8 VAL B O 1
ATOM 2399 N N . VAL B 1 9 ? -1.885 50.555 16.783 1.00 19.17 9 VAL B N 1
ATOM 2400 C CA . VAL B 1 9 ? -0.435 50.867 16.887 1.00 17.26 9 VAL B CA 1
ATOM 2401 C C . VAL B 1 9 ? 0.262 49.693 16.258 1.00 15.15 9 VAL B C 1
ATOM 2402 O O . VAL B 1 9 ? 0.119 48.544 16.856 1.00 14.08 9 VAL B O 1
ATOM 2406 N N . LEU B 1 10 ? 1.037 49.944 15.202 1.00 15.58 10 LEU B N 1
ATOM 2407 C CA . LEU B 1 10 ? 2.046 48.936 14.756 1.00 15.63 10 LEU B CA 1
ATOM 2408 C C . LEU B 1 10 ? 3.373 49.168 15.490 1.00 14.71 10 LEU B C 1
ATOM 2409 O O . LEU B 1 10 ? 3.893 50.265 15.315 1.00 18.49 10 LEU B O 1
ATOM 2414 N N . VAL B 1 11 ? 4.004 48.133 16.078 1.00 17.26 11 VAL B N 1
ATOM 2415 C CA . VAL B 1 11 ? 5.413 48.227 16.540 1.00 18.60 11 VAL B CA 1
ATOM 2416 C C . VAL B 1 11 ? 6.258 47.353 15.626 1.00 19.60 11 VAL B C 1
ATOM 2417 O O . VAL B 1 11 ? 5.976 46.136 15.596 1.00 22.35 11 VAL B O 1
ATOM 2421 N N . GLY B 1 12 ? 7.331 47.935 15.047 1.00 18.88 12 GLY B N 1
ATOM 2422 C CA . GLY B 1 12 ? 8.123 47.230 14.026 1.00 20.11 12 GLY B CA 1
ATOM 2423 C C . GLY B 1 12 ? 7.641 47.567 12.626 1.00 21.12 12 GLY B C 1
ATOM 2424 O O . GLY B 1 12 ? 6.582 47.003 12.199 1.00 21.24 12 GLY B O 1
ATOM 2425 N N . ASP B 1 13 ? 8.406 48.380 11.901 1.00 20.23 13 ASP B N 1
ATOM 2426 C CA . ASP B 1 13 ? 8.027 48.906 10.556 1.00 19.66 13 ASP B CA 1
ATOM 2427 C C . ASP B 1 13 ? 9.034 48.376 9.537 1.00 17.56 13 ASP B C 1
ATOM 2428 O O . ASP B 1 13 ? 9.531 49.170 8.804 1.00 18.09 13 ASP B O 1
ATOM 2433 N N . GLY B 1 14 ? 9.323 47.081 9.564 1.00 18.32 14 GLY B N 1
ATOM 2434 C CA . GLY B 1 14 ? 10.052 46.355 8.519 1.00 15.75 14 GLY B CA 1
ATOM 2435 C C . GLY B 1 14 ? 9.118 46.031 7.370 1.00 15.98 14 GLY B C 1
ATOM 2436 O O . GLY B 1 14 ? 8.131 46.786 7.162 1.00 17.80 14 GLY B O 1
ATOM 2437 N N . ALA B 1 15 ? 9.449 45.015 6.586 1.00 16.25 15 ALA B N 1
ATOM 2438 C CA . ALA B 1 15 ? 8.680 44.703 5.363 1.00 21.07 15 ALA B CA 1
ATOM 2439 C C . ALA B 1 15 ? 7.313 44.155 5.784 1.00 18.27 15 ALA B C 1
ATOM 2440 O O . ALA B 1 15 ? 6.310 44.623 5.146 1.00 19.32 15 ALA B O 1
ATOM 2442 N N . VAL B 1 16 ? 7.265 43.325 6.836 1.00 15.58 16 VAL B N 1
ATOM 2443 C CA . VAL B 1 16 ? 6.002 42.696 7.347 1.00 17.38 16 VAL B CA 1
ATOM 2444 C C . VAL B 1 16 ? 5.061 43.792 7.835 1.00 16.51 16 VAL B C 1
ATOM 2445 O O . VAL B 1 16 ? 3.892 43.853 7.340 1.00 19.56 16 VAL B O 1
ATOM 2449 N N . GLY B 1 17 ? 5.582 44.639 8.733 1.00 14.63 17 GLY B N 1
ATOM 2450 C CA . GLY B 1 17 ? 4.851 45.749 9.360 1.00 13.99 17 GLY B CA 1
ATOM 2451 C C . GLY B 1 17 ? 4.361 46.797 8.379 1.00 14.64 17 GLY B C 1
ATOM 2452 O O . GLY B 1 17 ? 3.214 47.349 8.600 1.00 11.20 17 GLY B O 1
ATOM 2453 N N . SER B 1 18 ? 5.211 47.155 7.386 1.00 13.77 18 SER B N 1
ATOM 2454 C CA . SER B 1 18 ? 4.901 48.183 6.371 1.00 12.37 18 SER B CA 1
ATOM 2455 C C . SER B 1 18 ? 3.711 47.738 5.552 1.00 13.58 18 SER B C 1
ATOM 2456 O O . SER B 1 18 ? 2.761 48.550 5.478 1.00 10.13 18 SER B O 1
ATOM 2459 N N . SER B 1 19 ? 3.810 46.510 5.002 1.00 19.18 19 SER B N 1
ATOM 2460 C CA . SER B 1 19 ? 2.782 45.744 4.227 1.00 21.26 19 SER B CA 1
ATOM 2461 C C . SER B 1 19 ? 1.459 45.650 4.998 1.00 20.75 19 SER B C 1
ATOM 2462 O O . SER B 1 19 ? 0.357 45.918 4.403 1.00 18.64 19 SER B O 1
ATOM 2465 N N . TYR B 1 20 ? 1.534 45.287 6.271 1.00 19.23 20 TYR B N 1
ATOM 2466 C CA . TYR B 1 20 ? 0.342 45.295 7.181 1.00 18.87 20 TYR B CA 1
ATOM 2467 C C . TYR B 1 20 ? -0.291 46.684 7.127 1.00 15.90 20 TYR B C 1
ATOM 2468 O O . TYR B 1 20 ? -1.463 46.685 6.731 1.00 16.83 20 TYR B O 1
ATOM 2477 N N . ALA B 1 21 ? 0.481 47.759 7.321 1.00 14.24 21 ALA B N 1
ATOM 2478 C CA . ALA B 1 21 ? -0.072 49.119 7.398 1.00 16.26 21 ALA B CA 1
ATOM 2479 C C . ALA B 1 21 ? -0.770 49.450 6.072 1.00 19.14 21 ALA B C 1
ATOM 2480 O O . ALA B 1 21 ? -1.858 50.015 6.117 1.00 18.89 21 ALA B O 1
ATOM 2482 N N . PHE B 1 22 ? -0.119 49.138 4.952 1.00 19.26 22 PHE B N 1
ATOM 2483 C CA . PHE B 1 22 ? -0.695 49.334 3.605 1.00 18.91 22 PHE B CA 1
ATOM 2484 C C . PHE B 1 22 ? -1.968 48.494 3.434 1.00 17.04 22 PHE B C 1
ATOM 2485 O O . PHE B 1 22 ? -2.908 49.012 2.877 1.00 15.59 22 PHE B O 1
ATOM 2493 N N . ALA B 1 23 ? -1.997 47.246 3.856 1.00 18.82 23 ALA B N 1
ATOM 2494 C CA . ALA B 1 23 ? -3.160 46.338 3.729 1.00 20.43 23 ALA B CA 1
ATOM 2495 C C . ALA B 1 23 ? -4.293 46.931 4.531 1.00 21.07 23 ALA B C 1
ATOM 2496 O O . ALA B 1 23 ? -5.411 46.997 3.926 1.00 21.77 23 ALA B O 1
ATOM 2498 N N . MET B 1 24 ? -4.022 47.476 5.743 1.00 19.23 24 MET B N 1
ATOM 2499 C CA . MET B 1 24 ? -5.079 48.135 6.541 1.00 17.69 24 MET B CA 1
ATOM 2500 C C . MET B 1 24 ? -5.473 49.445 5.860 1.00 18.82 24 MET B C 1
ATOM 2501 O O . MET B 1 24 ? -6.612 49.838 6.048 1.00 16.63 24 MET B O 1
ATOM 2506 N N . ALA B 1 25 ? -4.561 50.148 5.163 1.00 20.08 25 ALA B N 1
ATOM 2507 C CA . ALA B 1 25 ? -4.955 51.344 4.392 1.00 20.59 25 ALA B CA 1
ATOM 2508 C C . ALA B 1 25 ? -5.937 50.976 3.279 1.00 21.87 25 ALA B C 1
ATOM 2509 O O . ALA B 1 25 ? -6.845 51.749 3.108 1.00 23.64 25 ALA B O 1
ATOM 2511 N N . GLN B 1 26 ? -5.725 49.876 2.530 1.00 20.18 26 GLN B N 1
ATOM 2512 C CA . GLN B 1 26 ? -6.572 49.457 1.377 1.00 21.13 26 GLN B CA 1
ATOM 2513 C C . GLN B 1 26 ? -7.975 49.070 1.864 1.00 22.27 26 GLN B C 1
ATOM 2514 O O . GLN B 1 26 ? -8.982 49.538 1.274 1.00 22.85 26 GLN B O 1
ATOM 2520 N N . GLN B 1 27 ? -8.008 48.328 2.969 1.00 19.84 27 GLN B N 1
ATOM 2521 C CA . GLN B 1 27 ? -9.224 47.774 3.613 1.00 19.73 27 GLN B CA 1
ATOM 2522 C C . GLN B 1 27 ? -10.049 48.837 4.336 1.00 19.43 27 GLN B C 1
ATOM 2523 O O . GLN B 1 27 ? -11.176 48.464 4.665 1.00 24.65 27 GLN B O 1
ATOM 2529 N N . GLY B 1 28 ? -9.553 50.070 4.569 1.00 19.57 28 GLY B N 1
ATOM 2530 C CA . GLY B 1 28 ? -10.230 51.099 5.388 1.00 19.96 28 GLY B CA 1
ATOM 2531 C C . GLY B 1 28 ? -10.600 50.620 6.798 1.00 17.44 28 GLY B C 1
ATOM 2532 O O . GLY B 1 28 ? -11.692 50.944 7.243 1.00 15.86 28 GLY B O 1
ATOM 2533 N N . ILE B 1 29 ? -9.686 49.906 7.469 1.00 17.32 29 ILE B N 1
ATOM 2534 C CA . ILE B 1 29 ? -9.784 49.396 8.874 1.00 17.68 29 ILE B CA 1
ATOM 2535 C C . ILE B 1 29 ? -8.828 50.220 9.770 1.00 18.19 29 ILE B C 1
ATOM 2536 O O . ILE B 1 29 ? -7.631 50.375 9.431 1.00 14.16 29 ILE B O 1
ATOM 2541 N N . ALA B 1 30 ? -9.400 50.788 10.840 1.00 18.16 30 ALA B N 1
ATOM 2542 C CA . ALA B 1 30 ? -8.785 51.636 11.871 1.00 17.34 30 ALA B CA 1
ATOM 2543 C C . ALA B 1 30 ? -8.656 53.037 11.303 1.00 19.39 30 ALA B C 1
ATOM 2544 O O . ALA B 1 30 ? -8.130 53.165 10.210 1.00 24.03 30 ALA B O 1
ATOM 2546 N N . GLU B 1 31 ? -9.169 54.040 12.008 1.00 20.16 31 GLU B N 1
ATOM 2547 C CA . GLU B 1 31 ? -9.226 55.453 11.545 1.00 19.55 31 GLU B CA 1
ATOM 2548 C C . GLU B 1 31 ? -7.890 56.132 11.910 1.00 18.15 31 GLU B C 1
ATOM 2549 O O . GLU B 1 31 ? -7.676 57.197 11.439 1.00 16.00 31 GLU B O 1
ATOM 2555 N N . GLU B 1 32 ? -7.076 55.556 12.798 1.00 20.46 32 GLU B N 1
ATOM 2556 C CA . GLU B 1 32 ? -5.843 56.182 13.337 1.00 22.94 32 GLU B CA 1
ATOM 2557 C C . GLU B 1 32 ? -4.814 55.062 13.424 1.00 23.50 32 GLU B C 1
ATOM 2558 O O . GLU B 1 32 ? -5.213 54.003 13.853 1.00 27.88 32 GLU B O 1
ATOM 2564 N N . PHE B 1 33 ? -3.589 55.278 12.944 1.00 22.40 33 PHE B N 1
ATOM 2565 C CA . PHE B 1 33 ? -2.578 54.204 12.755 1.00 19.63 33 PHE B CA 1
ATOM 2566 C C . PHE B 1 33 ? -1.230 54.773 13.156 1.00 17.91 33 PHE B C 1
ATOM 2567 O O . PHE B 1 33 ? -0.704 55.591 12.398 1.00 26.31 33 PHE B O 1
ATOM 2575 N N . ALA B 1 34 ? -0.715 54.366 14.314 1.00 19.03 34 ALA B N 1
ATOM 2576 C CA . ALA B 1 34 ? 0.550 54.834 14.921 1.00 17.07 34 ALA B CA 1
ATOM 2577 C C . ALA B 1 34 ? 1.663 53.869 14.545 1.00 16.99 34 ALA B C 1
ATOM 2578 O O . ALA B 1 34 ? 1.451 52.675 14.718 1.00 15.82 34 ALA B O 1
ATOM 2580 N N . ILE B 1 35 ? 2.823 54.371 14.095 1.00 18.63 35 ILE B N 1
ATOM 2581 C CA . ILE B 1 35 ? 3.980 53.522 13.689 1.00 19.36 35 ILE B CA 1
ATOM 2582 C C . ILE B 1 35 ? 5.122 53.770 14.679 1.00 15.19 35 ILE B C 1
ATOM 2583 O O . ILE B 1 35 ? 5.554 54.898 14.828 1.00 19.37 35 ILE B O 1
ATOM 2588 N N . VAL B 1 36 ? 5.531 52.747 15.387 1.00 16.70 36 VAL B N 1
ATOM 2589 C CA . VAL B 1 36 ? 6.585 52.846 16.442 1.00 17.27 36 VAL B CA 1
ATOM 2590 C C . VAL B 1 36 ? 7.760 51.967 15.977 1.00 15.91 36 VAL B C 1
ATOM 2591 O O . VAL B 1 36 ? 7.560 50.772 15.908 1.00 20.60 36 VAL B O 1
ATOM 2595 N N . ASP B 1 37 ? 8.932 52.545 15.752 1.00 16.46 37 ASP B N 1
ATOM 2596 C CA . ASP B 1 37 ? 10.226 51.808 15.668 1.00 20.05 37 ASP B CA 1
ATOM 2597 C C . ASP B 1 37 ? 11.394 52.705 16.163 1.00 20.38 37 ASP B C 1
ATOM 2598 O O . ASP B 1 37 ? 11.231 53.914 16.332 1.00 22.59 37 ASP B O 1
ATOM 2603 N N . ILE B 1 38 ? 12.578 52.109 16.287 1.00 30.27 38 ILE B N 1
ATOM 2604 C CA . ILE B 1 38 ? 13.870 52.737 16.711 1.00 27.48 38 ILE B CA 1
ATOM 2605 C C . ILE B 1 38 ? 14.209 53.893 15.754 1.00 25.97 38 ILE B C 1
ATOM 2606 O O . ILE B 1 38 ? 14.412 55.036 16.281 1.00 20.11 38 ILE B O 1
ATOM 2611 N N . ILE B 1 39 ? 14.325 53.647 14.426 1.00 24.96 39 ILE B N 1
ATOM 2612 C CA . ILE B 1 39 ? 14.831 54.708 13.494 1.00 23.07 39 ILE B CA 1
ATOM 2613 C C . ILE B 1 39 ? 13.645 55.586 13.074 1.00 25.14 39 ILE B C 1
ATOM 2614 O O . ILE B 1 39 ? 12.912 55.207 12.142 1.00 20.15 39 ILE B O 1
ATOM 2619 N N . LYS B 1 40 ? 13.509 56.748 13.718 1.00 28.18 40 LYS B N 1
ATOM 2620 C CA . LYS B 1 40 ? 12.309 57.616 13.645 1.00 33.79 40 LYS B CA 1
ATOM 2621 C C . LYS B 1 40 ? 12.207 58.220 12.236 1.00 37.58 40 LYS B C 1
ATOM 2622 O O . LYS B 1 40 ? 11.048 58.474 11.795 1.00 30.25 40 LYS B O 1
ATOM 2628 N N . GLU B 1 41 ? 13.352 58.470 11.565 1.00 32.81 41 GLU B N 1
ATOM 2629 C CA . GLU B 1 41 ? 13.359 59.024 10.191 1.00 30.92 41 GLU B CA 1
ATOM 2630 C C . GLU B 1 41 ? 12.667 58.014 9.229 1.00 24.99 41 GLU B C 1
ATOM 2631 O O . GLU B 1 41 ? 11.919 58.489 8.407 1.00 23.97 41 GLU B O 1
ATOM 2637 N N . ARG B 1 42 ? 12.765 56.702 9.425 1.00 20.96 42 ARG B N 1
ATOM 2638 C CA . ARG B 1 42 ? 12.144 55.651 8.573 1.00 25.80 42 ARG B CA 1
ATOM 2639 C C . ARG B 1 42 ? 10.632 55.531 8.842 1.00 27.71 42 ARG B C 1
ATOM 2640 O O . ARG B 1 42 ? 9.822 55.320 7.829 1.00 26.47 42 ARG B O 1
ATOM 2648 N N . THR B 1 43 ? 10.243 55.546 10.121 1.00 24.88 43 THR B N 1
ATOM 2649 C CA . THR B 1 43 ? 8.826 55.352 10.535 1.00 23.99 43 THR B CA 1
ATOM 2650 C C . THR B 1 43 ? 8.059 56.592 10.069 1.00 21.43 43 THR B C 1
ATOM 2651 O O . THR B 1 43 ? 6.861 56.405 9.711 1.00 20.00 43 THR B O 1
ATOM 2655 N N . GLU B 1 44 ? 8.702 57.777 10.086 1.00 17.80 44 GLU B N 1
ATOM 2656 C CA . GLU B 1 44 ? 8.164 59.023 9.518 1.00 22.52 44 GLU B CA 1
ATOM 2657 C C . GLU B 1 44 ? 7.989 58.911 8.004 1.00 20.82 44 GLU B C 1
ATOM 2658 O O . GLU B 1 44 ? 6.961 59.281 7.535 1.00 12.60 44 GLU B O 1
ATOM 2664 N N . GLY B 1 45 ? 9.060 58.565 7.261 1.00 25.50 45 GLY B N 1
ATOM 2665 C CA . GLY B 1 45 ? 9.006 58.377 5.798 1.00 21.03 45 GLY B CA 1
ATOM 2666 C C . GLY B 1 45 ? 7.873 57.450 5.411 1.00 19.72 45 GLY B C 1
ATOM 2667 O O . GLY B 1 45 ? 7.149 57.732 4.471 1.00 15.83 45 GLY B O 1
ATOM 2668 N N . ASP B 1 46 ? 7.676 56.407 6.191 1.00 21.49 46 ASP B N 1
ATOM 2669 C CA . ASP B 1 46 ? 6.645 55.383 5.928 1.00 23.28 46 ASP B CA 1
ATOM 2670 C C . ASP B 1 46 ? 5.251 55.944 6.151 1.00 21.61 46 ASP B C 1
ATOM 2671 O O . ASP B 1 46 ? 4.392 55.652 5.289 1.00 18.89 46 ASP B O 1
ATOM 2676 N N . ALA B 1 47 ? 5.012 56.693 7.227 1.00 23.34 47 ALA B N 1
ATOM 2677 C CA . ALA B 1 47 ? 3.700 57.385 7.454 1.00 22.79 47 ALA B CA 1
ATOM 2678 C C . ALA B 1 47 ? 3.411 58.325 6.269 1.00 23.25 47 ALA B C 1
ATOM 2679 O O . ALA B 1 47 ? 2.251 58.358 5.797 1.00 18.54 47 ALA B O 1
ATOM 2681 N N . MET B 1 48 ? 4.425 59.108 5.835 1.00 21.41 48 MET B N 1
ATOM 2682 C CA . MET B 1 48 ? 4.307 60.047 4.676 1.00 19.98 48 MET B CA 1
ATOM 2683 C C . MET B 1 48 ? 3.935 59.316 3.397 1.00 17.36 48 MET B C 1
ATOM 2684 O O . MET B 1 48 ? 3.108 59.854 2.665 1.00 18.88 48 MET B O 1
ATOM 2689 N N . ASP B 1 49 ? 4.472 58.124 3.181 1.00 16.66 49 ASP B N 1
ATOM 2690 C CA . ASP B 1 49 ? 4.264 57.311 1.974 1.00 18.00 49 ASP B CA 1
ATOM 2691 C C . ASP B 1 49 ? 2.871 56.678 2.037 1.00 19.64 49 ASP B C 1
ATOM 2692 O O . ASP B 1 49 ? 2.132 56.811 1.010 1.00 20.69 49 ASP B O 1
ATOM 2697 N N . LEU B 1 50 ? 2.516 56.077 3.185 1.00 18.71 50 LEU B N 1
ATOM 2698 C CA . LEU B 1 50 ? 1.251 55.362 3.448 1.00 18.40 50 LEU B CA 1
ATOM 2699 C C . LEU B 1 50 ? 0.074 56.333 3.395 1.00 20.82 50 LEU B C 1
ATOM 2700 O O . LEU B 1 50 ? -1.013 55.825 3.051 1.00 18.51 50 LEU B O 1
ATOM 2705 N N . GLU B 1 51 ? 0.243 57.575 3.878 1.00 23.29 51 GLU B N 1
ATOM 2706 C CA . GLU B 1 51 ? -0.754 58.699 3.851 1.00 24.64 51 GLU B CA 1
ATOM 2707 C C . GLU B 1 51 ? -1.391 58.838 2.457 1.00 23.31 51 GLU B C 1
ATOM 2708 O O . GLU B 1 51 ? -2.632 59.126 2.320 1.00 17.83 51 GLU B O 1
ATOM 2714 N N . ASP B 1 52 ? -0.524 58.760 1.452 1.00 19.39 52 ASP B N 1
ATOM 2715 C CA . ASP B 1 52 ? -0.870 59.102 0.057 1.00 19.27 52 ASP B CA 1
ATOM 2716 C C . ASP B 1 52 ? -2.002 58.202 -0.473 1.00 17.72 52 ASP B C 1
ATOM 2717 O O . ASP B 1 52 ? -2.825 58.743 -1.274 1.00 16.35 52 ASP B O 1
ATOM 2722 N N . ALA B 1 53 ? -2.078 56.949 -0.022 1.00 19.12 53 ALA B N 1
ATOM 2723 C CA . ALA B 1 53 ? -3.163 55.979 -0.318 1.00 19.78 53 ALA B CA 1
ATOM 2724 C C . ALA B 1 53 ? -4.545 56.448 0.155 1.00 22.91 53 ALA B C 1
ATOM 2725 O O . ALA B 1 53 ? -5.580 56.161 -0.578 1.00 26.44 53 ALA B O 1
ATOM 2727 N N . THR B 1 54 ? -4.621 57.168 1.274 1.00 21.99 54 THR B N 1
ATOM 2728 C CA . THR B 1 54 ? -5.903 57.573 1.922 1.00 21.28 54 THR B CA 1
ATOM 2729 C C . THR B 1 54 ? -6.710 58.528 1.028 1.00 22.43 54 THR B C 1
ATOM 2730 O O . THR B 1 54 ? -7.859 58.722 1.332 1.00 21.51 54 THR B O 1
ATOM 2734 N N . ALA B 1 55 ? -6.126 59.125 -0.012 1.00 22.32 55 ALA B N 1
ATOM 2735 C CA . ALA B 1 55 ? -6.867 59.879 -1.050 1.00 21.01 55 ALA B CA 1
ATOM 2736 C C . ALA B 1 55 ? -7.736 58.963 -1.948 1.00 19.20 55 ALA B C 1
ATOM 2737 O O . ALA B 1 55 ? -8.550 59.530 -2.667 1.00 21.22 55 ALA B O 1
ATOM 2739 N N . PHE B 1 56 ? -7.534 57.640 -1.988 1.00 21.34 56 PHE B N 1
ATOM 2740 C CA . PHE B 1 56 ? -8.330 56.709 -2.854 1.00 24.70 56 PHE B CA 1
ATOM 2741 C C . PHE B 1 56 ? -9.055 55.627 -2.036 1.00 22.61 56 PHE B C 1
ATOM 2742 O O . PHE B 1 56 ? -10.157 55.185 -2.453 1.00 28.15 56 PHE B O 1
ATOM 2750 N N . THR B 1 57 ? -8.562 55.308 -0.856 1.00 23.35 57 THR B N 1
ATOM 2751 C CA . THR B 1 57 ? -9.162 54.366 0.136 1.00 23.99 57 THR B CA 1
ATOM 2752 C C . THR B 1 57 ? -9.971 55.191 1.148 1.00 27.04 57 THR B C 1
ATOM 2753 O O . THR B 1 57 ? -10.147 56.397 0.914 1.00 31.24 57 THR B O 1
ATOM 2757 N N . ALA B 1 58 ? -10.350 54.612 2.285 1.00 34.10 58 ALA B N 1
ATOM 2758 C CA . ALA B 1 58 ? -11.051 55.299 3.396 1.00 32.25 58 ALA B CA 1
ATOM 2759 C C . ALA B 1 58 ? -10.085 56.274 4.091 1.00 32.00 58 ALA B C 1
ATOM 2760 O O . ALA B 1 58 ? -8.883 56.141 3.938 1.00 29.15 58 ALA B O 1
ATOM 2762 N N . PRO B 1 59 ? -10.545 57.343 4.788 1.00 30.26 59 PRO B N 1
ATOM 2763 C CA . PRO B 1 59 ? -9.643 58.187 5.566 1.00 29.59 59 PRO B CA 1
ATOM 2764 C C . PRO B 1 59 ? -8.921 57.448 6.712 1.00 27.84 59 PRO B C 1
ATOM 2765 O O . PRO B 1 59 ? -9.433 56.446 7.278 1.00 22.88 59 PRO B O 1
ATOM 2769 N N . LYS B 1 60 ? -7.706 57.923 7.012 1.00 23.38 60 LYS B N 1
ATOM 2770 C CA . LYS B 1 60 ? -6.857 57.291 8.061 1.00 25.94 60 LYS B CA 1
ATOM 2771 C C . LYS B 1 60 ? -5.815 58.313 8.490 1.00 26.14 60 LYS B C 1
ATOM 2772 O O . LYS B 1 60 ? -5.256 58.956 7.584 1.00 23.56 60 LYS B O 1
ATOM 2778 N N . ASN B 1 61 ? -5.656 58.528 9.804 1.00 25.15 61 ASN B N 1
ATOM 2779 C CA . ASN B 1 61 ? -4.586 59.434 10.305 1.00 30.25 61 ASN B CA 1
ATOM 2780 C C . ASN B 1 61 ? -3.428 58.534 10.689 1.00 22.40 61 ASN B C 1
ATOM 2781 O O . ASN B 1 61 ? -3.504 57.848 11.700 1.00 22.60 61 ASN B O 1
ATOM 2786 N N . ILE B 1 62 ? -2.428 58.475 9.827 1.00 25.09 62 ILE B N 1
ATOM 2787 C CA . ILE B 1 62 ? -1.206 57.643 9.976 1.00 20.07 62 ILE B CA 1
ATOM 2788 C C . ILE B 1 62 ? -0.098 58.631 10.333 1.00 19.77 62 ILE B C 1
ATOM 2789 O O . ILE B 1 62 ? 0.077 59.620 9.565 1.00 17.40 62 ILE B O 1
ATOM 2794 N N . TYR B 1 63 ? 0.650 58.317 11.377 1.00 16.80 63 TYR B N 1
ATOM 2795 C CA . TYR B 1 63 ? 1.768 59.112 11.905 1.00 17.31 63 TYR B CA 1
ATOM 2796 C C . TYR B 1 63 ? 2.770 58.167 12.589 1.00 18.33 63 TYR B C 1
ATOM 2797 O O . TYR B 1 63 ? 2.344 57.082 13.147 1.00 17.80 63 TYR B O 1
ATOM 2806 N N . SER B 1 64 ? 4.020 58.583 12.588 1.00 17.49 64 SER B N 1
ATOM 2807 C CA . SER B 1 64 ? 5.112 57.970 13.396 1.00 23.26 64 SER B CA 1
ATOM 2808 C C . SER B 1 64 ? 4.946 58.373 14.868 1.00 21.41 64 SER B C 1
ATOM 2809 O O . SER B 1 64 ? 4.713 59.536 15.097 1.00 21.49 64 SER B O 1
ATOM 2812 N N . ALA B 1 65 ? 5.099 57.447 15.808 1.00 25.09 65 ALA B N 1
ATOM 2813 C CA . ALA B 1 65 ? 5.010 57.726 17.265 1.00 25.03 65 ALA B CA 1
ATOM 2814 C C . ALA B 1 65 ? 6.090 56.970 18.045 1.00 24.76 65 ALA B C 1
ATOM 2815 O O . ALA B 1 65 ? 6.952 56.318 17.387 1.00 23.52 65 ALA B O 1
ATOM 2817 N N . ASP B 1 66 ? 6.038 57.131 19.374 1.00 22.46 66 ASP B N 1
ATOM 2818 C CA . ASP B 1 66 ? 6.724 56.354 20.427 1.00 24.01 66 ASP B CA 1
ATOM 2819 C C . ASP B 1 66 ? 5.669 55.532 21.168 1.00 20.95 66 ASP B C 1
ATOM 2820 O O . ASP B 1 66 ? 4.479 55.776 20.900 1.00 17.32 66 ASP B O 1
ATOM 2825 N N . TYR B 1 67 ? 6.141 54.647 22.070 1.00 21.82 67 TYR B N 1
ATOM 2826 C CA . TYR B 1 67 ? 5.401 53.655 22.910 1.00 26.58 67 TYR B CA 1
ATOM 2827 C C . TYR B 1 67 ? 4.219 54.246 23.691 1.00 28.74 67 TYR B C 1
ATOM 2828 O O . TYR B 1 67 ? 3.215 53.514 23.817 1.00 37.97 67 TYR B O 1
ATOM 2837 N N . ASP B 1 68 ? 4.340 55.480 24.192 1.00 26.91 68 ASP B N 1
ATOM 2838 C CA . ASP B 1 68 ? 3.275 56.257 24.915 1.00 29.18 68 ASP B CA 1
ATOM 2839 C C . ASP B 1 68 ? 1.942 56.350 24.140 1.00 28.97 68 ASP B C 1
ATOM 2840 O O . ASP B 1 68 ? 0.893 56.476 24.797 1.00 25.05 68 ASP B O 1
ATOM 2845 N N . THR B 1 69 ? 1.972 56.369 22.800 1.00 29.54 69 THR B N 1
ATOM 2846 C CA . THR B 1 69 ? 0.771 56.419 21.903 1.00 27.30 69 THR B CA 1
ATOM 2847 C C . THR B 1 69 ? -0.205 55.280 22.254 1.00 25.59 69 THR B C 1
ATOM 2848 O O . THR B 1 69 ? -1.408 55.426 22.027 1.00 30.87 69 THR B O 1
ATOM 2852 N N . CYS B 1 70 ? 0.290 54.197 22.830 1.00 25.02 70 CYS B N 1
ATOM 2853 C CA . CYS B 1 70 ? -0.496 53.008 23.197 1.00 22.36 70 CYS B CA 1
ATOM 2854 C C . CYS B 1 70 ? -1.506 53.317 24.325 1.00 22.17 70 CYS B C 1
ATOM 2855 O O . CYS B 1 70 ? -2.460 52.605 24.378 1.00 18.01 70 CYS B O 1
ATOM 2858 N N . LYS B 1 71 ? -1.351 54.353 25.158 1.00 25.33 71 LYS B N 1
ATOM 2859 C CA . LYS B 1 71 ? -2.323 54.652 26.248 1.00 29.52 71 LYS B CA 1
ATOM 2860 C C . LYS B 1 71 ? -3.769 54.489 25.722 1.00 29.17 71 LYS B C 1
ATOM 2861 O O . LYS B 1 71 ? -4.528 53.829 26.438 1.00 29.46 71 LYS B O 1
ATOM 2867 N N . ASP B 1 72 ? -4.119 55.038 24.539 1.00 28.19 72 ASP B N 1
ATOM 2868 C CA . ASP B 1 72 ? -5.500 55.042 23.960 1.00 24.25 72 ASP B CA 1
ATOM 2869 C C . ASP B 1 72 ? -5.571 54.100 22.741 1.00 22.47 72 ASP B C 1
ATOM 2870 O O . ASP B 1 72 ? -6.356 54.419 21.791 1.00 22.25 72 ASP B O 1
ATOM 2875 N N . ALA B 1 73 ? -4.729 53.064 22.679 1.00 22.34 73 ALA B N 1
ATOM 2876 C CA . ALA B 1 73 ? -4.742 52.085 21.556 1.00 21.05 73 ALA B CA 1
ATOM 2877 C C . ALA B 1 73 ? -5.814 51.022 21.800 1.00 21.74 73 ALA B C 1
ATOM 2878 O O . ALA B 1 73 ? -6.035 50.635 22.967 1.00 15.70 73 ALA B O 1
ATOM 2880 N N . ASP B 1 74 ? -6.452 50.541 20.725 1.00 19.83 74 ASP B N 1
ATOM 2881 C CA . ASP B 1 74 ? -7.394 49.386 20.810 1.00 17.94 74 ASP B CA 1
ATOM 2882 C C . ASP B 1 74 ? -6.583 48.141 20.522 1.00 16.66 74 ASP B C 1
ATOM 2883 O O . ASP B 1 74 ? -6.954 47.028 20.948 1.00 15.81 74 ASP B O 1
ATOM 2888 N N . LEU B 1 75 ? -5.478 48.310 19.793 1.00 14.95 75 LEU B N 1
ATOM 2889 C CA . LEU B 1 75 ? -4.783 47.196 19.132 1.00 15.33 75 LEU B CA 1
ATOM 2890 C C . LEU B 1 75 ? -3.311 47.598 18.963 1.00 13.93 75 LEU B C 1
ATOM 2891 O O . LEU B 1 75 ? -3.083 48.680 18.500 1.00 12.93 75 LEU B O 1
ATOM 2896 N N . VAL B 1 76 ? -2.406 46.776 19.482 1.00 14.67 76 VAL B N 1
ATOM 2897 C CA . VAL B 1 76 ? -0.945 46.806 19.312 1.00 13.23 76 VAL B CA 1
ATOM 2898 C C . VAL B 1 76 ? -0.561 45.540 18.539 1.00 12.99 76 VAL B C 1
ATOM 2899 O O . VAL B 1 76 ? -0.902 44.424 18.966 1.00 13.67 76 VAL B O 1
ATOM 2903 N N . VAL B 1 77 ? 0.107 45.738 17.404 1.00 13.31 77 VAL B N 1
ATOM 2904 C CA . VAL B 1 77 ? 0.591 44.693 16.494 1.00 14.59 77 VAL B CA 1
ATOM 2905 C C . VAL B 1 77 ? 2.108 44.714 16.623 1.00 15.46 77 VAL B C 1
ATOM 2906 O O . VAL B 1 77 ? 2.709 45.718 16.187 1.00 14.85 77 VAL B O 1
ATOM 2910 N N . ILE B 1 78 ? 2.676 43.599 17.085 1.00 18.42 78 ILE B N 1
ATOM 2911 C CA . ILE B 1 78 ? 4.133 43.454 17.387 1.00 20.76 78 ILE B CA 1
ATOM 2912 C C . ILE B 1 78 ? 4.747 42.560 16.315 1.00 18.61 78 ILE B C 1
ATOM 2913 O O . ILE B 1 78 ? 4.557 41.336 16.347 1.00 17.59 78 ILE B O 1
ATOM 2918 N N . THR B 1 79 ? 5.486 43.189 15.415 1.00 20.89 79 THR B N 1
ATOM 2919 C CA . THR B 1 79 ? 6.278 42.525 14.352 1.00 21.15 79 THR B CA 1
ATOM 2920 C C . THR B 1 79 ? 7.771 42.734 14.671 1.00 21.80 79 THR B C 1
ATOM 2921 O O . THR B 1 79 ? 8.618 42.253 13.889 1.00 28.11 79 THR B O 1
ATOM 2925 N N . ALA B 1 80 ? 8.063 43.379 15.797 1.00 20.29 80 ALA B N 1
ATOM 2926 C CA . ALA B 1 80 ? 9.412 43.751 16.295 1.00 24.20 80 ALA B CA 1
ATOM 2927 C C . ALA B 1 80 ? 10.258 42.501 16.521 1.00 24.43 80 ALA B C 1
ATOM 2928 O O . ALA B 1 80 ? 9.792 41.614 17.217 1.00 23.33 80 ALA B O 1
ATOM 2930 N N . GLY B 1 81 ? 11.441 42.438 15.933 1.00 25.06 81 GLY B N 1
ATOM 2931 C CA . GLY B 1 81 ? 12.384 41.331 16.131 1.00 24.92 81 GLY B CA 1
ATOM 2932 C C . GLY B 1 81 ? 13.441 41.408 15.065 1.00 26.61 81 GLY B C 1
ATOM 2933 O O . GLY B 1 81 ? 13.187 42.128 14.070 1.00 25.85 81 GLY B O 1
ATOM 2934 N N . ALA B 1 82 ? 14.601 40.798 15.308 1.00 29.63 82 ALA B N 1
ATOM 2935 C CA . ALA B 1 82 ? 15.717 40.698 14.329 1.00 33.26 82 ALA B CA 1
ATOM 2936 C C . ALA B 1 82 ? 15.592 39.366 13.586 1.00 34.93 82 ALA B C 1
ATOM 2937 O O . ALA B 1 82 ? 15.208 38.360 14.198 1.00 39.26 82 ALA B O 1
ATOM 2939 N N . PRO B 1 83 ? 15.920 39.292 12.261 1.00 43.98 83 PRO B N 1
ATOM 2940 C CA . PRO B 1 83 ? 15.964 38.018 11.528 1.00 42.26 83 PRO B CA 1
ATOM 2941 C C . PRO B 1 83 ? 17.113 37.068 11.920 1.00 40.41 83 PRO B C 1
ATOM 2942 O O . PRO B 1 83 ? 17.963 37.460 12.766 1.00 35.01 83 PRO B O 1
ATOM 2946 N N . GLN B 1 84 ? 17.131 35.862 11.329 1.00 35.16 84 GLN B N 1
ATOM 2947 C CA . GLN B 1 84 ? 18.117 34.797 11.688 1.00 42.92 84 GLN B CA 1
ATOM 2948 C C . GLN B 1 84 ? 19.378 35.064 10.847 1.00 44.13 84 GLN B C 1
ATOM 2949 O O . GLN B 1 84 ? 19.319 34.848 9.593 1.00 36.27 84 GLN B O 1
ATOM 2955 N N . LYS B 1 85 ? 20.427 35.592 11.507 1.00 43.64 85 LYS B N 1
ATOM 2956 C CA . LYS B 1 85 ? 21.750 35.907 10.910 1.00 41.40 85 LYS B CA 1
ATOM 2957 C C . LYS B 1 85 ? 22.482 34.585 10.710 1.00 42.06 85 LYS B C 1
ATOM 2958 O O . LYS B 1 85 ? 22.296 33.661 11.493 1.00 51.24 85 LYS B O 1
ATOM 2964 N N . PRO B 1 86 ? 23.300 34.406 9.645 1.00 41.70 86 PRO B N 1
ATOM 2965 C CA . PRO B 1 86 ? 23.928 33.104 9.397 1.00 40.05 86 PRO B CA 1
ATOM 2966 C C . PRO B 1 86 ? 25.011 32.904 10.474 1.00 35.75 86 PRO B C 1
ATOM 2967 O O . PRO B 1 86 ? 25.688 33.901 10.839 1.00 30.61 86 PRO B O 1
ATOM 2971 N N . GLY B 1 87 ? 25.097 31.687 11.019 1.00 33.61 87 GLY B N 1
ATOM 2972 C CA . GLY B 1 87 ? 25.891 31.384 12.230 1.00 39.81 87 GLY B CA 1
ATOM 2973 C C . GLY B 1 87 ? 25.188 31.780 13.530 1.00 37.77 87 GLY B C 1
ATOM 2974 O O . GLY B 1 87 ? 25.821 31.736 14.605 1.00 28.85 87 GLY B O 1
ATOM 2975 N N . GLU B 1 88 ? 23.928 32.209 13.450 1.00 35.27 88 GLU B N 1
ATOM 2976 C CA . GLU B 1 88 ? 23.045 32.379 14.619 1.00 38.49 88 GLU B CA 1
ATOM 2977 C C . GLU B 1 88 ? 22.205 31.106 14.603 1.00 35.39 88 GLU B C 1
ATOM 2978 O O . GLU B 1 88 ? 21.679 30.781 13.524 1.00 40.66 88 GLU B O 1
ATOM 2984 N N . THR B 1 89 ? 22.160 30.387 15.726 1.00 35.14 89 THR B N 1
ATOM 2985 C CA . THR B 1 89 ? 21.321 29.179 15.953 1.00 31.49 89 THR B CA 1
ATOM 2986 C C . THR B 1 89 ? 19.906 29.688 16.291 1.00 26.84 89 THR B C 1
ATOM 2987 O O . THR B 1 89 ? 19.742 30.912 16.554 1.00 22.08 89 THR B O 1
ATOM 2991 N N . ARG B 1 90 ? 18.941 28.778 16.386 1.00 28.03 90 ARG B N 1
ATOM 2992 C CA . ARG B 1 90 ? 17.530 29.127 16.720 1.00 25.05 90 ARG B CA 1
ATOM 2993 C C . ARG B 1 90 ? 17.475 29.620 18.164 1.00 26.62 90 ARG B C 1
ATOM 2994 O O . ARG B 1 90 ? 16.754 30.640 18.424 1.00 24.80 90 ARG B O 1
ATOM 3002 N N . LEU B 1 91 ? 18.318 29.032 19.032 1.00 29.99 91 LEU B N 1
ATOM 3003 C CA . LEU B 1 91 ? 18.365 29.380 20.479 1.00 30.28 91 LEU B CA 1
ATOM 3004 C C . LEU B 1 91 ? 18.902 30.811 20.612 1.00 26.49 91 LEU B C 1
ATOM 3005 O O . LEU B 1 91 ? 18.339 31.578 21.416 1.00 26.35 91 LEU B O 1
ATOM 3010 N N . GLN B 1 92 ? 19.929 31.203 19.842 1.00 30.42 92 GLN B N 1
ATOM 3011 C CA . GLN B 1 92 ? 20.399 32.626 19.858 1.00 29.82 92 GLN B CA 1
ATOM 3012 C C . GLN B 1 92 ? 19.323 33.567 19.280 1.00 26.90 92 GLN B C 1
ATOM 3013 O O . GLN B 1 92 ? 19.103 34.652 19.880 1.00 29.00 92 GLN B O 1
ATOM 3019 N N . LEU B 1 93 ? 18.675 33.187 18.173 1.00 28.03 93 LEU B N 1
ATOM 3020 C CA . LEU B 1 93 ? 17.551 33.980 17.600 1.00 30.32 93 LEU B CA 1
ATOM 3021 C C . LEU B 1 93 ? 16.506 34.168 18.689 1.00 26.08 93 LEU B C 1
ATOM 3022 O O . LEU B 1 93 ? 16.112 35.291 18.867 1.00 27.22 93 LEU B O 1
ATOM 3027 N N . VAL B 1 94 ? 16.142 33.093 19.404 1.00 30.89 94 VAL B N 1
ATOM 3028 C CA . VAL B 1 94 ? 15.143 33.114 20.517 1.00 28.34 94 VAL B CA 1
ATOM 3029 C C . VAL B 1 94 ? 15.610 34.085 21.598 1.00 37.29 94 VAL B C 1
ATOM 3030 O O . VAL B 1 94 ? 14.792 34.958 21.985 1.00 41.65 94 VAL B O 1
ATOM 3034 N N . ASP B 1 95 ? 16.861 33.952 22.060 1.00 36.64 95 ASP B N 1
ATOM 3035 C CA . ASP B 1 95 ? 17.387 34.778 23.181 1.00 34.64 95 ASP B CA 1
ATOM 3036 C C . ASP B 1 95 ? 17.449 36.255 22.743 1.00 31.33 95 ASP B C 1
ATOM 3037 O O . ASP B 1 95 ? 17.049 37.097 23.538 1.00 32.64 95 ASP B O 1
ATOM 3042 N N . LYS B 1 96 ? 17.908 36.556 21.525 1.00 28.04 96 LYS B N 1
ATOM 3043 C CA . LYS B 1 96 ? 17.963 37.948 20.979 1.00 27.78 96 LYS B CA 1
ATOM 3044 C C . LYS B 1 96 ? 16.531 38.544 20.924 1.00 26.31 96 LYS B C 1
ATOM 3045 O O . LYS B 1 96 ? 16.324 39.730 21.301 1.00 18.18 96 LYS B O 1
ATOM 3048 N N . ASN B 1 97 ? 15.537 37.748 20.520 1.00 24.91 97 ASN B N 1
ATOM 3049 C CA . ASN B 1 97 ? 14.190 38.293 20.187 1.00 24.55 97 ASN B CA 1
ATOM 3050 C C . ASN B 1 97 ? 13.377 38.491 21.463 1.00 26.62 97 ASN B C 1
ATOM 3051 O O . ASN B 1 97 ? 12.604 39.490 21.489 1.00 25.20 97 ASN B O 1
ATOM 3056 N N . LEU B 1 98 ? 13.581 37.621 22.467 1.00 26.27 98 LEU B N 1
ATOM 3057 C CA . LEU B 1 98 ? 12.980 37.761 23.819 1.00 27.14 98 LEU B CA 1
ATOM 3058 C C . LEU B 1 98 ? 13.374 39.090 24.454 1.00 28.06 98 LEU B C 1
ATOM 3059 O O . LEU B 1 98 ? 12.463 39.755 25.030 1.00 30.93 98 LEU B O 1
ATOM 3064 N N . LYS B 1 99 ? 14.659 39.447 24.378 1.00 25.06 99 LYS B N 1
ATOM 3065 C CA . LYS B 1 99 ? 15.180 40.765 24.882 1.00 24.89 99 LYS B CA 1
ATOM 3066 C C . LYS B 1 99 ? 14.566 41.930 24.076 1.00 25.34 99 LYS B C 1
ATOM 3067 O O . LYS B 1 99 ? 14.346 42.980 24.649 1.00 29.08 99 LYS B O 1
ATOM 3078 N N . ILE B 1 100 ? 14.325 41.781 22.786 1.00 29.14 100 ILE B N 1
ATOM 3079 C CA . ILE B 1 100 ? 13.650 42.828 21.953 1.00 30.40 100 ILE B CA 1
ATOM 3080 C C . ILE B 1 100 ? 12.194 42.974 22.424 1.00 25.81 100 ILE B C 1
ATOM 3081 O O . ILE B 1 100 ? 11.758 44.115 22.692 1.00 25.63 100 ILE B O 1
ATOM 3086 N N . ILE B 1 101 ? 11.498 41.862 22.616 1.00 29.21 101 ILE B N 1
ATOM 3087 C CA . ILE B 1 101 ? 10.041 41.867 22.969 1.00 34.24 101 ILE B CA 1
ATOM 3088 C C . ILE B 1 101 ? 9.873 42.407 24.413 1.00 31.04 101 ILE B C 1
ATOM 3089 O O . ILE B 1 101 ? 8.891 43.162 24.651 1.00 27.88 101 ILE B O 1
ATOM 3094 N N . LYS B 1 102 ? 10.787 42.074 25.350 1.00 30.13 102 LYS B N 1
ATOM 3095 C CA . LYS B 1 102 ? 10.759 42.681 26.710 1.00 26.52 102 LYS B CA 1
ATOM 3096 C C . LYS B 1 102 ? 10.846 44.205 26.590 1.00 28.18 102 LYS B C 1
ATOM 3097 O O . LYS B 1 102 ? 10.093 44.866 27.333 1.00 29.42 102 LYS B O 1
ATOM 3101 N N . SER B 1 103 ? 11.693 44.736 25.688 1.00 25.65 103 SER B N 1
ATOM 3102 C CA . SER B 1 103 ? 11.918 46.199 25.544 1.00 26.02 103 SER B CA 1
ATOM 3103 C C . SER B 1 103 ? 10.730 46.879 24.845 1.00 24.87 103 SER B C 1
ATOM 3104 O O . SER B 1 103 ? 10.704 48.095 24.892 1.00 24.99 103 SER B O 1
ATOM 3107 N N . VAL B 1 104 ? 9.816 46.136 24.197 1.00 21.09 104 VAL B N 1
ATOM 3108 C CA . VAL B 1 104 ? 8.580 46.671 23.558 1.00 19.99 104 VAL B CA 1
ATOM 3109 C C . VAL B 1 104 ? 7.420 46.605 24.576 1.00 19.01 104 VAL B C 1
ATOM 3110 O O . VAL B 1 104 ? 6.754 47.656 24.745 1.00 18.14 104 VAL B O 1
ATOM 3114 N N . VAL B 1 105 ? 7.206 45.441 25.223 1.00 22.02 105 VAL B N 1
ATOM 3115 C CA . VAL B 1 105 ? 6.030 45.165 26.129 1.00 23.10 105 VAL B CA 1
ATOM 3116 C C . VAL B 1 105 ? 6.033 46.110 27.343 1.00 20.69 105 VAL B C 1
ATOM 3117 O O . VAL B 1 105 ? 4.949 46.663 27.683 1.00 21.29 105 VAL B O 1
ATOM 3121 N N . GLU B 1 106 ? 7.197 46.329 27.950 1.00 22.40 106 GLU B N 1
ATOM 3122 C CA . GLU B 1 106 ? 7.296 47.038 29.255 1.00 27.47 106 GLU B CA 1
ATOM 3123 C C . GLU B 1 106 ? 6.820 48.473 29.068 1.00 27.58 106 GLU B C 1
ATOM 3124 O O . GLU B 1 106 ? 5.907 48.877 29.821 1.00 27.26 106 GLU B O 1
ATOM 3130 N N . PRO B 1 107 ? 7.325 49.253 28.061 1.00 22.72 107 PRO B N 1
ATOM 31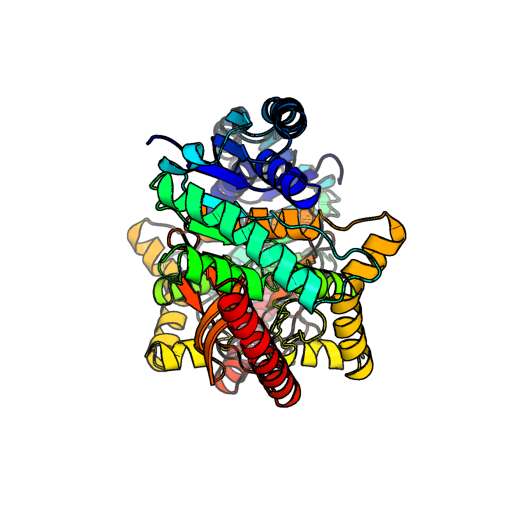31 C CA . PRO B 1 107 ? 6.844 50.620 27.856 1.00 21.52 107 PRO B CA 1
ATOM 3132 C C . PRO B 1 107 ? 5.403 50.779 27.334 1.00 22.63 107 PRO B C 1
ATOM 3133 O O . PRO B 1 107 ? 4.816 51.844 27.584 1.00 25.20 107 PRO B O 1
ATOM 3137 N N . ILE B 1 108 ? 4.898 49.789 26.566 1.00 24.41 108 ILE B N 1
ATOM 3138 C CA . ILE B 1 108 ? 3.474 49.719 26.127 1.00 20.63 108 ILE B CA 1
ATOM 3139 C C . ILE B 1 108 ? 2.634 49.613 27.406 1.00 19.63 108 ILE B C 1
ATOM 3140 O O . ILE B 1 108 ? 1.753 50.363 27.577 1.00 20.85 108 ILE B O 1
ATOM 3145 N N . VAL B 1 109 ? 2.930 48.674 28.272 1.00 29.16 109 VAL B N 1
ATOM 3146 C CA . VAL B 1 109 ? 2.167 48.441 29.532 1.00 31.87 109 VAL B CA 1
ATOM 3147 C C . VAL B 1 109 ? 2.329 49.668 30.446 1.00 34.26 109 VAL B C 1
ATOM 3148 O O . VAL B 1 109 ? 1.292 50.114 30.940 1.00 42.23 109 VAL B O 1
ATOM 3152 N N . LYS B 1 110 ? 3.513 50.284 30.540 1.00 37.12 110 LYS B N 1
ATOM 3153 C CA . LYS B 1 110 ? 3.719 51.544 31.331 1.00 36.17 110 LYS B CA 1
ATOM 3154 C C . LYS B 1 110 ? 2.826 52.676 30.790 1.00 35.55 110 LYS B C 1
ATOM 3155 O O . LYS B 1 110 ? 2.379 53.499 31.624 1.00 32.53 110 LYS B O 1
ATOM 3157 N N . SER B 1 111 ? 2.546 52.739 29.478 1.00 31.35 111 SER B N 1
ATOM 3158 C CA . SER B 1 111 ? 1.671 53.811 28.889 1.00 26.82 111 SER B CA 1
ATOM 3159 C C . SER B 1 111 ? 0.216 53.715 29.395 1.00 24.81 111 SER B C 1
ATOM 3160 O O . SER B 1 111 ? -0.503 54.699 29.202 1.00 27.11 111 SER B O 1
ATOM 3163 N N . GLY B 1 112 ? -0.215 52.581 29.970 1.00 30.37 112 GLY B N 1
ATOM 3164 C CA . GLY B 1 112 ? -1.585 52.327 30.458 1.00 33.13 112 GLY B CA 1
ATOM 3165 C C . GLY B 1 112 ? -2.485 51.786 29.346 1.00 33.60 112 GLY B C 1
ATOM 3166 O O . GLY B 1 112 ? -3.726 51.817 29.509 1.00 42.89 112 GLY B O 1
ATOM 3167 N N . PHE B 1 113 ? -1.888 51.257 28.275 1.00 25.56 113 PHE B N 1
ATOM 3168 C CA . PHE B 1 113 ? -2.555 50.485 27.203 1.00 23.79 113 PHE B CA 1
ATOM 3169 C C . PHE B 1 113 ? -3.317 49.342 27.846 1.00 26.67 113 PHE B C 1
ATOM 3170 O O . PHE B 1 113 ? -2.736 48.628 28.684 1.00 22.09 113 PHE B O 1
ATOM 3178 N N . ASP B 1 114 ? -4.582 49.191 27.449 1.00 27.29 114 ASP B N 1
ATOM 3179 C CA . ASP B 1 114 ? -5.521 48.150 27.961 1.00 27.97 114 ASP B CA 1
ATOM 3180 C C . ASP B 1 114 ? -6.382 47.632 26.801 1.00 26.63 114 ASP B C 1
ATOM 3181 O O . ASP B 1 114 ? -7.515 47.239 27.046 1.00 23.98 114 ASP B O 1
ATOM 3186 N N . GLY B 1 115 ? -5.796 47.577 25.585 1.00 26.87 115 GLY B N 1
ATOM 3187 C CA . GLY B 1 115 ? -6.403 47.040 24.357 1.00 23.52 115 GLY B CA 1
ATOM 3188 C C . GLY B 1 115 ? -6.006 45.598 24.171 1.00 22.87 115 GLY B C 1
ATOM 3189 O O . GLY B 1 115 ? -5.769 44.898 25.223 1.00 26.45 115 GLY B O 1
ATOM 3190 N N . ILE B 1 116 ? -5.861 45.169 22.912 1.00 19.00 116 ILE B N 1
ATOM 3191 C CA . ILE B 1 116 ? -5.479 43.760 22.556 1.00 15.77 116 ILE B CA 1
ATOM 3192 C C . ILE B 1 116 ? -4.122 43.773 21.811 1.00 14.84 116 ILE B C 1
ATOM 3193 O O . ILE B 1 116 ? -3.711 44.776 21.209 1.00 12.09 116 ILE B O 1
ATOM 3198 N N . PHE B 1 117 ? -3.326 42.754 22.100 1.00 16.85 117 PHE B N 1
ATOM 3199 C CA . PHE B 1 117 ? -2.030 42.494 21.460 1.00 18.36 117 PHE B CA 1
ATOM 3200 C C . PHE B 1 117 ? -2.372 41.536 20.332 1.00 14.57 117 PHE B C 1
ATOM 3201 O O . PHE B 1 117 ? -3.154 40.639 20.583 1.00 16.80 117 PHE B O 1
ATOM 3209 N N . LEU B 1 118 ? -1.756 41.732 19.170 1.00 12.01 118 LEU B N 1
ATOM 3210 C CA . LEU B 1 118 ? -1.549 40.665 18.189 1.00 11.66 118 LEU B CA 1
ATOM 3211 C C . LEU B 1 118 ? -0.049 40.568 17.965 1.00 12.53 118 LEU B C 1
ATOM 3212 O O . LEU B 1 118 ? 0.537 41.528 17.530 1.00 12.01 118 LEU B O 1
ATOM 3217 N N . VAL B 1 119 ? 0.521 39.395 18.108 1.00 16.07 119 VAL B N 1
ATOM 3218 C CA . VAL B 1 119 ? 2.002 39.241 18.113 1.00 19.48 119 VAL B CA 1
ATOM 3219 C C . VAL B 1 119 ? 2.308 38.494 16.843 1.00 18.34 119 VAL B C 1
ATOM 3220 O O . VAL B 1 119 ? 1.657 37.416 16.666 1.00 16.84 119 VAL B O 1
ATOM 3224 N N . ALA B 1 120 ? 3.231 39.040 16.050 1.00 15.99 120 ALA B N 1
ATOM 3225 C CA . ALA B 1 120 ? 3.623 38.471 14.742 1.00 20.17 120 ALA B CA 1
ATOM 3226 C C . ALA B 1 120 ? 5.128 38.238 14.660 1.00 22.86 120 ALA B C 1
ATOM 3227 O O . ALA B 1 120 ? 5.520 37.704 13.631 1.00 31.17 120 ALA B O 1
ATOM 3229 N N . ALA B 1 121 ? 5.926 38.597 15.681 1.00 23.59 121 ALA B N 1
ATOM 3230 C CA . ALA B 1 121 ? 7.403 38.527 15.591 1.00 22.12 121 ALA B CA 1
ATOM 3231 C C . ALA B 1 121 ? 7.728 37.071 15.707 1.00 23.06 121 ALA B C 1
ATOM 3232 O O . ALA B 1 121 ? 7.026 36.410 16.477 1.00 29.75 121 ALA B O 1
ATOM 3234 N N . ASN B 1 122 ? 8.773 36.634 15.020 1.00 22.34 122 ASN B N 1
ATOM 3235 C CA . ASN B 1 122 ? 9.217 35.236 14.945 1.00 21.15 122 ASN B CA 1
ATOM 3236 C C . ASN B 1 122 ? 10.261 35.054 16.056 1.00 22.82 122 ASN B C 1
ATOM 3237 O O . ASN B 1 122 ? 10.924 36.018 16.436 1.00 19.41 122 ASN B O 1
ATOM 3242 N N . PRO B 1 123 ? 10.349 33.858 16.700 1.00 18.05 123 PRO B N 1
ATOM 3243 C CA . PRO B 1 123 ? 9.408 32.749 16.497 1.00 19.90 123 PRO B CA 1
ATOM 3244 C C . PRO B 1 123 ? 8.107 33.016 17.278 1.00 20.73 123 PRO B C 1
ATOM 3245 O O . PRO B 1 123 ? 8.175 33.487 18.420 1.00 24.92 123 PRO B O 1
ATOM 3249 N N . VAL B 1 124 ? 6.943 32.882 16.615 1.00 23.41 124 VAL B N 1
ATOM 3250 C CA . VAL B 1 124 ? 5.752 33.703 16.998 1.00 20.50 124 VAL B CA 1
ATOM 3251 C C . VAL B 1 124 ? 5.056 33.104 18.228 1.00 17.46 124 VAL B C 1
ATOM 3252 O O . VAL B 1 124 ? 4.481 33.901 19.030 1.00 15.00 124 VAL B O 1
ATOM 3256 N N . ASP B 1 125 ? 5.104 31.794 18.393 1.00 17.60 125 ASP B N 1
ATOM 3257 C CA . ASP B 1 125 ? 4.405 31.076 19.491 1.00 20.78 125 ASP B CA 1
ATOM 3258 C C . ASP B 1 125 ? 5.221 31.208 20.789 1.00 23.78 125 ASP B C 1
ATOM 3259 O O . ASP B 1 125 ? 4.551 31.386 21.849 1.00 24.33 125 ASP B O 1
ATOM 3264 N N . ILE B 1 126 ? 6.575 31.163 20.719 1.00 24.26 126 ILE B N 1
ATOM 3265 C CA . ILE B 1 126 ? 7.469 31.575 21.852 1.00 22.46 126 ILE B CA 1
ATOM 3266 C C . ILE B 1 126 ? 7.186 33.029 22.210 1.00 20.24 126 ILE B C 1
ATOM 3267 O O . ILE B 1 126 ? 7.137 33.330 23.417 1.00 16.94 126 ILE B O 1
ATOM 3272 N N . LEU B 1 127 ? 7.085 33.929 21.240 1.00 21.25 127 LEU B N 1
ATOM 3273 C CA . LEU B 1 127 ? 7.024 35.371 21.586 1.00 24.24 127 LEU B CA 1
ATOM 3274 C C . LEU B 1 127 ? 5.615 35.791 21.995 1.00 21.42 127 LEU B C 1
ATOM 3275 O O . LEU B 1 127 ? 5.556 36.759 22.773 1.00 25.70 127 LEU B O 1
ATOM 3280 N N . THR B 1 128 ? 4.567 35.097 21.545 1.00 20.60 128 THR B N 1
ATOM 3281 C CA . THR B 1 128 ? 3.178 35.284 22.078 1.00 21.34 128 THR B CA 1
ATOM 3282 C C . THR B 1 128 ? 3.150 34.888 23.552 1.00 20.37 128 THR B C 1
ATOM 3283 O O . THR B 1 128 ? 2.597 35.610 24.322 1.00 24.35 128 THR B O 1
ATOM 3287 N N . TYR B 1 129 ? 3.750 33.760 23.896 1.00 24.32 129 TYR B N 1
ATOM 3288 C CA . TYR B 1 129 ? 3.941 33.290 25.293 1.00 24.10 129 TYR B CA 1
ATOM 3289 C C . TYR B 1 129 ? 4.590 34.391 26.124 1.00 23.18 129 TYR B C 1
ATOM 3290 O O . TYR B 1 129 ? 4.069 34.759 27.220 1.00 24.06 129 TYR B O 1
ATOM 3299 N N . ALA B 1 130 ? 5.735 34.880 25.634 1.00 23.37 130 ALA B N 1
ATOM 3300 C CA . ALA B 1 130 ? 6.567 35.912 26.286 1.00 20.57 130 ALA B CA 1
ATOM 3301 C C . ALA B 1 130 ? 5.735 37.179 26.453 1.00 20.28 130 ALA B C 1
ATOM 3302 O O . ALA B 1 130 ? 5.741 37.728 27.616 1.00 19.51 130 ALA B O 1
ATOM 3304 N N . VAL B 1 131 ? 5.006 37.606 25.401 1.00 17.79 131 VAL B N 1
ATOM 3305 C CA . VAL B 1 131 ? 4.262 38.896 25.468 1.00 21.12 131 VAL B CA 1
ATOM 3306 C C . VAL B 1 131 ? 3.230 38.861 26.621 1.00 19.48 131 VAL B C 1
ATOM 3307 O O . VAL B 1 131 ? 3.055 39.951 27.267 1.00 22.58 131 VAL B O 1
ATOM 3311 N N . GLN B 1 132 ? 2.557 37.714 26.812 1.00 18.85 132 GLN B N 1
ATOM 3312 C CA . GLN B 1 132 ? 1.554 37.431 27.897 1.00 20.33 132 GLN B CA 1
ATOM 3313 C C . GLN B 1 132 ? 2.256 37.429 29.280 1.00 22.71 132 GLN B C 1
ATOM 3314 O O . GLN B 1 132 ? 1.720 38.106 30.195 1.00 22.44 132 GLN B O 1
ATOM 3320 N N . LYS B 1 133 ? 3.429 36.778 29.399 1.00 22.41 133 LYS B N 1
ATOM 3321 C CA . LYS B 1 133 ? 4.232 36.701 30.653 1.00 25.85 133 LYS B CA 1
ATOM 3322 C C . LYS B 1 133 ? 4.689 38.082 31.087 1.00 24.05 133 LYS B C 1
ATOM 3323 O O . LYS B 1 133 ? 4.424 38.427 32.232 1.00 31.26 133 LYS B O 1
ATOM 3329 N N . LEU B 1 134 ? 5.195 38.866 30.161 1.00 28.17 134 LEU B N 1
ATOM 3330 C CA . LEU B 1 134 ? 5.783 40.195 30.407 1.00 25.33 134 LEU B CA 1
ATOM 3331 C C . LEU B 1 134 ? 4.727 41.234 30.664 1.00 26.59 134 LEU B C 1
ATOM 3332 O O . LEU B 1 134 ? 5.012 42.057 31.571 1.00 24.27 134 LEU B O 1
ATOM 3337 N N . SER B 1 135 ? 3.559 41.193 29.976 1.00 25.04 135 SER B N 1
ATOM 3338 C CA . SER B 1 135 ? 2.518 42.235 30.150 1.00 26.75 135 SER B CA 1
ATOM 3339 C C . SER B 1 135 ? 1.659 42.028 31.414 1.00 28.80 135 SER B C 1
ATOM 3340 O O . SER B 1 135 ? 1.117 43.023 31.891 1.00 34.22 135 SER B O 1
ATOM 3343 N N . GLY B 1 136 ? 1.472 40.786 31.859 1.00 29.58 136 GLY B N 1
ATOM 3344 C CA . GLY B 1 136 ? 0.472 40.401 32.872 1.00 32.69 136 GLY B CA 1
ATOM 3345 C C . GLY B 1 136 ? -0.935 40.344 32.303 1.00 32.83 136 GLY B C 1
ATOM 3346 O O . GLY B 1 136 ? -1.810 40.039 33.099 1.00 28.99 136 GLY B O 1
ATOM 3347 N N . PHE B 1 137 ? -1.134 40.563 30.982 1.00 27.44 137 PHE B N 1
ATOM 3348 C CA . PHE B 1 137 ? -2.491 40.720 30.379 1.00 27.88 137 PHE B CA 1
ATOM 3349 C C . PHE B 1 137 ? -3.196 39.369 30.460 1.00 24.10 137 PHE B C 1
ATOM 3350 O O . PHE B 1 137 ? -2.543 38.375 30.204 1.00 23.06 137 PHE B O 1
ATOM 3358 N N . PRO B 1 138 ? -4.535 39.290 30.703 1.00 23.97 138 PRO B N 1
ATOM 3359 C CA . PRO B 1 138 ? -5.292 38.057 30.473 1.00 23.36 138 PRO B CA 1
ATOM 3360 C C . PRO B 1 138 ? -4.908 37.409 29.121 1.00 24.14 138 PRO B C 1
ATOM 3361 O O . PRO B 1 138 ? -4.636 38.142 28.173 1.00 26.49 138 PRO B O 1
ATOM 3365 N N . LYS B 1 139 ? -4.898 36.081 29.072 1.00 23.58 139 LYS B N 1
ATOM 3366 C CA . LYS B 1 139 ? -4.336 35.227 28.004 1.00 24.88 139 LYS B CA 1
ATOM 3367 C C . LYS B 1 139 ? -5.123 35.413 26.693 1.00 27.38 139 LYS B C 1
ATOM 3368 O O . LYS B 1 139 ? -4.528 35.378 25.598 1.00 22.40 139 LYS B O 1
ATOM 3374 N N . ASN B 1 140 ? -6.434 35.592 26.802 1.00 24.57 140 ASN B N 1
ATOM 3375 C CA . ASN B 1 140 ? -7.341 35.811 25.660 1.00 23.72 140 ASN B CA 1
ATOM 3376 C C . ASN B 1 140 ? -7.064 37.189 25.005 1.00 23.26 140 ASN B C 1
ATOM 3377 O O . ASN B 1 140 ? -7.313 37.255 23.808 1.00 18.18 140 ASN B O 1
ATOM 3382 N N . LYS B 1 141 ? -6.511 38.214 25.708 1.00 21.22 141 LYS B N 1
ATOM 3383 C CA . LYS B 1 141 ? -6.145 39.549 25.116 1.00 22.42 141 LYS B CA 1
ATOM 3384 C C . LYS B 1 141 ? -4.722 39.624 24.495 1.00 18.76 141 LYS B C 1
ATOM 3385 O O . LYS B 1 141 ? -4.248 40.752 24.191 1.00 22.29 141 LYS B O 1
ATOM 3391 N N . VAL B 1 142 ? -4.054 38.500 24.333 1.00 17.14 142 VAL B N 1
ATOM 3392 C CA . VAL B 1 142 ? -2.779 38.296 23.579 1.00 18.60 142 VAL B CA 1
ATOM 3393 C C . VAL B 1 142 ? -3.112 37.272 22.523 1.00 18.79 142 VAL B C 1
ATOM 3394 O O . VAL B 1 142 ? -3.293 36.023 22.867 1.00 21.55 142 VAL B O 1
ATOM 3398 N N . VAL B 1 143 ? -3.223 37.766 21.282 1.00 16.83 143 VAL B N 1
ATOM 3399 C CA . VAL B 1 143 ? -3.587 36.911 20.122 1.00 14.73 143 VAL B CA 1
ATOM 3400 C C . VAL B 1 143 ? -2.307 36.648 19.345 1.00 12.35 143 VAL B C 1
ATOM 3401 O O . VAL B 1 143 ? -1.664 37.614 18.937 1.00 13.01 143 VAL B O 1
ATOM 3405 N N . GLY B 1 144 ? -2.017 35.413 19.035 1.00 14.35 144 GLY B N 1
ATOM 3406 C CA . GLY B 1 144 ? -0.816 35.038 18.245 1.00 16.51 144 GLY B CA 1
ATOM 3407 C C . GLY B 1 144 ? -1.185 34.900 16.775 1.00 16.48 144 GLY B C 1
ATOM 3408 O O . GLY B 1 144 ? -2.257 34.382 16.460 1.00 12.12 144 GLY B O 1
ATOM 3409 N N . SER B 1 145 ? -0.271 35.279 15.897 1.00 21.80 145 SER B N 1
ATOM 3410 C CA . SER B 1 145 ? -0.447 35.163 14.427 1.00 19.77 145 SER B CA 1
ATOM 3411 C C . SER B 1 145 ? -0.324 33.699 14.115 1.00 18.28 145 SER B C 1
ATOM 3412 O O . SER B 1 145 ? -1.188 33.195 13.389 1.00 17.12 145 SER B O 1
ATOM 3415 N N . GLY B 1 146 ? 0.604 33.011 14.794 1.00 22.70 146 GLY B N 1
ATOM 3416 C CA . GLY B 1 146 ? 0.700 31.537 14.829 1.00 20.43 146 GLY B CA 1
ATOM 3417 C C . GLY B 1 146 ? 0.641 30.961 13.441 1.00 22.19 146 GLY B C 1
ATOM 3418 O O . GLY B 1 146 ? 1.359 31.485 12.570 1.00 22.35 146 GLY B O 1
ATOM 3419 N N . THR B 1 147 ? -0.248 29.999 13.208 1.00 20.36 147 THR B N 1
ATOM 3420 C CA . THR B 1 147 ? -0.304 29.214 11.943 1.00 21.26 147 THR B CA 1
ATOM 3421 C C . THR B 1 147 ? -1.365 29.798 10.986 1.00 19.89 147 THR B C 1
ATOM 3422 O O . THR B 1 147 ? -1.731 29.061 10.045 1.00 19.10 147 THR B O 1
ATOM 3426 N N . SER B 1 148 ? -1.671 31.094 11.094 1.00 19.01 148 SER B N 1
ATOM 3427 C CA . SER B 1 148 ? -2.596 31.810 10.174 1.00 21.81 148 SER B CA 1
ATOM 3428 C C . SER B 1 148 ? -2.050 31.823 8.724 1.00 20.36 148 SER B C 1
ATOM 3429 O O . SER B 1 148 ? -2.716 31.277 7.790 1.00 21.10 148 SER B O 1
ATOM 3432 N N . LEU B 1 149 ? -0.893 32.425 8.530 1.00 16.00 149 LEU B N 1
ATOM 3433 C CA . LEU B 1 149 ? -0.155 32.424 7.238 1.00 16.78 149 LEU B CA 1
ATOM 3434 C C . LEU B 1 149 ? -0.072 31.017 6.661 1.00 16.44 149 LEU B C 1
ATOM 3435 O O . LEU B 1 149 ? -0.410 30.883 5.495 1.00 14.88 149 LEU B O 1
ATOM 3440 N N . ASP B 1 150 ? 0.461 30.030 7.399 1.00 19.42 150 ASP B N 1
ATOM 3441 C CA . ASP B 1 150 ? 0.795 28.719 6.784 1.00 19.23 150 ASP B CA 1
ATOM 3442 C C . ASP B 1 150 ? -0.514 27.994 6.502 1.00 15.86 150 ASP B C 1
ATOM 3443 O O . ASP B 1 150 ? -0.595 27.339 5.434 1.00 16.21 150 ASP B O 1
ATOM 3448 N N . SER B 1 151 ? -1.543 28.226 7.310 1.00 17.36 151 SER B N 1
ATOM 3449 C CA . SER B 1 151 ? -2.933 27.785 6.981 1.00 17.18 151 SER B CA 1
ATOM 3450 C C . SER B 1 151 ? -3.307 28.395 5.626 1.00 16.58 151 SER B C 1
ATOM 3451 O O . SER B 1 151 ? -3.537 27.622 4.717 1.00 20.20 151 SER B O 1
ATOM 3454 N N . ALA B 1 152 ? -3.184 29.721 5.456 1.00 18.67 152 ALA B N 1
ATOM 3455 C CA . ALA B 1 152 ? -3.438 30.477 4.190 1.00 16.87 152 ALA B CA 1
ATOM 3456 C C . ALA B 1 152 ? -2.671 29.847 3.044 1.00 18.26 152 ALA B C 1
ATOM 3457 O O . ALA B 1 152 ? -3.255 29.623 2.007 1.00 15.77 152 ALA B O 1
ATOM 3459 N N . ARG B 1 153 ? -1.406 29.518 3.275 1.00 18.45 153 ARG B N 1
ATOM 3460 C CA . ARG B 1 153 ? -0.592 28.788 2.258 1.00 18.31 153 ARG B CA 1
ATOM 3461 C C . ARG B 1 153 ? -1.165 27.393 1.916 1.00 18.28 153 ARG B C 1
ATOM 3462 O O . ARG B 1 153 ? -1.178 27.078 0.724 1.00 13.79 153 ARG B O 1
ATOM 3470 N N . LEU B 1 154 ? -1.537 26.557 2.904 1.00 19.36 154 LEU B N 1
ATOM 3471 C CA . LEU B 1 154 ? -2.139 25.209 2.659 1.00 18.55 154 LEU B CA 1
ATOM 3472 C C . LEU B 1 154 ? -3.386 25.443 1.850 1.00 18.30 154 LEU B C 1
ATOM 3473 O O . LEU B 1 154 ? -3.539 24.770 0.842 1.00 18.74 154 LEU B O 1
ATOM 3478 N N . ARG B 1 155 ? -4.186 26.443 2.226 1.00 20.80 155 ARG B N 1
ATOM 3479 C CA . ARG B 1 155 ? -5.468 26.730 1.554 1.00 17.94 155 ARG B CA 1
ATOM 3480 C C . ARG B 1 155 ? -5.238 27.126 0.090 1.00 18.09 155 ARG B C 1
ATOM 3481 O O . ARG B 1 155 ? -6.000 26.712 -0.765 1.00 17.53 155 ARG B O 1
ATOM 3489 N N . VAL B 1 156 ? -4.274 27.988 -0.165 1.00 18.96 156 VAL B N 1
ATOM 3490 C CA . VAL B 1 156 ? -4.003 28.451 -1.549 1.00 20.50 156 VAL B CA 1
ATOM 3491 C C . VAL B 1 156 ? -3.505 27.264 -2.380 1.00 19.04 156 VAL B C 1
ATOM 3492 O O . VAL B 1 156 ? -3.960 27.184 -3.524 1.00 17.19 156 VAL B O 1
ATOM 3496 N N . ALA B 1 157 ? -2.696 26.351 -1.802 1.00 21.50 157 ALA B N 1
ATOM 3497 C CA . ALA B 1 157 ? -2.128 25.186 -2.523 1.00 20.41 157 ALA B CA 1
ATOM 3498 C C . ALA B 1 157 ? -3.273 24.205 -2.782 1.00 21.74 157 ALA B C 1
ATOM 3499 O O . ALA B 1 157 ? -3.402 23.724 -3.945 1.00 18.19 157 ALA B O 1
ATOM 3501 N N . LEU B 1 158 ? -4.130 23.956 -1.782 1.00 19.68 158 LEU B N 1
ATOM 3502 C CA . LEU B 1 158 ? -5.234 23.003 -2.019 1.00 19.82 158 LEU B CA 1
ATOM 3503 C C . LEU B 1 158 ? -6.266 23.577 -2.991 1.00 20.13 158 LEU B C 1
ATOM 3504 O O . LEU B 1 158 ? -6.831 22.712 -3.730 1.00 22.26 158 LEU B O 1
ATOM 3509 N N . GLY B 1 159 ? -6.450 24.917 -3.015 1.00 19.18 159 GLY B N 1
ATOM 3510 C CA . GLY B 1 159 ? -7.273 25.644 -4.013 1.00 22.35 159 GLY B CA 1
ATOM 3511 C C . GLY B 1 159 ? -6.895 25.388 -5.463 1.00 20.79 159 GLY B C 1
ATOM 3512 O O . GLY B 1 159 ? -7.792 25.090 -6.298 1.00 21.19 159 GLY B O 1
ATOM 3513 N N . LYS B 1 160 ? -5.618 25.549 -5.767 1.00 20.37 160 LYS B N 1
ATOM 3514 C CA . LYS B 1 160 ? -5.061 25.386 -7.120 1.00 25.82 160 LYS B CA 1
ATOM 3515 C C . LYS B 1 160 ? -5.214 23.928 -7.566 1.00 24.38 160 LYS B C 1
ATOM 3516 O O . LYS B 1 160 ? -5.780 23.746 -8.637 1.00 24.71 160 LYS B O 1
ATOM 3522 N N . LYS B 1 161 ? -4.894 22.971 -6.699 1.00 25.19 161 LYS B N 1
ATOM 3523 C CA . LYS B 1 161 ? -5.030 21.500 -6.923 1.00 26.81 161 LYS B CA 1
ATOM 3524 C C . LYS B 1 161 ? -6.507 21.090 -7.171 1.00 31.24 161 LYS B C 1
ATOM 3525 O O . LYS B 1 161 ? -6.731 20.099 -7.936 1.00 30.93 161 LYS B O 1
ATOM 3528 N N . LEU B 1 162 ? -7.496 21.741 -6.523 1.00 27.93 162 LEU B N 1
ATOM 3529 C CA . LEU B 1 162 ? -8.940 21.360 -6.690 1.00 28.89 162 LEU B CA 1
ATOM 3530 C C . LEU B 1 162 ? -9.741 22.379 -7.543 1.00 27.78 162 LEU B C 1
ATOM 3531 O O . LEU B 1 162 ? -10.849 22.009 -7.900 1.00 28.46 162 LEU B O 1
ATOM 3536 N N . ASP B 1 163 ? -9.184 23.531 -7.942 1.00 30.48 163 ASP B N 1
ATOM 3537 C CA . ASP B 1 163 ? -9.895 24.647 -8.653 1.00 32.00 163 ASP B CA 1
ATOM 3538 C C . ASP B 1 163 ? -11.065 25.095 -7.767 1.00 31.71 163 ASP B C 1
ATOM 3539 O O . ASP B 1 163 ? -12.197 25.130 -8.250 1.00 24.76 163 ASP B O 1
ATOM 3544 N N . VAL B 1 164 ? -10.774 25.392 -6.495 1.00 30.60 164 VAL B N 1
ATOM 3545 C CA . VAL B 1 164 ? -11.735 25.928 -5.491 1.00 29.99 164 VAL B CA 1
ATOM 3546 C C . VAL B 1 164 ? -11.129 27.226 -4.953 1.00 26.66 164 VAL B C 1
ATOM 3547 O O . VAL B 1 164 ? -10.003 27.205 -4.484 1.00 29.41 164 VAL B O 1
ATOM 3551 N N . ASP B 1 165 ? -11.866 28.327 -5.032 1.00 24.80 165 ASP B N 1
ATOM 3552 C CA . ASP B 1 165 ? -11.701 29.518 -4.167 1.00 20.70 165 ASP B CA 1
ATOM 3553 C C . ASP B 1 165 ? -11.084 29.050 -2.844 1.00 21.26 165 ASP B C 1
ATOM 3554 O O . ASP B 1 165 ? -11.736 28.353 -2.057 1.00 20.04 165 ASP B O 1
ATOM 3559 N N . PRO B 1 166 ? -9.807 29.421 -2.620 1.00 16.28 166 PRO B N 1
ATOM 3560 C CA . PRO B 1 166 ? -9.091 29.246 -1.350 1.00 19.01 166 PRO B CA 1
ATOM 3561 C C . PRO B 1 166 ? -9.860 29.539 -0.046 1.00 18.87 166 PRO B C 1
ATOM 3562 O O . PRO B 1 166 ? -9.644 28.773 0.900 1.00 22.08 166 PRO B O 1
ATOM 3564 N N . ARG B 1 167 ? -10.786 30.517 -0.037 1.00 20.32 167 ARG B N 1
ATOM 3565 C CA . ARG B 1 167 ? -11.692 30.862 1.114 1.00 17.57 167 ARG B CA 1
ATOM 3566 C C . ARG B 1 167 ? -12.616 29.722 1.521 1.00 19.64 167 ARG B C 1
ATOM 3567 O O . ARG B 1 167 ? -13.048 29.806 2.690 1.00 19.01 167 ARG B O 1
ATOM 3575 N N . ASP B 1 168 ? -12.946 28.760 0.643 1.00 26.36 168 ASP B N 1
ATOM 3576 C CA . ASP B 1 168 ? -13.875 27.621 0.936 1.00 22.42 168 ASP B CA 1
ATOM 3577 C C . ASP B 1 168 ? -13.129 26.319 1.262 1.00 22.28 168 ASP B C 1
ATOM 3578 O O . ASP B 1 168 ? -13.793 25.320 1.684 1.00 18.83 168 ASP B O 1
ATOM 3583 N N . VAL B 1 169 ? -11.800 26.292 1.129 1.00 22.65 169 VAL B N 1
ATOM 3584 C CA . VAL B 1 169 ? -10.969 25.179 1.682 1.00 22.72 169 VAL B CA 1
ATOM 3585 C C . VAL B 1 169 ? -10.838 25.412 3.200 1.00 22.94 169 VAL B C 1
ATOM 3586 O O . VAL B 1 169 ? -10.056 26.335 3.612 1.00 20.12 169 VAL B O 1
ATOM 3590 N N . ILE B 1 170 ? -11.625 24.676 4.018 1.00 24.79 170 ILE B N 1
ATOM 3591 C CA . ILE B 1 170 ? -11.491 24.672 5.514 1.00 21.92 170 ILE B CA 1
ATOM 3592 C C . ILE B 1 170 ? -10.382 23.660 5.883 1.00 21.47 170 ILE B C 1
ATOM 3593 O O . ILE B 1 170 ? -10.673 22.499 6.284 1.00 17.27 170 ILE B O 1
ATOM 3598 N N . ALA B 1 171 ? -9.128 24.142 5.794 1.00 17.71 171 ALA B N 1
ATOM 3599 C CA . ALA B 1 171 ? -7.886 23.343 5.968 1.00 19.21 171 ALA B CA 1
ATOM 3600 C C . ALA B 1 171 ? -6.958 24.124 6.891 1.00 16.00 171 ALA B C 1
ATOM 3601 O O . ALA B 1 171 ? -6.837 25.312 6.687 1.00 17.82 171 ALA B O 1
ATOM 3603 N N . ASN B 1 172 ? -6.483 23.504 7.966 1.00 19.24 172 ASN B N 1
ATOM 3604 C CA . ASN B 1 172 ? -5.754 24.186 9.067 1.00 18.05 172 ASN B CA 1
ATOM 3605 C C . ASN B 1 172 ? -4.362 23.576 9.138 1.00 18.66 172 ASN B C 1
ATOM 3606 O O . ASN B 1 172 ? -4.262 22.365 9.027 1.00 19.16 172 ASN B O 1
ATOM 3611 N N . ILE B 1 173 ? -3.339 24.433 9.153 1.00 18.24 173 ILE B N 1
ATOM 3612 C CA . ILE B 1 173 ? -1.987 24.103 9.637 1.00 20.09 173 ILE B CA 1
ATOM 3613 C C . ILE B 1 173 ? -2.015 24.380 11.145 1.00 19.88 173 ILE B C 1
ATOM 3614 O O . ILE B 1 173 ? -2.467 25.537 11.562 1.00 23.84 173 ILE B O 1
ATOM 3619 N N . MET B 1 174 ? -1.522 23.415 11.918 1.00 20.10 174 MET B N 1
ATOM 3620 C CA . MET B 1 174 ? -1.636 23.418 13.391 1.00 22.04 174 MET B CA 1
ATOM 3621 C C . MET B 1 174 ? -0.290 23.047 13.974 1.00 21.50 174 MET B C 1
ATOM 3622 O O . MET B 1 174 ? 0.544 22.453 13.245 1.00 19.71 174 MET B O 1
ATOM 3627 N N . GLY B 1 175 ? -0.092 23.441 15.218 1.00 23.43 175 GLY B N 1
ATOM 3628 C CA . GLY B 1 175 ? 1.130 23.205 16.016 1.00 23.42 175 GLY B CA 1
ATOM 3629 C C . GLY B 1 175 ? 1.874 24.510 16.176 1.00 23.77 175 GLY B C 1
ATOM 3630 O O . GLY B 1 175 ? 1.222 25.601 16.013 1.00 19.62 175 GLY B O 1
ATOM 3631 N N . GLU B 1 176 ? 3.153 24.412 16.540 1.00 18.27 176 GLU B N 1
ATOM 3632 C CA . GLU B 1 176 ? 4.139 25.516 16.550 1.00 20.12 176 GLU B CA 1
ATOM 3633 C C . GLU B 1 176 ? 4.413 25.917 15.100 1.00 21.40 176 GLU B C 1
ATOM 3634 O O . GLU B 1 176 ? 4.866 25.033 14.340 1.00 24.79 176 GLU B O 1
ATOM 3640 N N . HIS B 1 177 ? 4.126 27.181 14.751 1.00 20.05 177 HIS B N 1
ATOM 3641 C CA . HIS B 1 177 ? 4.549 27.811 13.477 1.00 20.73 177 HIS B CA 1
ATOM 3642 C C . HIS B 1 177 ? 6.022 27.494 13.294 1.00 21.23 177 HIS B C 1
ATOM 3643 O O . HIS B 1 177 ? 6.784 27.787 14.252 1.00 27.64 177 HIS B O 1
ATOM 3650 N N . GLY B 1 178 ? 6.382 26.810 12.202 1.00 21.89 178 GLY B N 1
ATOM 3651 C CA . GLY B 1 178 ? 7.777 26.397 11.918 1.00 23.32 178 GLY B CA 1
ATOM 3652 C C . GLY B 1 178 ? 7.844 24.958 11.496 1.00 21.35 178 GLY B C 1
ATOM 3653 O O . GLY B 1 178 ? 6.845 24.485 11.043 1.00 26.61 178 GLY B O 1
ATOM 3654 N N . ASP B 1 179 ? 8.995 24.300 11.615 1.00 24.14 179 ASP B N 1
ATOM 3655 C CA . ASP B 1 179 ? 9.272 22.970 10.973 1.00 25.47 179 ASP B CA 1
ATOM 3656 C C . ASP B 1 179 ? 8.414 21.841 11.592 1.00 23.35 179 ASP B C 1
ATOM 3657 O O . ASP B 1 179 ? 8.164 20.859 10.885 1.00 23.76 179 ASP B O 1
ATOM 3662 N N . SER B 1 180 ? 8.022 21.958 12.867 1.00 26.83 180 SER B N 1
ATOM 3663 C CA . SER B 1 180 ? 7.244 20.926 13.636 1.00 27.97 180 SER B CA 1
ATOM 3664 C C . SER B 1 180 ? 5.711 21.032 13.422 1.00 26.18 180 SER B C 1
ATOM 3665 O O . SER B 1 180 ? 4.984 20.112 13.851 1.00 27.01 180 SER B O 1
ATOM 3668 N N . GLU B 1 181 ? 5.211 22.078 12.765 1.00 24.03 181 GLU B N 1
ATOM 3669 C CA . GLU B 1 181 ? 3.788 22.175 12.286 1.00 19.56 181 GLU B CA 1
ATOM 3670 C C . GLU B 1 181 ? 3.334 21.059 11.306 1.00 20.16 181 GLU B C 1
ATOM 3671 O O . GLU B 1 181 ? 4.131 20.482 10.546 1.00 19.84 181 GLU B O 1
ATOM 3677 N N . PHE B 1 182 ? 2.025 20.843 11.255 1.00 20.06 182 PHE B N 1
ATOM 3678 C CA . PHE B 1 182 ? 1.337 19.869 10.368 1.00 21.02 182 PHE B CA 1
ATOM 3679 C C . PHE B 1 182 ? -0.006 20.446 9.880 1.00 21.95 182 PHE B C 1
ATOM 3680 O O . PHE B 1 182 ? -0.612 21.277 10.609 1.00 26.84 182 PHE B O 1
ATOM 3688 N N . ALA B 1 183 ? -0.451 19.943 8.726 1.00 21.01 183 ALA B N 1
ATOM 3689 C CA . ALA B 1 183 ? -1.809 20.067 8.148 1.00 22.40 183 ALA B CA 1
ATOM 3690 C C . ALA B 1 183 ? -2.771 19.050 8.801 1.00 22.56 183 ALA B C 1
ATOM 3691 O O . ALA B 1 183 ? -2.600 17.810 8.592 1.00 24.72 183 ALA B O 1
ATOM 3693 N N . ALA B 1 184 ? -3.781 19.553 9.510 1.00 22.98 184 ALA B N 1
ATOM 3694 C CA . ALA B 1 184 ? -4.957 18.807 10.032 1.00 20.07 184 ALA B CA 1
ATOM 3695 C C . ALA B 1 184 ? -5.888 18.448 8.870 1.00 22.16 184 ALA B C 1
ATOM 3696 O O . ALA B 1 184 ? -7.035 18.996 8.808 1.00 25.72 184 ALA B O 1
ATOM 3698 N N . TYR B 1 185 ? -5.420 17.563 7.981 1.00 22.90 185 TYR B N 1
ATOM 3699 C CA . TYR B 1 185 ? -6.148 17.037 6.795 1.00 21.99 185 TYR B CA 1
ATOM 3700 C C . TYR B 1 185 ? -7.385 16.215 7.160 1.00 21.05 185 TYR B C 1
ATOM 3701 O O . TYR B 1 185 ? -8.301 16.257 6.338 1.00 30.22 185 TYR B O 1
ATOM 3710 N N . SER B 1 186 ? -7.431 15.450 8.256 1.00 22.56 186 SER B N 1
ATOM 3711 C CA . SER B 1 186 ? -8.592 14.569 8.628 1.00 21.51 186 SER B CA 1
ATOM 3712 C C . SER B 1 186 ? -9.797 15.429 9.056 1.00 23.18 186 SER B C 1
ATOM 3713 O O . SER B 1 186 ? -10.899 15.049 8.691 1.00 21.90 186 SER B O 1
ATOM 3716 N N . SER B 1 187 ? -9.565 16.594 9.694 1.00 23.85 187 SER B N 1
ATOM 3717 C CA . SER B 1 187 ? -10.601 17.608 10.035 1.00 25.96 187 SER B CA 1
ATOM 3718 C C . SER B 1 187 ? -10.907 18.550 8.856 1.00 29.74 187 SER B C 1
ATOM 3719 O O . SER B 1 187 ? -11.874 19.302 8.994 1.00 34.98 187 SER B O 1
ATOM 3722 N N . ALA B 1 188 ? -10.145 18.511 7.750 1.00 26.05 188 ALA B N 1
ATOM 3723 C CA . ALA B 1 188 ? -10.255 19.482 6.649 1.00 23.84 188 ALA B CA 1
ATOM 3724 C C . ALA B 1 188 ? -11.384 19.062 5.709 1.00 20.80 188 ALA B C 1
ATOM 3725 O O . ALA B 1 188 ? -11.508 17.894 5.423 1.00 24.99 188 ALA B O 1
ATOM 3727 N N . THR B 1 189 ? -12.135 20.037 5.210 1.00 22.09 189 THR B N 1
ATOM 3728 C CA . THR B 1 189 ? -13.338 19.856 4.359 1.00 21.11 189 THR B CA 1
ATOM 3729 C C . THR B 1 189 ? -13.430 20.957 3.307 1.00 25.04 189 THR B C 1
ATOM 3730 O O . THR B 1 189 ? -12.930 22.074 3.547 1.00 28.74 189 THR B O 1
ATOM 3733 N N . VAL B 1 190 ? -14.084 20.637 2.202 1.00 25.07 190 VAL B N 1
ATOM 3734 C CA . VAL B 1 190 ? -14.605 21.608 1.213 1.00 25.51 190 VAL B CA 1
ATOM 3735 C C . VAL B 1 190 ? -16.102 21.306 0.990 1.00 28.56 190 VAL B C 1
ATOM 3736 O O . VAL B 1 190 ? -16.413 20.192 0.600 1.00 33.40 190 VAL B O 1
ATOM 3740 N N . GLY B 1 191 ? -16.981 22.266 1.277 1.00 27.61 191 GLY B N 1
ATOM 3741 C CA . GLY B 1 191 ? -18.446 22.125 1.151 1.00 30.24 191 GLY B CA 1
ATOM 3742 C C . GLY B 1 191 ? -19.062 21.147 2.154 1.00 28.67 191 GLY B C 1
ATOM 3743 O O . GLY B 1 191 ? -20.193 20.678 1.879 1.00 27.03 191 GLY B O 1
ATOM 3744 N N . GLY B 1 192 ? -18.366 20.847 3.253 1.00 26.69 192 GLY B N 1
ATOM 3745 C CA . GLY B 1 192 ? -18.755 19.831 4.248 1.00 28.45 192 GLY B CA 1
ATOM 3746 C C . GLY B 1 192 ? -18.085 18.479 3.991 1.00 32.30 192 GLY B C 1
ATOM 3747 O O . GLY B 1 192 ? -18.011 17.712 4.947 1.00 33.25 192 GLY B O 1
ATOM 3748 N N . LYS B 1 193 ? -17.518 18.251 2.788 1.00 31.91 193 LYS B N 1
ATOM 3749 C CA . LYS B 1 193 ? -16.996 16.962 2.268 1.00 30.19 193 LYS B CA 1
ATOM 3750 C C . LYS B 1 193 ? -15.559 16.797 2.745 1.00 29.02 193 LYS B C 1
ATOM 3751 O O . LYS B 1 193 ? -14.741 17.615 2.382 1.00 29.44 193 LYS B O 1
ATOM 3757 N N . PRO B 1 194 ? -15.166 15.719 3.455 1.00 27.71 194 PRO B N 1
ATOM 3758 C CA . PRO B 1 194 ? -13.763 15.548 3.832 1.00 28.10 194 PRO B CA 1
ATOM 3759 C C . PRO B 1 194 ? -12.753 15.680 2.665 1.00 27.30 194 PRO B C 1
ATOM 3760 O O . PRO B 1 194 ? -12.949 15.184 1.532 1.00 23.15 194 PRO B O 1
ATOM 3764 N N . LEU B 1 195 ? -11.650 16.355 2.989 1.00 27.11 195 LEU B N 1
ATOM 3765 C CA . LEU B 1 195 ? -10.541 16.580 2.045 1.00 23.91 195 LEU B CA 1
ATOM 3766 C C . LEU B 1 195 ? -9.850 15.262 1.679 1.00 25.99 195 LEU B C 1
ATOM 3767 O O . LEU B 1 195 ? -9.537 15.102 0.482 1.00 27.64 195 LEU B O 1
ATOM 3772 N N . LEU B 1 196 ? -9.740 14.317 2.610 1.00 27.95 196 LEU B N 1
ATOM 3773 C CA . LEU B 1 196 ? -9.205 12.950 2.355 1.00 30.45 196 LEU B CA 1
ATOM 3774 C C . LEU B 1 196 ? -10.139 12.142 1.452 1.00 26.85 196 LEU B C 1
ATOM 3775 O O . LEU B 1 196 ? -9.639 11.164 0.870 1.00 29.44 196 LEU B O 1
ATOM 3780 N N . ASP B 1 197 ? -11.420 12.492 1.346 1.00 29.31 197 ASP B N 1
ATOM 3781 C CA . ASP B 1 197 ? -12.352 11.872 0.366 1.00 28.98 197 ASP B CA 1
ATOM 3782 C C . ASP B 1 197 ? -12.123 12.507 -1.018 1.00 30.62 197 ASP B C 1
ATOM 3783 O O . ASP B 1 197 ? -11.991 11.721 -1.998 1.00 31.92 197 ASP B O 1
ATOM 3788 N N . ILE B 1 198 ? -12.023 13.855 -1.080 1.00 27.86 198 ILE B N 1
ATOM 3789 C CA . ILE B 1 198 ? -11.643 14.651 -2.295 1.00 24.15 198 ILE B CA 1
ATOM 3790 C C . ILE B 1 198 ? -10.296 14.124 -2.853 1.00 27.62 198 ILE B C 1
ATOM 3791 O O . ILE B 1 198 ? -10.225 13.911 -4.065 1.00 28.74 198 ILE B O 1
ATOM 3796 N N . ALA B 1 199 ? -9.292 13.926 -1.987 1.00 28.87 199 ALA B N 1
ATOM 3797 C CA . ALA B 1 199 ? -7.966 13.311 -2.262 1.00 37.32 199 ALA B CA 1
ATOM 3798 C C . ALA B 1 199 ? -8.129 11.974 -2.997 1.00 39.40 199 ALA B C 1
ATOM 3799 O O . ALA B 1 199 ? -7.442 11.817 -4.014 1.00 39.88 199 ALA B O 1
ATOM 3801 N N . LYS B 1 200 ? -9.010 11.075 -2.520 1.00 38.33 200 LYS B N 1
ATOM 3802 C CA . LYS B 1 200 ? -9.168 9.693 -3.061 1.00 39.32 200 LYS B CA 1
ATOM 3803 C C . LYS B 1 200 ? -9.911 9.711 -4.414 1.00 45.36 200 LYS B C 1
ATOM 3804 O O . LYS B 1 200 ? -9.548 8.901 -5.282 1.00 45.36 200 LYS B O 1
ATOM 3810 N N . ASP B 1 201 ? -10.925 10.569 -4.601 1.00 46.93 201 ASP B N 1
ATOM 3811 C CA . ASP B 1 201 ? -11.634 10.749 -5.906 1.00 43.71 201 ASP B CA 1
ATOM 3812 C C . ASP B 1 201 ? -10.740 11.472 -6.928 1.00 43.68 201 ASP B C 1
ATOM 3813 O O . ASP B 1 201 ? -10.865 11.149 -8.139 1.00 47.60 201 ASP B O 1
ATOM 3818 N N . GLU B 1 202 ? -9.917 12.437 -6.489 1.00 36.44 202 GLU B N 1
ATOM 3819 C CA . GLU B 1 202 ? -9.015 13.235 -7.373 1.00 38.45 202 GLU B CA 1
ATOM 3820 C C . GLU B 1 202 ? -7.699 12.476 -7.662 1.00 41.43 202 GLU B C 1
ATOM 3821 O O . GLU B 1 202 ? -6.827 13.068 -8.329 1.00 40.54 202 GLU B O 1
ATOM 3827 N N . GLY B 1 203 ? -7.509 11.253 -7.138 1.00 52.65 203 GLY B N 1
ATOM 3828 C CA . GLY B 1 203 ? -6.298 10.417 -7.300 1.00 52.92 203 GLY B CA 1
ATOM 3829 C C . GLY B 1 203 ? -5.067 11.060 -6.683 1.00 46.41 203 GLY B C 1
ATOM 3830 O O . GLY B 1 203 ? -3.996 10.944 -7.278 1.00 45.86 203 GLY B O 1
ATOM 3831 N N . ILE B 1 204 ? -5.241 11.738 -5.551 1.00 42.55 204 ILE B N 1
ATOM 3832 C CA . ILE B 1 204 ? -4.188 12.488 -4.805 1.00 44.41 204 ILE B CA 1
ATOM 3833 C C . ILE B 1 204 ? -3.845 11.575 -3.619 1.00 48.42 204 ILE B C 1
ATOM 3834 O O . ILE B 1 204 ? -4.725 11.337 -2.775 1.00 56.83 204 ILE B O 1
ATOM 3839 N N . SER B 1 205 ? -2.644 10.988 -3.649 1.00 50.47 205 SER B N 1
ATOM 3840 C CA . SER B 1 205 ? -2.134 9.988 -2.676 1.00 46.95 205 SER B CA 1
ATOM 3841 C C . SER B 1 205 ? -1.769 10.652 -1.332 1.00 48.36 205 SER B C 1
ATOM 3842 O O . SER B 1 205 ? -1.527 11.894 -1.322 1.00 57.05 205 SER B O 1
ATOM 3845 N N . GLU B 1 206 ? -1.716 9.855 -0.251 1.00 39.17 206 GLU B N 1
ATOM 3846 C CA . GLU B 1 206 ? -1.064 10.165 1.063 1.00 38.21 206 GLU B CA 1
ATOM 3847 C C . GLU B 1 206 ? 0.316 10.809 0.839 1.00 35.36 206 GLU B C 1
ATOM 3848 O O . GLU B 1 206 ? 0.659 11.819 1.471 1.00 40.43 206 GLU B O 1
ATOM 3850 N N . ASP B 1 207 ? 1.088 10.183 -0.032 1.00 37.51 207 ASP B N 1
ATOM 3851 C CA . ASP B 1 207 ? 2.350 10.646 -0.657 1.00 40.13 207 ASP B CA 1
ATOM 3852 C C . ASP B 1 207 ? 2.362 12.151 -1.009 1.00 36.79 207 ASP B C 1
ATOM 3853 O O . ASP B 1 207 ? 3.262 12.910 -0.491 1.00 25.47 207 ASP B O 1
ATOM 3858 N N . GLU B 1 208 ? 1.435 12.552 -1.889 1.00 30.48 208 GLU B N 1
ATOM 3859 C CA . GLU B 1 208 ? 1.343 13.932 -2.437 1.00 32.13 208 GLU B CA 1
ATOM 3860 C C . GLU B 1 208 ? 0.985 14.877 -1.299 1.00 27.87 208 GLU B C 1
ATOM 3861 O O . GLU B 1 208 ? 1.545 15.939 -1.264 1.00 26.32 208 GLU B O 1
ATOM 3867 N N . LEU B 1 209 ? 0.111 14.454 -0.386 1.00 29.54 209 LEU B N 1
ATOM 3868 C CA . LEU B 1 209 ? -0.421 15.307 0.705 1.00 29.99 209 LEU B CA 1
ATOM 3869 C C . LEU B 1 209 ? 0.698 15.578 1.700 1.00 28.01 209 LEU B C 1
ATOM 3870 O O . LEU B 1 209 ? 0.701 16.651 2.287 1.00 26.74 209 LEU B O 1
ATOM 3875 N N . LEU B 1 210 ? 1.609 14.618 1.905 1.00 33.38 210 LEU B N 1
ATOM 3876 C CA . LEU B 1 210 ? 2.726 14.849 2.835 1.00 31.20 210 LEU B CA 1
ATOM 3877 C C . LEU B 1 210 ? 3.718 15.809 2.211 1.00 26.69 210 LEU B C 1
ATOM 3878 O O . LEU B 1 210 ? 4.358 16.517 3.024 1.00 28.76 210 LEU B O 1
ATOM 3883 N N . LYS B 1 211 ? 3.866 15.800 0.882 1.00 26.75 211 LYS B N 1
ATOM 3884 C CA . LYS B 1 211 ? 4.717 16.784 0.149 1.00 29.97 211 LYS B CA 1
ATOM 3885 C C . LYS B 1 211 ? 4.007 18.145 0.143 1.00 26.78 211 LYS B C 1
ATOM 3886 O O . LYS B 1 211 ? 4.682 19.136 0.360 1.00 23.85 211 LYS B O 1
ATOM 3892 N N . ILE B 1 212 ? 2.691 18.200 -0.165 1.00 34.40 212 ILE B N 1
ATOM 3893 C CA . ILE B 1 212 ? 1.877 19.463 -0.085 1.00 29.67 212 ILE B CA 1
ATOM 3894 C C . ILE B 1 212 ? 2.141 20.105 1.292 1.00 27.40 212 ILE B C 1
ATOM 3895 O O . ILE B 1 212 ? 2.440 21.356 1.335 1.00 22.83 212 ILE B O 1
ATOM 3900 N N . GLU B 1 213 ? 2.067 19.288 2.359 1.00 25.45 213 GLU B N 1
ATOM 3901 C CA . GLU B 1 213 ? 2.331 19.711 3.764 1.00 27.22 213 GLU B CA 1
ATOM 3902 C C . GLU B 1 213 ? 3.748 20.273 3.865 1.00 26.37 213 GLU B C 1
ATOM 3903 O O . GLU B 1 213 ? 3.925 21.384 4.352 1.00 25.22 213 GLU B O 1
ATOM 3909 N N . ASP B 1 214 ? 4.724 19.529 3.373 1.00 27.00 214 ASP B N 1
ATOM 3910 C CA . ASP B 1 214 ? 6.164 19.914 3.444 1.00 28.76 214 ASP B CA 1
ATOM 3911 C C . ASP B 1 214 ? 6.422 21.174 2.564 1.00 27.49 214 ASP B C 1
ATOM 3912 O O . ASP B 1 214 ? 7.240 22.030 2.979 1.00 22.60 214 ASP B O 1
ATOM 3917 N N . ASP B 1 215 ? 5.771 21.316 1.397 1.00 21.33 215 ASP B N 1
ATOM 3918 C CA . ASP B 1 215 ? 5.850 22.572 0.593 1.00 24.08 215 ASP B CA 1
ATOM 3919 C C . ASP B 1 215 ? 5.357 23.796 1.396 1.00 22.61 215 ASP B C 1
ATOM 3920 O O . ASP B 1 215 ? 5.939 24.919 1.198 1.00 20.08 215 ASP B O 1
ATOM 3925 N N . VAL B 1 216 ? 4.324 23.653 2.240 1.00 19.37 216 VAL B N 1
ATOM 3926 C CA . VAL B 1 216 ? 3.827 24.788 3.082 1.00 20.39 216 VAL B CA 1
ATOM 3927 C C . VAL B 1 216 ? 4.977 25.251 4.037 1.00 19.80 216 VAL B C 1
ATOM 3928 O O . VAL B 1 216 ? 5.225 26.480 4.140 1.00 18.96 216 VAL B O 1
ATOM 3932 N N . ARG B 1 217 ? 5.653 24.294 4.670 1.00 21.67 217 ARG B N 1
ATOM 3933 C CA . ARG B 1 217 ? 6.764 24.496 5.654 1.00 24.13 217 ARG B CA 1
ATOM 3934 C C . ARG B 1 217 ? 7.980 25.189 5.021 1.00 23.43 217 ARG B C 1
ATOM 3935 O O . ARG B 1 217 ? 8.624 25.921 5.796 1.00 20.61 217 ARG B O 1
ATOM 3943 N N . ASN B 1 218 ? 8.214 24.990 3.708 1.00 22.65 218 ASN B N 1
ATOM 3944 C CA . ASN B 1 218 ? 9.386 25.444 2.914 1.00 22.62 218 ASN B CA 1
ATOM 3945 C C . ASN B 1 218 ? 9.072 26.691 2.048 1.00 22.09 218 ASN B C 1
ATOM 3946 O O . ASN B 1 218 ? 10.054 27.260 1.447 1.00 16.87 218 ASN B O 1
ATOM 3951 N N . LYS B 1 219 ? 7.811 27.134 1.978 1.00 15.71 219 LYS B N 1
ATOM 3952 C CA . LYS B 1 219 ? 7.399 28.315 1.173 1.00 16.56 219 LYS B CA 1
ATOM 3953 C C . LYS B 1 219 ? 8.103 29.586 1.628 1.00 16.25 219 LYS B C 1
ATOM 3954 O O . LYS B 1 219 ? 8.499 30.302 0.730 1.00 23.07 219 LYS B O 1
ATOM 3960 N N . ALA B 1 220 ? 8.379 29.782 2.912 1.00 14.43 220 ALA B N 1
ATOM 3961 C CA . ALA B 1 220 ? 9.141 30.940 3.436 1.00 16.90 220 ALA B CA 1
ATOM 3962 C C . ALA B 1 220 ? 10.524 30.976 2.756 1.00 19.30 220 ALA B C 1
ATOM 3963 O O . ALA B 1 220 ? 10.842 31.979 2.109 1.00 18.83 220 ALA B O 1
ATOM 3965 N N . TYR B 1 221 ? 11.229 29.857 2.829 1.00 20.45 221 TYR B N 1
ATOM 3966 C CA . TYR B 1 221 ? 12.594 29.594 2.324 1.00 26.64 221 TYR B CA 1
ATOM 3967 C C . TYR B 1 221 ? 12.637 29.886 0.813 1.00 21.76 221 TYR B C 1
ATOM 3968 O O . TYR B 1 221 ? 13.426 30.699 0.365 1.00 27.39 221 TYR B O 1
ATOM 3977 N N . GLU B 1 222 ? 11.741 29.247 0.085 1.00 20.01 222 GLU B N 1
ATOM 3978 C CA . GLU B 1 222 ? 11.554 29.318 -1.371 1.00 17.82 222 GLU B CA 1
ATOM 3979 C C . GLU B 1 222 ? 11.269 30.726 -1.828 1.00 18.55 222 GLU B C 1
ATOM 3980 O O . GLU B 1 222 ? 11.774 31.060 -2.896 1.00 16.38 222 GLU B O 1
ATOM 3986 N N . ILE B 1 223 ? 10.507 31.508 -1.053 1.00 21.83 223 ILE B N 1
ATOM 3987 C CA . ILE B 1 223 ? 10.155 32.919 -1.358 1.00 20.85 223 ILE B CA 1
ATOM 3988 C C . ILE B 1 223 ? 11.348 33.814 -0.989 1.00 27.43 223 ILE B C 1
ATOM 3989 O O . ILE B 1 223 ? 11.754 34.665 -1.836 1.00 22.87 223 ILE B O 1
ATOM 3994 N N . ILE B 1 224 ? 11.911 33.652 0.226 1.00 29.05 224 ILE B N 1
ATOM 3995 C CA . ILE B 1 224 ? 13.178 34.343 0.616 1.00 22.93 224 ILE B CA 1
ATOM 3996 C C . ILE B 1 224 ? 14.226 34.082 -0.481 1.00 18.56 224 ILE B C 1
ATOM 3997 O O . ILE B 1 224 ? 14.850 35.003 -0.894 1.00 17.73 224 ILE B O 1
ATOM 4002 N N . ASN B 1 225 ? 14.381 32.857 -0.967 1.00 20.78 225 ASN B N 1
ATOM 4003 C CA . ASN B 1 225 ? 15.494 32.482 -1.871 1.00 20.68 225 ASN B CA 1
ATOM 4004 C C . ASN B 1 225 ? 15.275 33.130 -3.243 1.00 23.49 225 ASN B C 1
ATOM 4005 O O . ASN B 1 225 ? 16.252 33.231 -4.000 1.00 27.44 225 ASN B O 1
ATOM 4010 N N . ARG B 1 226 ? 14.058 33.578 -3.569 1.00 23.45 226 ARG B N 1
ATOM 4011 C CA . ARG B 1 226 ? 13.749 34.180 -4.890 1.00 22.00 226 ARG B CA 1
ATOM 4012 C C . ARG B 1 226 ? 13.869 35.700 -4.812 1.00 23.44 226 ARG B C 1
ATOM 4013 O O . ARG B 1 226 ? 14.431 36.290 -5.754 1.00 21.01 226 ARG B O 1
ATOM 4021 N N . LYS B 1 227 ? 13.292 36.349 -3.794 1.00 21.67 227 LYS B N 1
ATOM 4022 C CA . LYS B 1 227 ? 13.252 37.822 -3.848 1.00 20.76 227 LYS B CA 1
ATOM 4023 C C . LYS B 1 227 ? 13.722 38.409 -2.533 1.00 21.31 227 LYS B C 1
ATOM 4024 O O . LYS B 1 227 ? 13.538 39.625 -2.401 1.00 24.69 227 LYS B O 1
ATOM 4030 N N . GLY B 1 228 ? 14.357 37.617 -1.651 1.00 19.18 228 GLY B N 1
ATOM 4031 C CA . GLY B 1 228 ? 15.082 38.163 -0.503 1.00 19.47 228 GLY B CA 1
ATOM 4032 C C . GLY B 1 228 ? 14.278 38.172 0.767 1.00 19.37 228 GLY B C 1
ATOM 4033 O O . GLY B 1 228 ? 14.919 38.244 1.794 1.00 19.11 228 GLY B O 1
ATOM 4034 N N . ALA B 1 229 ? 12.939 38.216 0.704 1.00 18.53 229 ALA B N 1
ATOM 4035 C CA . ALA B 1 229 ? 12.047 38.202 1.887 1.00 18.34 229 ALA B CA 1
ATOM 4036 C C . ALA B 1 229 ? 10.607 37.803 1.477 1.00 21.66 229 ALA B C 1
ATOM 4037 O O . ALA B 1 229 ? 10.241 37.774 0.231 1.00 24.50 229 ALA B O 1
ATOM 4039 N N . THR B 1 230 ? 9.789 37.548 2.499 1.00 22.94 230 THR B N 1
ATOM 4040 C CA . THR B 1 230 ? 8.366 37.130 2.449 1.00 20.67 230 THR B CA 1
ATOM 4041 C C . THR B 1 230 ? 7.607 38.084 3.380 1.00 22.13 230 THR B C 1
ATOM 4042 O O . THR B 1 230 ? 8.133 38.310 4.476 1.00 19.08 230 THR B O 1
ATOM 4046 N N . PHE B 1 231 ? 6.503 38.714 2.932 1.00 18.03 231 PHE B N 1
ATOM 4047 C CA . PHE B 1 231 ? 5.726 39.669 3.779 1.00 17.29 231 PHE B CA 1
ATOM 4048 C C . PHE B 1 231 ? 4.241 39.815 3.418 1.00 15.32 231 PHE B C 1
ATOM 4049 O O . PHE B 1 231 ? 3.564 40.196 4.345 1.00 17.99 231 PHE B O 1
ATOM 4057 N N . TYR B 1 232 ? 3.774 39.582 2.185 1.00 14.39 232 TYR B N 1
ATOM 4058 C CA . TYR B 1 232 ? 2.397 39.927 1.721 1.00 15.84 232 TYR B CA 1
ATOM 4059 C C . TYR B 1 232 ? 1.424 38.989 2.400 1.00 16.10 232 TYR B C 1
ATOM 4060 O O . TYR B 1 232 ? 0.367 39.523 2.761 1.00 17.26 232 TYR B O 1
ATOM 4069 N N . GLY B 1 233 ? 1.812 37.725 2.612 1.00 17.24 233 GLY B N 1
ATOM 4070 C CA . GLY B 1 233 ? 0.989 36.660 3.219 1.00 18.62 233 GLY B CA 1
ATOM 4071 C C . GLY B 1 233 ? 0.609 36.997 4.613 1.00 19.71 233 GLY B C 1
ATOM 4072 O O . GLY B 1 233 ? -0.595 36.887 4.978 1.00 22.42 233 GLY B O 1
ATOM 4073 N N . VAL B 1 234 ? 1.621 37.334 5.409 1.00 18.90 234 VAL B N 1
ATOM 4074 C CA . VAL B 1 234 ? 1.431 37.533 6.845 1.00 15.61 234 VAL B CA 1
ATOM 4075 C C . VAL B 1 234 ? 0.783 38.885 7.042 1.00 16.42 234 VAL B C 1
ATOM 4076 O O . VAL B 1 234 ? -0.172 38.947 7.894 1.00 17.98 234 VAL B O 1
ATOM 4080 N N . ALA B 1 235 ? 1.216 39.901 6.279 1.00 14.82 235 ALA B N 1
ATOM 4081 C CA . ALA B 1 235 ? 0.593 41.232 6.220 1.00 15.27 235 ALA B CA 1
ATOM 4082 C C . ALA B 1 235 ? -0.921 41.082 6.088 1.00 15.19 235 ALA B C 1
ATOM 4083 O O . ALA B 1 235 ? -1.670 41.794 6.887 1.00 12.75 235 ALA B O 1
ATOM 4085 N N . THR B 1 236 ? -1.344 40.238 5.137 1.00 15.12 236 THR B N 1
ATOM 4086 C CA . THR B 1 236 ? -2.814 39.957 4.897 1.00 16.50 236 THR B CA 1
ATOM 4087 C C . THR B 1 236 ? -3.430 39.170 6.077 1.00 15.08 236 THR B C 1
ATOM 4088 O O . THR B 1 236 ? -4.528 39.520 6.470 1.00 20.71 236 THR B O 1
ATOM 4092 N N . ALA B 1 237 ? -2.800 38.104 6.579 1.00 15.62 237 ALA B N 1
ATOM 4093 C CA . ALA B 1 237 ? -3.237 37.340 7.768 1.00 13.80 237 ALA B CA 1
ATOM 4094 C C . ALA B 1 237 ? -3.411 38.296 8.973 1.00 15.57 237 ALA B C 1
ATOM 4095 O O . ALA B 1 237 ? -4.566 38.325 9.626 1.00 12.67 237 ALA B O 1
ATOM 4097 N N . LEU B 1 238 ? -2.431 39.186 9.188 1.00 13.37 238 LEU B N 1
ATOM 4098 C CA . LEU B 1 238 ? -2.493 40.206 10.255 1.00 13.83 238 LEU B CA 1
ATOM 4099 C C . LEU B 1 238 ? -3.665 41.185 10.082 1.00 14.61 238 LEU B C 1
ATOM 4100 O O . LEU B 1 238 ? -4.426 41.389 11.103 1.00 14.05 238 LEU B O 1
ATOM 4105 N N . MET B 1 239 ? -3.876 41.736 8.883 1.00 13.97 239 MET B N 1
ATOM 4106 C CA . MET B 1 239 ? -5.067 42.560 8.512 1.00 13.92 239 MET B CA 1
ATOM 4107 C C . MET B 1 239 ? -6.375 41.834 8.805 1.00 15.30 239 MET B C 1
ATOM 4108 O O . MET B 1 239 ? -7.337 42.533 9.217 1.00 16.79 239 MET B O 1
ATOM 4113 N N . ARG B 1 240 ? -6.440 40.515 8.595 1.00 14.76 240 ARG B N 1
ATOM 4114 C CA . ARG B 1 240 ? -7.674 39.719 8.714 1.00 14.27 240 ARG B CA 1
ATOM 4115 C C . ARG B 1 240 ? -8.021 39.490 10.188 1.00 15.77 240 ARG B C 1
ATOM 4116 O O . ARG B 1 240 ? -9.278 39.485 10.569 1.00 14.76 240 ARG B O 1
ATOM 4124 N N . ILE B 1 241 ? -7.009 39.182 11.000 1.00 14.35 241 ILE B N 1
ATOM 4125 C CA . ILE B 1 241 ? -7.208 38.983 12.454 1.00 12.09 241 ILE B CA 1
ATOM 4126 C C . ILE B 1 241 ? -7.522 40.327 13.063 1.00 11.08 241 ILE B C 1
ATOM 4127 O O . ILE B 1 241 ? -8.475 40.375 13.939 1.00 9.26 241 ILE B O 1
ATOM 4132 N N . SER B 1 242 ? -6.890 41.387 12.540 1.00 9.65 242 SER B N 1
ATOM 4133 C CA . SER B 1 242 ? -7.128 42.790 12.948 1.00 11.17 242 SER B CA 1
ATOM 4134 C C . SER B 1 242 ? -8.613 43.197 12.755 1.00 12.15 242 SER B C 1
ATOM 4135 O O . SER B 1 242 ? -9.152 43.805 13.673 1.00 8.52 242 SER B O 1
ATOM 4138 N N . LYS B 1 243 ? -9.243 42.798 11.633 1.00 12.87 243 LYS B N 1
ATOM 4139 C CA . LYS B 1 243 ? -10.668 43.091 11.341 1.00 12.95 243 LYS B CA 1
ATOM 4140 C C . LYS B 1 243 ? -11.590 42.226 12.242 1.00 13.65 243 LYS B C 1
ATOM 4141 O O . LYS B 1 243 ? -12.575 42.790 12.721 1.00 12.73 243 LYS B O 1
ATOM 4147 N N . ALA B 1 244 ? -11.273 40.965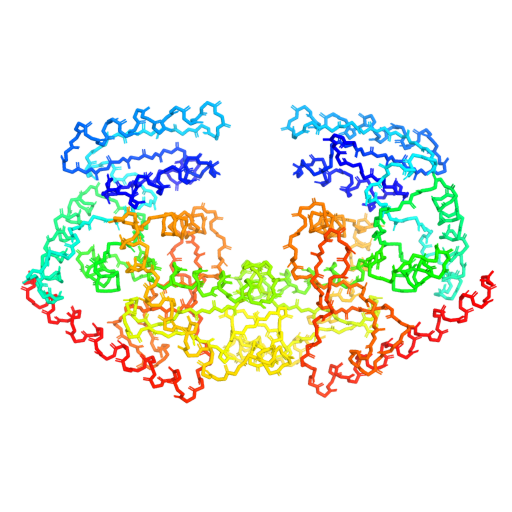 12.559 1.00 15.79 244 ALA B N 1
ATOM 4148 C CA . ALA B 1 244 ? -12.080 40.116 13.474 1.00 17.61 244 ALA B CA 1
ATOM 4149 C C . ALA B 1 244 ? -12.191 40.780 14.852 1.00 21.47 244 ALA B C 1
ATOM 4150 O O . ALA B 1 244 ? -13.332 40.834 15.428 1.00 27.60 244 ALA B O 1
ATOM 4152 N N . ILE B 1 245 ? -11.115 41.418 15.301 1.00 18.37 245 ILE B N 1
ATOM 4153 C CA . ILE B 1 245 ? -11.051 42.106 16.610 1.00 20.24 245 ILE B CA 1
ATOM 4154 C C . ILE B 1 245 ? -11.845 43.410 16.551 1.00 18.95 245 ILE B C 1
ATOM 4155 O O . ILE B 1 245 ? -12.793 43.584 17.378 1.00 19.59 245 ILE B O 1
ATOM 4160 N N . LEU B 1 246 ? -11.468 44.284 15.645 1.00 14.59 246 LEU B N 1
ATOM 4161 C CA . LEU B 1 246 ? -12.036 45.645 15.543 1.00 15.80 246 LEU B CA 1
ATOM 4162 C C . LEU B 1 246 ? -13.509 45.636 15.056 1.00 17.63 246 LEU B C 1
ATOM 4163 O O . LEU B 1 246 ? -14.242 46.580 15.438 1.00 18.93 246 LEU B O 1
ATOM 4168 N N . ARG B 1 247 ? -13.986 44.591 14.366 1.00 17.93 247 ARG B N 1
ATOM 4169 C CA . ARG B 1 247 ? -15.393 44.498 13.877 1.00 17.67 247 ARG B CA 1
ATOM 4170 C C . ARG B 1 247 ? -16.193 43.531 14.755 1.00 17.07 247 ARG B C 1
ATOM 4171 O O . ARG B 1 247 ? -17.407 43.283 14.421 1.00 17.15 247 ARG B O 1
ATOM 4179 N N . ASP B 1 248 ? -15.580 43.038 15.815 1.00 17.24 248 ASP B N 1
ATOM 4180 C CA . ASP B 1 248 ? -16.129 42.141 16.875 1.00 17.88 248 ASP B CA 1
ATOM 4181 C C . ASP B 1 248 ? -16.825 40.939 16.234 1.00 18.32 248 ASP B C 1
ATOM 4182 O O . ASP B 1 248 ? -17.977 40.589 16.685 1.00 12.82 248 ASP B O 1
ATOM 4187 N N . GLU B 1 249 ? -16.110 40.226 15.343 1.00 17.40 249 GLU B N 1
ATOM 4188 C CA . GLU B 1 249 ? -16.792 39.383 14.317 1.00 15.58 249 GLU B CA 1
ATOM 4189 C C . GLU B 1 249 ? -17.166 38.021 14.885 1.00 15.91 249 GLU B C 1
ATOM 4190 O O . GLU B 1 249 ? -17.979 37.390 14.293 1.00 12.82 249 GLU B O 1
ATOM 4196 N N . ASN B 1 250 ? -16.421 37.487 15.841 1.00 17.54 250 ASN B N 1
ATOM 4197 C CA . ASN B 1 250 ? -16.560 36.085 16.295 1.00 15.94 250 ASN B CA 1
ATOM 4198 C C . ASN B 1 250 ? -16.250 35.173 15.116 1.00 17.43 250 ASN B C 1
ATOM 4199 O O . ASN B 1 250 ? -16.868 34.106 14.998 1.00 20.31 250 ASN B O 1
ATOM 4204 N N . SER B 1 251 ? -15.270 35.547 14.306 1.00 18.34 251 SER B N 1
ATOM 4205 C CA . SER B 1 251 ? -14.828 34.784 13.119 1.00 16.22 251 SER B CA 1
ATOM 4206 C C . SER B 1 251 ? -13.867 33.646 13.494 1.00 15.47 251 SER B C 1
ATOM 4207 O O . SER B 1 251 ? -13.095 33.786 14.443 1.00 13.36 251 SER B O 1
ATOM 4210 N N . VAL B 1 252 ? -13.912 32.535 12.756 1.00 14.16 252 VAL B N 1
ATOM 4211 C CA . VAL B 1 252 ? -13.117 31.308 13.028 1.00 14.12 252 VAL B CA 1
ATOM 4212 C C . VAL B 1 252 ? -11.781 31.405 12.271 1.00 17.12 252 VAL B C 1
ATOM 4213 O O . VAL B 1 252 ? -11.813 31.266 11.001 1.00 20.57 252 VAL B O 1
ATOM 4217 N N . LEU B 1 253 ? -10.644 31.533 12.982 1.00 15.98 253 LEU B N 1
ATOM 4218 C CA . LEU B 1 253 ? -9.309 31.660 12.306 1.00 16.51 253 LEU B CA 1
ATOM 4219 C C . LEU B 1 253 ? -8.302 30.739 13.002 1.00 18.59 253 LEU B C 1
ATOM 4220 O O . LEU B 1 253 ? -8.330 30.623 14.229 1.00 18.44 253 LEU B O 1
ATOM 4225 N N . PRO B 1 254 ? -7.374 30.104 12.245 1.00 18.28 254 PRO B N 1
ATOM 4226 C CA . PRO B 1 254 ? -6.226 29.442 12.833 1.00 18.09 254 PRO B CA 1
ATOM 4227 C C . PRO B 1 254 ? -5.255 30.498 13.394 1.00 19.90 254 PRO B C 1
ATOM 4228 O O . PRO B 1 254 ? -4.816 31.353 12.641 1.00 22.87 254 PRO B O 1
ATOM 4232 N N . ILE B 1 255 ? -4.967 30.442 14.687 1.00 16.05 255 ILE B N 1
ATOM 4233 C CA . ILE B 1 255 ? -4.120 31.448 15.357 1.00 15.81 255 ILE B CA 1
ATOM 4234 C C . ILE B 1 255 ? -3.222 30.705 16.379 1.00 15.31 255 ILE B C 1
ATOM 4235 O O . ILE B 1 255 ? -3.449 29.513 16.570 1.00 20.20 255 ILE B O 1
ATOM 4240 N N . GLY B 1 256 ? -2.244 31.380 16.973 1.00 16.11 256 GLY B N 1
ATOM 4241 C CA . GLY B 1 256 ? -1.595 31.002 18.264 1.00 15.33 256 GLY B CA 1
ATOM 4242 C C . GLY B 1 256 ? -2.494 31.315 19.455 1.00 13.13 256 GLY B C 1
ATOM 4243 O O . GLY B 1 256 ? -2.582 32.470 19.889 1.00 13.46 256 GLY B O 1
ATOM 4244 N N . ALA B 1 257 ? -3.184 30.314 19.954 1.00 18.06 257 ALA B N 1
ATOM 4245 C CA . ALA B 1 257 ? -4.330 30.463 20.879 1.00 17.21 257 ALA B CA 1
ATOM 4246 C C . ALA B 1 257 ? -3.930 29.913 22.233 1.00 22.05 257 ALA B C 1
ATOM 4247 O O . ALA B 1 257 ? -3.256 28.880 22.276 1.00 27.74 257 ALA B O 1
ATOM 4249 N N . PRO B 1 258 ? -4.391 30.510 23.368 1.00 24.85 258 PRO B N 1
ATOM 4250 C CA . PRO B 1 258 ? -3.912 30.092 24.688 1.00 24.29 258 PRO B CA 1
ATOM 4251 C C . PRO B 1 258 ? -4.564 28.741 24.963 1.00 24.51 258 PRO B C 1
ATOM 4252 O O . PRO B 1 258 ? -5.677 28.588 24.569 1.00 27.80 258 PRO B O 1
ATOM 4256 N N . MET B 1 259 ? -3.794 27.759 25.421 1.00 28.95 259 MET B N 1
ATOM 4257 C CA . MET B 1 259 ? -4.237 26.381 25.756 1.00 30.94 259 MET B CA 1
ATOM 4258 C C . MET B 1 259 ? -4.586 26.281 27.246 1.00 40.60 259 MET B C 1
ATOM 4259 O O . MET B 1 259 ? -3.754 26.671 28.085 1.00 48.91 259 MET B O 1
ATOM 4264 N N . ASN B 1 260 ? -5.763 25.706 27.537 1.00 45.25 260 ASN B N 1
ATOM 4265 C CA . ASN B 1 260 ? -6.258 25.364 28.896 1.00 42.83 260 ASN B CA 1
ATOM 4266 C C . ASN B 1 260 ? -6.933 23.981 28.829 1.00 36.43 260 ASN B C 1
ATOM 4267 O O . ASN B 1 260 ? -8.119 23.914 29.123 1.00 39.52 260 ASN B O 1
ATOM 4272 N N . GLY B 1 261 ? -6.199 22.921 28.445 1.00 29.55 261 GLY B N 1
ATOM 4273 C CA . GLY B 1 261 ? -6.693 21.525 28.370 1.00 26.40 261 GLY B CA 1
ATOM 4274 C C . GLY B 1 261 ? -6.924 21.028 26.961 1.00 25.60 261 GLY B C 1
ATOM 4275 O O . GLY B 1 261 ? -6.965 19.797 26.770 1.00 26.56 261 GLY B O 1
ATOM 4276 N N . GLU B 1 262 ? -7.048 21.915 25.966 1.00 27.25 262 GLU B N 1
ATOM 4277 C CA . GLU B 1 262 ? -7.315 21.503 24.550 1.00 24.77 262 GLU B CA 1
ATOM 4278 C C . GLU B 1 262 ? -6.063 20.798 24.035 1.00 28.37 262 GLU B C 1
ATOM 4279 O O . GLU B 1 262 ? -4.941 21.291 24.383 1.00 30.16 262 GLU B O 1
ATOM 4285 N N . TYR B 1 263 ? -6.229 19.630 23.381 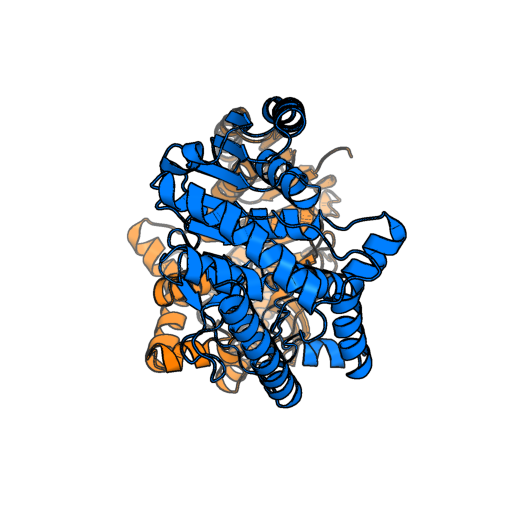1.00 30.36 263 TYR B N 1
ATOM 4286 C CA . TYR B 1 263 ? -5.124 18.757 22.886 1.00 32.68 263 TYR B CA 1
ATOM 4287 C C . TYR B 1 263 ? -4.279 18.167 24.037 1.00 35.27 263 TYR B C 1
ATOM 4288 O O . TYR B 1 263 ? -3.160 17.681 23.750 1.00 30.27 263 TYR B O 1
ATOM 4297 N N . GLY B 1 264 ? -4.797 18.128 25.270 1.00 33.01 264 GLY B N 1
ATOM 4298 C CA . GLY B 1 264 ? -4.035 17.709 26.473 1.00 34.64 264 GLY B CA 1
ATOM 4299 C C . GLY B 1 264 ? -2.919 18.686 26.844 1.00 30.69 264 GLY B C 1
ATOM 4300 O O . GLY B 1 264 ? -1.976 18.239 27.523 1.00 23.07 264 GLY B O 1
ATOM 4301 N N . LEU B 1 265 ? -3.034 19.968 26.463 1.00 30.13 265 LEU B N 1
ATOM 4302 C CA . LEU B 1 265 ? -1.977 21.024 26.653 1.00 30.58 265 LEU B CA 1
ATOM 4303 C C . LEU B 1 265 ? -2.507 22.077 27.628 1.00 26.80 265 LEU B C 1
ATOM 4304 O O . LEU B 1 265 ? -3.699 22.280 27.617 1.00 32.92 265 LEU B O 1
ATOM 4309 N N . ASN B 1 266 ? -1.630 22.710 28.408 1.00 27.10 266 ASN B N 1
ATOM 4310 C CA . ASN B 1 266 ? -1.915 23.886 29.272 1.00 28.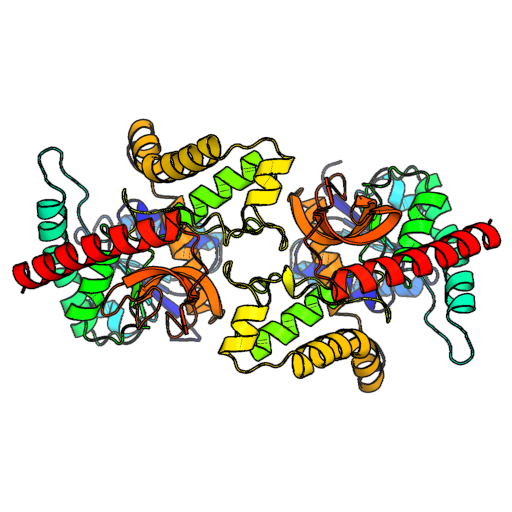36 266 ASN B CA 1
ATOM 4311 C C . ASN B 1 266 ? -0.691 24.789 29.240 1.00 27.16 266 ASN B C 1
ATOM 4312 O O . ASN B 1 266 ? 0.359 24.277 28.822 1.00 31.83 266 ASN B O 1
ATOM 4317 N N . ASP B 1 267 ? -0.859 26.048 29.665 1.00 26.75 267 ASP B N 1
ATOM 4318 C CA . ASP B 1 267 ? 0.203 27.065 29.929 1.00 27.84 267 ASP B CA 1
ATOM 4319 C C . ASP B 1 267 ? 1.045 27.270 28.678 1.00 31.15 267 ASP B C 1
ATOM 4320 O O . ASP B 1 267 ? 2.337 27.242 28.813 1.00 31.51 267 ASP B O 1
ATOM 4322 N N . LEU B 1 268 ? 0.375 27.438 27.522 1.00 32.87 268 LEU B N 1
ATOM 4323 C CA . LEU B 1 268 ? 1.007 27.352 26.163 1.00 31.34 268 LEU B CA 1
ATOM 4324 C C . LEU B 1 268 ? 0.114 28.032 25.109 1.00 30.88 268 LEU B C 1
ATOM 4325 O O . LEU B 1 268 ? -1.131 27.810 25.161 1.00 27.77 268 LEU B O 1
ATOM 4330 N N . TYR B 1 269 ? 0.706 28.826 24.209 1.00 24.14 269 TYR B N 1
ATOM 4331 C CA . TYR B 1 269 ? 0.075 29.319 22.950 1.00 22.70 269 TYR B CA 1
ATOM 4332 C C . TYR B 1 269 ? 0.476 28.418 21.803 1.00 22.54 269 TYR B C 1
ATOM 4333 O O . TYR B 1 269 ? 1.656 28.133 21.720 1.00 21.31 269 TYR B O 1
ATOM 4342 N N . ILE B 1 270 ? -0.483 28.023 20.955 1.00 21.78 270 ILE B N 1
ATOM 4343 C CA . ILE B 1 270 ? -0.224 27.060 19.856 1.00 20.16 270 ILE B CA 1
ATOM 4344 C C . ILE B 1 270 ? -1.349 27.116 18.815 1.00 18.44 270 ILE B C 1
ATOM 4345 O O . ILE B 1 270 ? -2.449 27.702 19.098 1.00 14.18 270 ILE B O 1
ATOM 4350 N N . GLY B 1 271 ? -1.009 26.635 17.616 1.00 17.59 271 GLY B N 1
ATOM 4351 C CA . GLY B 1 271 ? -1.791 26.793 16.373 1.00 17.84 271 GLY B CA 1
ATOM 4352 C C . GLY B 1 271 ? -2.978 25.906 16.413 1.00 16.46 271 GLY B C 1
ATOM 4353 O O . GLY B 1 271 ? -2.803 24.693 16.583 1.00 19.75 271 GLY B O 1
ATOM 4354 N N . THR B 1 272 ? -4.143 26.527 16.442 1.00 21.32 272 THR B N 1
ATOM 4355 C CA . THR B 1 272 ? -5.462 25.870 16.364 1.00 21.64 272 THR B CA 1
ATOM 4356 C C . THR B 1 272 ? -6.456 26.849 15.732 1.00 22.11 272 THR B C 1
ATOM 4357 O O . THR B 1 272 ? -6.263 28.053 15.802 1.00 23.46 272 THR B O 1
ATOM 4361 N N . PRO B 1 273 ? -7.579 26.381 15.140 1.00 24.39 273 PRO B N 1
ATOM 4362 C CA . PRO B 1 273 ? -8.724 27.256 14.915 1.00 24.39 273 PRO B CA 1
ATOM 4363 C C . PRO B 1 273 ? -9.216 27.815 16.258 1.00 27.00 273 PRO B C 1
ATOM 4364 O O . PRO B 1 273 ? -9.243 27.051 17.206 1.00 27.49 273 PRO B O 1
ATOM 4368 N N . ALA B 1 274 ? -9.484 29.121 16.302 1.00 22.06 274 ALA B N 1
ATOM 4369 C CA . ALA B 1 274 ? -10.082 29.841 17.435 1.00 20.43 274 ALA B CA 1
ATOM 4370 C C . ALA B 1 274 ? -11.130 30.820 16.889 1.00 21.15 274 ALA B C 1
ATOM 4371 O O . ALA B 1 274 ? -10.945 31.245 15.730 1.00 19.56 274 ALA B O 1
ATOM 4373 N N . VAL B 1 275 ? -12.107 31.184 17.733 1.00 20.81 275 VAL B N 1
ATOM 4374 C CA . VAL B 1 275 ? -13.120 32.253 17.496 1.00 18.48 275 VAL B CA 1
ATOM 4375 C C . VAL B 1 275 ? -12.482 33.536 17.970 1.00 15.95 275 VAL B C 1
ATOM 4376 O O . VAL B 1 275 ? -12.038 33.493 19.097 1.00 15.28 275 VAL B O 1
ATOM 4380 N N . VAL B 1 276 ? -12.440 34.602 17.150 1.00 14.25 276 VAL B N 1
ATOM 4381 C CA . VAL B 1 276 ? -11.691 35.864 17.407 1.00 14.81 276 VAL B CA 1
ATOM 4382 C C . VAL B 1 276 ? -12.700 36.973 17.507 1.00 15.88 276 VAL B C 1
ATOM 4383 O O . VAL B 1 276 ? -13.512 37.071 16.524 1.00 15.01 276 VAL B O 1
ATOM 4387 N N . ASN B 1 277 ? -12.651 37.800 18.560 1.00 15.89 277 ASN B N 1
ATOM 4388 C CA . ASN B 1 277 ? -13.613 38.951 18.606 1.00 18.16 277 ASN B CA 1
ATOM 4389 C C . ASN B 1 277 ? -12.970 40.142 19.295 1.00 17.22 277 ASN B C 1
ATOM 4390 O O . ASN B 1 277 ? -11.736 40.118 19.393 1.00 21.51 277 ASN B O 1
ATOM 4395 N N . ALA B 1 278 ? -13.761 41.121 19.771 1.00 19.24 278 ALA B N 1
ATOM 4396 C CA . ALA B 1 278 ? -13.262 42.389 20.382 1.00 17.91 278 ALA B CA 1
ATOM 4397 C C . ALA B 1 278 ? -12.464 42.135 21.677 1.00 18.01 278 ALA B C 1
ATOM 4398 O O . ALA B 1 278 ? -11.633 43.082 22.021 1.00 17.97 278 ALA B O 1
ATOM 4400 N N . SER B 1 279 ? -12.624 40.975 22.314 1.00 18.66 279 SER B N 1
ATOM 4401 C CA . SER B 1 279 ? -11.884 40.565 23.556 1.00 19.63 279 SER B CA 1
ATOM 4402 C C . SER B 1 279 ? -10.670 39.714 23.202 1.00 21.21 279 SER B C 1
ATOM 4403 O O . SER B 1 279 ? -10.115 39.203 24.109 1.00 23.63 279 SER B O 1
ATOM 4406 N N . GLY B 1 280 ? -10.325 39.542 21.907 1.00 23.95 280 GLY B N 1
ATOM 4407 C CA . GLY B 1 280 ? -9.252 38.660 21.433 1.00 21.91 280 GLY B CA 1
ATOM 4408 C C . GLY B 1 280 ? -9.706 37.244 21.189 1.00 22.53 280 GLY B C 1
ATOM 4409 O O . GLY B 1 280 ? -10.604 37.033 20.323 1.00 22.13 280 GLY B O 1
ATOM 4410 N N . VAL B 1 281 ? -9.061 36.253 21.826 1.00 20.45 281 VAL B N 1
ATOM 4411 C CA . VAL B 1 281 ? -9.441 34.827 21.608 1.00 21.39 281 VAL B CA 1
ATOM 4412 C C . VAL B 1 281 ? -10.693 34.599 22.473 1.00 25.20 281 VAL B C 1
ATOM 4413 O O . VAL B 1 281 ? -10.564 34.689 23.721 1.00 19.91 281 VAL B O 1
ATOM 4417 N N . ALA B 1 282 ? -11.834 34.371 21.819 1.00 24.76 282 ALA B N 1
ATOM 4418 C CA . ALA B 1 282 ? -13.163 34.119 22.410 1.00 26.73 282 ALA B CA 1
ATOM 4419 C C . ALA B 1 282 ? -13.288 32.648 22.859 1.00 25.83 282 ALA B C 1
ATOM 4420 O O . ALA B 1 282 ? -14.007 32.380 23.853 1.00 23.34 282 ALA B O 1
ATOM 4422 N N . LYS B 1 283 ? -12.737 31.727 22.063 1.00 22.46 283 LYS B N 1
ATOM 4423 C CA . LYS B 1 283 ? -12.953 30.267 22.131 1.00 21.49 283 LYS B CA 1
ATOM 4424 C C . LYS B 1 283 ? -11.818 29.618 21.345 1.00 23.14 283 LYS B C 1
ATOM 4425 O O . LYS B 1 283 ? -11.557 30.059 20.192 1.00 24.04 283 LYS B O 1
ATOM 4429 N N . VAL B 1 284 ? -11.185 28.609 21.935 1.00 26.52 284 VAL B N 1
ATOM 4430 C CA . VAL B 1 284 ? -10.348 27.625 21.193 1.00 27.15 284 VAL B CA 1
ATOM 4431 C C . VAL B 1 284 ? -11.322 26.645 20.583 1.00 24.30 284 VAL B C 1
ATOM 4432 O O . VAL B 1 284 ? -12.178 26.193 21.370 1.00 27.73 284 VAL B O 1
ATOM 4436 N N . ILE B 1 285 ? -11.161 26.271 19.310 1.00 24.23 285 ILE B N 1
ATOM 4437 C CA . ILE B 1 285 ? -11.917 25.162 18.656 1.00 23.26 285 ILE B CA 1
ATOM 4438 C C . ILE B 1 285 ? -10.997 23.947 18.621 1.00 23.98 285 ILE B C 1
ATOM 4439 O O . ILE B 1 285 ? -10.041 23.984 17.849 1.00 24.45 285 ILE B O 1
ATOM 4444 N N . GLU B 1 286 ? -11.343 22.896 19.349 1.00 24.83 286 GLU B N 1
ATOM 4445 C CA . GLU B 1 286 ? -10.472 21.724 19.571 1.00 27.37 286 GLU B CA 1
ATOM 4446 C C . GLU B 1 286 ? -10.874 20.685 18.530 1.00 28.48 286 GLU B C 1
ATOM 4447 O O . GLU B 1 286 ? -11.922 20.053 18.721 1.00 32.61 286 GLU B O 1
ATOM 4453 N N . VAL B 1 287 ? -10.071 20.497 17.484 1.00 24.78 287 VAL B N 1
ATOM 4454 C CA . VAL B 1 287 ? -10.491 19.717 16.284 1.00 26.62 287 VAL B CA 1
ATOM 4455 C C . VAL B 1 287 ? -10.105 18.243 16.453 1.00 26.46 287 VAL B C 1
ATOM 4456 O O . VAL B 1 287 ? -9.197 17.935 17.232 1.00 24.29 287 VAL B O 1
ATOM 4460 N N . PRO B 1 288 ? -10.840 17.267 15.851 1.00 26.96 288 PRO B N 1
ATOM 4461 C CA . PRO B 1 288 ? -10.380 15.885 15.775 1.00 30.94 288 PRO B CA 1
ATOM 4462 C C . PRO B 1 288 ? -9.069 15.721 14.980 1.00 34.37 288 PRO B C 1
ATOM 4463 O O . PRO B 1 288 ? -9.015 16.083 13.784 1.00 33.52 288 PRO B O 1
ATOM 4467 N N . LEU B 1 289 ? -8.050 15.210 15.673 1.00 29.76 289 LEU B N 1
ATOM 4468 C CA . LEU B 1 289 ? -6.746 14.778 15.111 1.00 33.22 289 LEU B CA 1
ATOM 4469 C C . LEU B 1 289 ? -6.783 13.256 14.964 1.00 30.16 289 LEU B C 1
ATOM 4470 O O . LEU B 1 289 ? -7.191 12.595 15.943 1.00 32.52 289 LEU B O 1
ATOM 4475 N N . ASN B 1 290 ? -6.387 12.753 13.792 1.00 31.30 290 ASN B N 1
ATOM 4476 C CA . ASN B 1 290 ? -6.075 11.326 13.510 1.00 31.49 290 ASN B CA 1
ATOM 4477 C C . ASN B 1 290 ? -4.750 10.953 14.229 1.00 31.51 290 ASN B C 1
ATOM 4478 O O . ASN B 1 290 ? -4.236 11.763 15.007 1.00 33.32 290 ASN B O 1
ATOM 4483 N N . ASP B 1 291 ? -4.199 9.751 14.019 1.00 35.23 291 ASP B N 1
ATOM 4484 C CA . ASP B 1 291 ? -3.062 9.233 14.839 1.00 38.31 291 ASP B CA 1
ATOM 4485 C C . ASP B 1 291 ? -1.812 10.094 14.562 1.00 36.65 291 ASP B C 1
ATOM 4486 O O . ASP B 1 291 ? -1.210 10.560 15.543 1.00 40.09 291 ASP B O 1
ATOM 4491 N N . ARG B 1 292 ? -1.502 10.375 13.290 1.00 33.76 292 ARG B N 1
ATOM 4492 C CA . ARG B 1 292 ? -0.281 11.137 12.831 1.00 34.92 292 ARG B CA 1
ATOM 4493 C C . ARG B 1 292 ? -0.333 12.602 13.309 1.00 30.01 292 ARG B C 1
ATOM 4494 O O . ARG B 1 292 ? 0.693 13.104 13.867 1.00 27.04 292 ARG B O 1
ATOM 4502 N N . GLU B 1 293 ? -1.492 13.253 13.147 1.00 28.32 293 GLU B N 1
ATOM 4503 C CA . GLU B 1 293 ? -1.754 14.660 13.533 1.00 25.74 293 GLU B CA 1
ATOM 4504 C C . GLU B 1 293 ? -1.654 14.782 15.051 1.00 27.00 293 GLU B C 1
ATOM 4505 O O . GLU B 1 293 ? -0.998 15.736 15.530 1.00 29.30 293 GLU B O 1
ATOM 4511 N N . LYS B 1 294 ? -2.291 13.867 15.793 1.00 27.87 294 LYS B N 1
ATOM 4512 C CA . LYS B 1 294 ? -2.223 13.836 17.278 1.00 24.91 294 LYS B CA 1
ATOM 4513 C C . LYS B 1 294 ? -0.746 13.749 17.683 1.00 24.58 294 LYS B C 1
ATOM 4514 O O . LYS B 1 294 ? -0.342 14.608 18.469 1.00 24.35 294 LYS B O 1
ATOM 4516 N N . LYS B 1 295 ? 0.043 12.847 17.080 1.00 28.23 295 LYS B N 1
ATOM 4517 C CA . LYS B 1 295 ? 1.510 12.658 17.366 1.00 34.44 295 LYS B CA 1
ATOM 4518 C C . LYS B 1 295 ? 2.310 13.918 16.983 1.00 35.65 295 LYS B C 1
ATOM 4519 O O . LYS B 1 295 ? 3.226 14.290 17.759 1.00 47.78 295 LYS B O 1
ATOM 4525 N N . ALA B 1 296 ? 1.977 14.611 15.888 1.00 38.15 296 ALA B N 1
ATOM 4526 C CA . ALA B 1 296 ? 2.675 15.872 15.504 1.00 35.62 296 ALA B CA 1
ATOM 4527 C C . ALA B 1 296 ? 2.308 17.011 16.466 1.00 33.35 296 ALA B C 1
ATOM 4528 O O . ALA B 1 296 ? 3.227 17.715 16.898 1.00 25.92 296 ALA B O 1
ATOM 4530 N N . MET B 1 297 ? 1.039 17.149 16.877 1.00 33.59 297 MET B N 1
ATOM 4531 C CA . MET B 1 297 ? 0.617 18.185 17.866 1.00 33.11 297 MET B CA 1
ATOM 4532 C C . MET B 1 297 ? 1.332 18.022 19.231 1.00 32.26 297 MET B C 1
ATOM 4533 O O . MET B 1 297 ? 1.784 19.043 19.777 1.00 38.21 297 MET B O 1
ATOM 4538 N N . ALA B 1 298 ? 1.422 16.810 19.774 1.00 32.65 298 ALA B N 1
ATOM 4539 C CA . ALA B 1 298 ? 2.124 16.475 21.046 1.00 34.53 298 ALA B CA 1
ATOM 4540 C C . ALA B 1 298 ? 3.635 16.777 20.958 1.00 32.63 298 ALA B C 1
ATOM 4541 O O . ALA B 1 298 ? 4.172 17.439 21.876 1.00 33.69 298 ALA B O 1
ATOM 4543 N N . ASP B 1 299 ? 4.287 16.237 19.921 1.00 27.18 299 ASP B N 1
ATOM 4544 C CA . ASP B 1 299 ? 5.703 16.465 19.552 1.00 29.75 299 ASP B CA 1
ATOM 4545 C C . ASP B 1 299 ? 5.983 17.965 19.397 1.00 29.77 299 ASP B C 1
ATOM 4546 O O . ASP B 1 299 ? 6.911 18.430 20.090 1.00 25.93 299 ASP B O 1
ATOM 4551 N N . SER B 1 300 ? 5.196 18.685 18.575 1.00 26.01 300 SER B N 1
ATOM 4552 C CA . SER B 1 300 ? 5.313 20.159 18.372 1.00 25.93 300 SER B CA 1
ATOM 4553 C C . SER B 1 300 ? 5.170 20.921 19.698 1.00 25.31 300 SER B C 1
ATOM 4554 O O . SER B 1 300 ? 5.958 21.834 19.949 1.00 28.61 300 SER B O 1
ATOM 4557 N N . ALA B 1 301 ? 4.227 20.558 20.567 1.00 30.26 301 ALA B N 1
ATOM 4558 C CA . ALA B 1 301 ? 3.844 21.340 21.773 1.00 28.07 301 ALA B CA 1
ATOM 4559 C C . ALA B 1 301 ? 4.873 21.174 22.900 1.00 29.70 301 ALA B C 1
ATOM 4560 O O . ALA B 1 301 ? 5.274 22.206 23.560 1.00 28.66 301 ALA B O 1
ATOM 4562 N N . LYS B 1 302 ? 5.267 19.934 23.190 1.00 35.18 302 LYS B N 1
ATOM 4563 C CA . LYS B 1 302 ? 6.228 19.634 24.290 1.00 39.24 302 LYS B CA 1
ATOM 4564 C C . LYS B 1 302 ? 7.547 20.413 24.052 1.00 32.91 302 LYS B C 1
ATOM 4565 O O . LYS B 1 302 ? 8.030 21.107 24.989 1.00 30.46 302 LYS B O 1
ATOM 4571 N N . GLN B 1 303 ? 8.111 20.227 22.863 1.00 28.59 303 GLN B N 1
ATOM 4572 C CA . GLN B 1 303 ? 9.249 20.980 22.242 1.00 32.71 303 GLN B CA 1
ATOM 4573 C C . GLN B 1 303 ? 9.057 22.489 22.486 1.00 29.77 303 GLN B C 1
ATOM 4574 O O . GLN B 1 303 ? 9.916 23.141 23.080 1.00 24.27 303 GLN B O 1
ATOM 4580 N N . LEU B 1 304 ? 7.936 23.052 22.044 1.00 30.50 304 LEU B N 1
ATOM 4581 C CA . LEU B 1 304 ? 7.709 24.534 22.062 1.00 29.80 304 LEU B CA 1
ATOM 4582 C C . LEU B 1 304 ? 7.742 25.021 23.515 1.00 26.65 304 LEU B C 1
ATOM 4583 O O . LEU B 1 304 ? 8.318 26.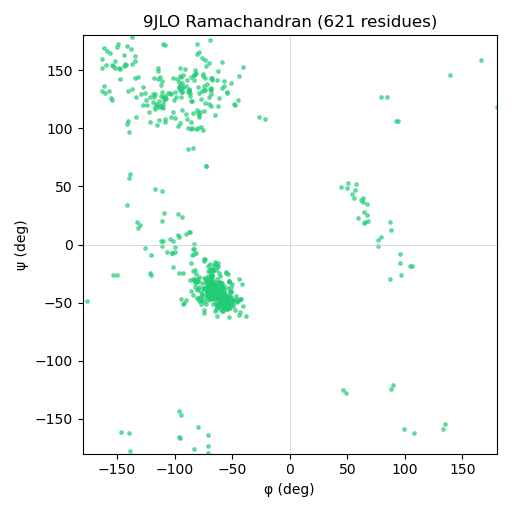107 23.770 1.00 21.67 304 LEU B O 1
ATOM 4588 N N . GLU B 1 305 ? 7.151 24.243 24.425 1.00 29.18 305 GLU B N 1
ATOM 4589 C CA . GLU B 1 305 ? 7.047 24.526 25.895 1.00 30.40 305 GLU B CA 1
ATOM 4590 C C . GLU B 1 305 ? 8.446 24.630 26.529 1.00 28.94 305 GLU B C 1
ATOM 4591 O O . GLU B 1 305 ? 8.682 25.639 27.265 1.00 31.97 305 GLU B O 1
ATOM 4593 N N . GLU B 1 306 ? 9.337 23.667 26.292 1.00 32.09 306 GLU B N 1
ATOM 4594 C CA . GLU B 1 306 ? 10.697 23.663 26.913 1.00 36.80 306 GLU B CA 1
ATOM 4595 C C . GLU B 1 306 ? 11.457 24.930 26.490 1.00 33.00 306 GLU B C 1
ATOM 4596 O O . GLU B 1 306 ? 11.967 25.667 27.406 1.00 32.07 306 GLU B O 1
ATOM 4602 N N . VAL B 1 307 ? 11.485 25.210 25.177 1.00 28.57 307 VAL B N 1
ATOM 4603 C CA . VAL B 1 307 ? 12.172 26.416 24.596 1.00 28.88 307 VAL B CA 1
ATOM 4604 C C . VAL B 1 307 ? 11.511 27.692 25.127 1.00 24.88 307 VAL B C 1
ATOM 4605 O O . VAL B 1 307 ? 12.232 28.630 25.472 1.00 28.57 307 VAL B O 1
ATOM 4609 N N . ALA B 1 308 ? 10.180 27.784 25.183 1.00 29.34 308 ALA B N 1
ATOM 4610 C CA . ALA B 1 308 ? 9.541 29.039 25.656 1.00 33.50 308 ALA B CA 1
ATOM 4611 C C . ALA B 1 308 ? 9.806 29.257 27.160 1.00 33.88 308 ALA B C 1
ATOM 4612 O O . ALA B 1 308 ? 9.904 30.462 27.552 1.00 40.38 308 ALA B O 1
ATOM 4614 N N . LYS B 1 309 ? 9.963 28.196 27.975 1.00 30.28 309 LYS B N 1
ATOM 4615 C CA . LYS B 1 309 ? 10.152 28.341 29.461 1.00 28.81 309 LYS B CA 1
ATOM 4616 C C . LYS B 1 309 ? 11.636 28.571 29.788 1.00 28.28 309 LYS B C 1
ATOM 4617 O O . LYS B 1 309 ? 11.912 29.449 30.646 1.00 29.50 309 LYS B O 1
ATOM 4619 N N . ASN B 1 310 ? 12.574 27.888 29.114 1.00 33.27 310 ASN B N 1
ATOM 4620 C CA . ASN B 1 310 ? 14.020 28.204 29.281 1.00 32.82 310 ASN B CA 1
ATOM 4621 C C . ASN B 1 310 ? 14.279 29.657 28.838 1.00 34.21 310 ASN B C 1
ATOM 4622 O O . ASN B 1 310 ? 14.964 30.388 29.579 1.00 38.31 310 ASN B O 1
ATOM 4627 N N . GLY B 1 311 ? 13.713 30.077 27.703 1.00 34.18 311 GLY B N 1
ATOM 4628 C CA . GLY B 1 311 ? 13.834 31.454 27.203 1.00 28.40 311 GLY B CA 1
ATOM 4629 C C . GLY B 1 311 ? 13.369 32.490 28.210 1.00 29.56 311 GLY B C 1
ATOM 4630 O O . GLY B 1 311 ? 14.104 33.484 28.425 1.00 27.65 311 GLY B O 1
ATOM 4631 N N . MET B 1 312 ? 12.184 32.314 28.794 1.00 29.48 312 MET B N 1
ATOM 4632 C CA . MET B 1 312 ? 11.665 33.248 29.840 1.00 32.46 312 MET B CA 1
ATOM 4633 C C . MET B 1 312 ? 12.556 33.173 31.103 1.00 28.56 312 MET B C 1
ATOM 4634 O O . MET B 1 312 ? 12.913 34.229 31.621 1.00 33.51 312 MET B O 1
ATOM 4639 N N . ALA B 1 313 ? 12.968 31.976 31.501 1.00 32.45 313 ALA B N 1
ATOM 4640 C CA . ALA B 1 313 ? 13.907 31.739 32.620 1.00 39.60 313 ALA B CA 1
ATOM 4641 C C . ALA B 1 313 ? 15.217 32.487 32.336 1.00 40.55 313 ALA B C 1
ATOM 4642 O O . ALA B 1 313 ? 15.631 33.235 33.223 1.00 46.76 313 ALA B O 1
ATOM 4644 N N . LYS B 1 314 ? 15.778 32.387 31.125 1.00 39.38 314 LYS B N 1
ATOM 4645 C CA . LYS B 1 314 ? 17.079 33.034 30.796 1.00 39.27 314 LYS B CA 1
ATOM 4646 C C . LYS B 1 314 ? 16.851 34.549 30.677 1.00 41.43 314 LYS B C 1
ATOM 4647 O O . LYS B 1 314 ? 17.599 35.296 31.341 1.00 35.52 314 LYS B O 1
ATOM 4653 N N . LEU B 1 315 ? 15.863 35.004 29.890 1.00 39.70 315 LEU B N 1
ATOM 4654 C CA . LEU B 1 315 ? 15.462 36.446 29.856 1.00 41.28 315 LEU B CA 1
ATOM 4655 C C . LEU B 1 315 ? 15.364 36.958 31.304 1.00 41.95 315 LEU B C 1
ATOM 4656 O O . LEU B 1 315 ? 15.936 38.064 31.572 1.00 38.38 315 LEU B O 1
ATOM 4661 N N . GLN B 1 316 ? 14.656 36.160 32.133 1.00 41.17 316 GLN B N 1
ATOM 4662 C CA . GLN B 1 316 ? 14.298 36.290 33.581 1.00 43.02 316 GLN B CA 1
ATOM 4663 C C . GLN B 1 316 ? 12.947 37.022 33.679 1.00 45.24 316 GLN B C 1
ATOM 4664 O O . GLN B 1 316 ? 12.020 36.846 32.829 1.00 41.96 316 GLN B O 1
#

Sequence (629 aa):
SKNNHQKVVLVGDGAVGSSYAFAMAQQGIAEEFAIVDIIKERRTEGDAMDLEEDATAFTAPKNIYSADYDTCKDADLVVITAGAPQKPGETRLQLVDKNLKIIKSVVEPIVKSGFDGIFLVAANPVDILTYAVQKLSGFPKNKVVGSGTSLDSARLRVALGKKLDVDPRDVIANIMGEHGDSEFAAYSSATVGGKPLLDIAKDEGISEDELLKIEDDVRNKAYEIINRKGATFYGVATALMRISKAILRDENSVLPIGAPMNGEYGLNDDLYIGTPAVVNASGVAKVIEVPLNDREKKAMADSAKQLEEVAKNGMAKLQKNHQKVVLVGDGAVGSSYAFAMAQQGIAEEFAIVDIIKERTEGDAMDLEDATAFTAPKNIYSADYDTCKDADLVVITAGAPQKPGETRLQLVDKNLKIIKSVVEPIVKSGFDGIFLVAANPVDILTYAVQKLSGFPKNKVVGSGTSLDSARLRVALGKKLDVDPRDVIANIMGEHGDSEFAAYSSATVGGKPLLDIAKDEGISEDELLKIEDDVRNKAYEIINRKGATFYGVATALMRISKAILRDENSVLPIGAPMNGEYGLNDLYIGTPAVVNASGVAKVIEVPLNDREKKAMADSAKQLEEVAKNGMAKLQ

Organism: Limosilactobacillus reuteri (NCBI:txid1598)

Radius of gyration: 26.69 Å; Cα contacts (8 Å, |Δi|>4): 1323; chains: 2; bounding box: 84×53×63 Å

InterPro domains:
  IPR001236 Lactate/malate dehydrogenase, N-terminal [PF00056] (7-144)
  IPR001557 L-lactate/malate dehydrogenase [PIRSF000102] (4-311)
  IPR001557 L-lactate/malate dehydrogenase [PR00086] (7-31)
  IPR001557 L-lactate/malate dehydrogenase [PR00086] (32-56)
  IPR001557 L-lactate/malate dehydrogenase [PR00086] (118-138)
  IPR001557 L-lactate/malate dehydrogenase [PR00086] (142-160)
  IPR001557 L-lactate/malate dehydrogenase [PR00086] (172-185)
  IPR011304 L-lactate dehydrogenase [MF_00488] (5-312)
  IPR011304 L-lactate dehydrogenase [TIGR01771] (10-305)
  IPR015955 Lactate dehydrogenase/glycoside hydrolase, family 4, C-terminal [G3DSA:3.90.110.10] (147-310)
  IPR015955 Lactate dehydrogenase/glycoside hydrolase, family 4, C-terminal [SSF56327] (145-309)
  IPR018177 L-lactate dehydrogenase, active site [PS00064] (174-180)
  IPR022383 Lactate/malate dehydrogenase, C-terminal [PF02866] (147-313)
  IPR036291 NAD(P)-binding domain superfamily [SSF51735] (3-146)